Protein AF-A0A9D6T5A9-F1 (afdb_monomer)

Solvent-accessible surface area (backbone atoms only — not comparable to full-atom values): 37871 Å² total; per-residue (Å²): 132,73,58,36,27,45,35,70,83,73,58,74,76,58,52,64,61,40,44,74,54,45,84,75,58,83,79,81,69,68,71,61,42,55,51,48,40,51,44,29,52,49,29,63,77,39,44,68,60,39,50,52,41,21,53,54,28,31,51,78,70,74,43,49,73,45,83,18,68,37,41,57,53,41,35,51,50,51,49,65,73,38,68,85,46,44,33,37,31,50,100,28,73,68,44,60,66,28,43,64,39,31,49,76,69,69,53,60,74,40,70,59,70,50,82,82,59,70,49,52,61,59,52,51,23,63,76,70,72,48,80,85,82,80,86,84,79,68,74,93,72,78,58,72,54,72,87,72,42,85,81,59,73,51,68,30,29,25,39,39,42,48,50,15,24,9,13,62,66,36,29,37,36,34,78,50,61,94,57,38,56,49,54,41,59,56,34,24,33,34,40,38,38,39,38,41,61,60,25,49,18,72,30,62,70,47,18,49,49,47,41,52,49,26,50,52,46,15,66,88,32,77,66,69,87,74,94,70,88,77,92,79,58,46,53,51,72,79,56,35,60,90,92,59,74,65,80,44,58,36,36,36,40,33,45,59,58,50,72,57,28,62,78,42,95,50,32,66,64,47,50,51,65,77,26,42,30,28,35,74,69,35,75,50,33,79,76,42,51,49,92,76,62,44,26,70,64,52,48,54,49,33,33,75,74,70,77,40,90,70,71,80,67,63,65,62,51,37,48,39,25,69,50,30,80,66,59,43,58,56,44,62,54,51,28,52,49,39,23,53,50,37,74,75,68,27,91,46,74,72,32,52,35,47,51,57,60,20,40,52,58,62,51,45,51,55,36,10,76,41,14,78,55,55,62,47,39,75,79,35,75,68,46,30,49,48,38,35,72,64,63,40,27,31,65,92,50,85,73,79,56,43,32,72,76,17,28,68,59,53,51,52,53,50,52,57,52,58,76,70,49,84,88,75,86,70,85,75,78,81,78,72,94,82,67,71,96,79,76,95,58,99,69,59,59,48,33,35,54,54,52,55,58,52,27,25,28,51,40,26,61,54,44,52,23,46,51,53,41,44,41,77,72,50,35,40,77,44,75,74,79,78,60,46,64,26,57,56,18,30,70,59,16,39,46,73,65,17,46,58,30,45,53,52,34,36,59,52,47,34,58,40,46,75,72,71,32,39,34,34,22,66,34,38,66,47,39,39,28,47,51,49,43,33,43,71,76,64,61,41,79,53,30,44,52,42,17,76,40,46,36,45,54,45,51,50,39,51,80,69,71,51,53,65,90,48,42,40,76,40,83,53,31,31,37,32,52,79,48,54,39,31,46,51,68,75,44,70,55,36,56,61,55,55,51,59,46,31,44,70,34,48,75,43,70,67,87,53,74,55,59,30,30,62,68,61,54,29,44,22,48,92,32,31,68,59,16,50,61,46,11,43,68,37,19,50,55,58,55,73,42,91,45,78,41,35,32,30,58,29,66,58,50,34,56,38,43,30,69,65,34,72,44,77,55,44,48,58,52,45,54,54,38,63,29,31,62,86,55,74,87,69,70,76,76,77,77,75,64,83,76,126

Secondary structure (DSSP, 8-state):
---EEEE----HHHHHHHHHHHTT-----HHHHHHHHHHHHHHHHTHHHHHHHHHHHHHHTT-EEEEESSHHHHHHHHHHHHTT--EEE---HHHHHHHHHHHHTT--EEES--TTTTTHHHHHHHHHTPPPP------------TTT-TT-TT-EEEEEE-SEEETTT--EEEE-STTHHHHHHHHEEEEEEEEEGGGEESSHHHHHHHHHHHHHS-TTSPP----S-----EEGGGTSPTT---SEEEEEEE-TTHHHHHHSTTGGGTT-----GGGTT-TTTTTT-STT---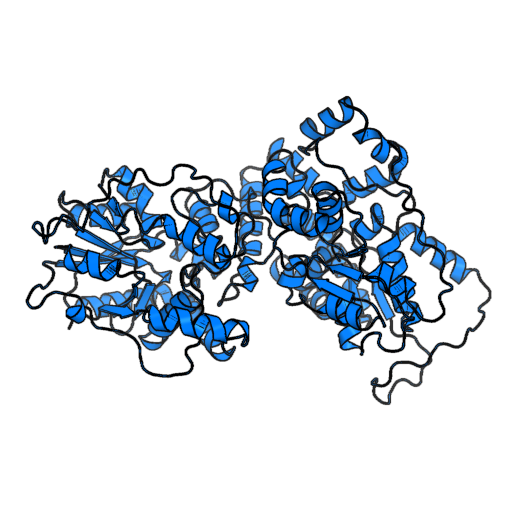HHHHHHHHHTTS---GGG----SHHHHT-TT---HHHHHHHHHHHHHHHH-SSHHHHHHHHHH-HHHHHHHHHHTHHHHHHGGGSHHHHHHIIIII-B-TTSPPPPP-SS-HHHHHHHHHHHHHHS----PPPPPPPTTS-S---S-PPPEEEEE-HHHHHHT-HHHHHHHHHHHHHTTPEEE-------SHHHHHTT-HHHHHHHHHHHHHHHHHHHHTTPEEEES-HHHHHIIIIIHHHHS--HHHHHHHHTEEEHHHHHHHTT-STTTB-----EEEE---HHHHTTT-TTHHHHHHHTSTT-EEEE------S-TTTGGGBTTTHHHHHHHHHHHHHHHHT---SEEE-S-HHHHHHHHHHH---EE-HHHHHHHTBTT--------------

Foldseek 3Di:
DAQEWEFEPDDDVQLVVQLVVCVPPDDDDPVLLVVLLVQLVVLLVCLPVLVVLLVVLCVVVVAAEAEDAALLRVLVVVCVVCVPFAAEEELDLVVVRNVVNVVVVVHHYAYLDAPVCVCPVVVVCVVVVNDDDDDPDQDPHPPPPLVVVPPQAARYEYEYEFLAAASNNSHTYDYDDPCSNLSSLRRHLEYEYEYESLRYGPGPVSNQSLNVVLLQLAPSHRHGDPPDDDRGIDDPCVSYDPPRDRPHYYYYYYHNCLVVCSVDPNSLLSSDSRRLSQLNFQLCQVVVPDSSSDRLSSQLVCVVSVNHDPLLSHLLLQSSLLSGSNSRSSSLSSLQVLLVVCVVPLPDLVVVLLQVLLPLQVVLVVCQCVQVCSQCLLVDPVSLVCCCPRNLFHSLADDFRWHVCFLVNVVVVVVVVVVVDDDDDDDADDADDPPPPDDPDLDFAEEEEDEARCCGTHNVLLVVLLCLVVVNNRHHYDYWDADHLSCSCSSNSNLVVNLVRLVVHLVGQLVCLVVVHAYEYLALVSLCSQQPVCCPPVNDPSSPSSNVRYDYSLQVQVVSVACAPQFAADLFEEEEEARSSCVSVVNRCRLVVNQVSHHNYHYDHLPAGDLQQSRSSCRRPVCVVVSLVSNQVVLCSRLPDPGPAYEYSHPSSQSSSCSNNVGHYDYSSSVRSCGGPPNDNDDPPPPPPPPD

Structure (mmCIF, N/CA/C/O backbone):
data_AF-A0A9D6T5A9-F1
#
_entry.id   AF-A0A9D6T5A9-F1
#
loop_
_atom_site.group_PDB
_atom_site.id
_atom_site.type_symbol
_atom_site.label_atom_id
_atom_site.label_alt_id
_atom_site.label_comp_id
_atom_site.label_asym_id
_atom_site.label_entity_id
_atom_site.label_seq_id
_atom_site.pdbx_PDB_ins_code
_atom_site.Cartn_x
_atom_site.Cartn_y
_atom_site.Cartn_z
_atom_site.occupancy
_atom_site.B_iso_or_equiv
_atom_site.auth_seq_id
_atom_site.auth_comp_id
_atom_site.auth_asym_id
_atom_site.auth_atom_id
_atom_site.pdbx_PDB_model_num
ATOM 1 N N . MET A 1 1 ? 32.196 -15.909 -28.867 1.00 45.31 1 MET A N 1
ATOM 2 C CA . MET A 1 1 ? 30.839 -16.295 -28.426 1.00 45.31 1 MET A CA 1
ATOM 3 C C . MET A 1 1 ? 30.080 -15.033 -28.093 1.00 45.31 1 MET A C 1
ATOM 5 O O . MET A 1 1 ? 30.677 -14.119 -27.531 1.00 45.31 1 MET A O 1
ATOM 9 N N . LEU A 1 2 ? 28.815 -14.962 -28.494 1.00 55.44 2 LEU A N 1
ATOM 10 C CA . LEU A 1 2 ? 27.955 -13.812 -28.219 1.00 55.44 2 LEU A CA 1
ATOM 11 C C . LEU A 1 2 ? 27.478 -13.902 -26.760 1.00 55.44 2 LEU A C 1
ATOM 13 O O . LEU A 1 2 ? 27.037 -14.974 -26.353 1.00 55.44 2 LEU A O 1
ATOM 17 N N . PRO A 1 3 ? 27.545 -12.837 -25.943 1.00 63.69 3 PRO A N 1
ATOM 18 C CA . PRO A 1 3 ? 27.289 -12.939 -24.506 1.00 63.69 3 PRO A CA 1
ATOM 19 C C . PRO A 1 3 ? 25.779 -12.901 -24.192 1.00 63.69 3 PRO A C 1
ATOM 21 O O . PRO A 1 3 ? 25.323 -12.131 -23.357 1.00 63.69 3 PRO A O 1
ATOM 24 N N . ILE A 1 4 ? 24.966 -13.687 -24.896 1.00 62.53 4 ILE A N 1
ATOM 25 C CA . ILE A 1 4 ? 23.510 -13.716 -24.719 1.00 62.53 4 ILE A CA 1
ATOM 26 C C . ILE A 1 4 ? 23.144 -15.011 -24.000 1.00 62.53 4 ILE A C 1
ATOM 28 O O . ILE A 1 4 ? 23.386 -16.100 -24.518 1.00 62.53 4 ILE A O 1
ATOM 32 N N . TYR A 1 5 ? 22.555 -14.880 -22.813 1.00 64.25 5 TYR A N 1
ATOM 33 C CA . TYR A 1 5 ? 22.203 -15.986 -21.933 1.00 64.25 5 TYR A CA 1
ATOM 34 C C . TYR A 1 5 ? 20.693 -16.062 -21.714 1.00 64.25 5 TYR A C 1
ATOM 36 O O . TYR A 1 5 ? 20.030 -15.077 -21.373 1.00 64.25 5 TYR A O 1
ATOM 44 N N . LEU A 1 6 ? 20.151 -17.268 -21.870 1.00 54.56 6 LEU A N 1
ATOM 45 C CA . LEU A 1 6 ? 18.752 -17.576 -21.593 1.00 54.56 6 LEU A CA 1
ATOM 46 C C . LEU A 1 6 ? 18.626 -18.319 -20.262 1.00 54.56 6 LEU A C 1
ATOM 48 O O . LEU A 1 6 ? 19.292 -19.336 -20.041 1.00 54.56 6 LEU A O 1
ATOM 52 N N . SER A 1 7 ? 17.760 -17.802 -19.387 1.00 56.94 7 SER A N 1
ATOM 53 C CA . SER A 1 7 ? 17.401 -18.414 -18.108 1.00 56.94 7 SER A CA 1
ATOM 54 C C . SER A 1 7 ? 16.001 -19.028 -18.190 1.00 56.94 7 SER A C 1
ATOM 56 O O . SER A 1 7 ? 15.029 -18.344 -18.522 1.00 56.94 7 SER A O 1
ATOM 58 N N . GLU A 1 8 ? 15.904 -20.327 -17.888 1.00 54.31 8 GLU A N 1
ATOM 59 C CA . GLU A 1 8 ? 14.644 -21.070 -17.802 1.00 54.31 8 GLU A CA 1
ATOM 60 C C . GLU A 1 8 ? 14.351 -21.457 -16.347 1.00 54.31 8 GLU A C 1
ATOM 62 O O . GLU A 1 8 ? 15.045 -22.309 -15.781 1.00 54.31 8 GLU A O 1
ATOM 67 N N . PRO A 1 9 ? 13.302 -20.897 -15.725 1.00 45.69 9 PRO A N 1
ATOM 68 C CA . PRO A 1 9 ? 12.867 -21.346 -14.414 1.00 45.69 9 PRO A CA 1
ATOM 69 C C . PRO A 1 9 ? 12.108 -22.684 -14.544 1.00 45.69 9 PRO A C 1
ATOM 71 O O . PRO A 1 9 ? 10.884 -22.721 -14.656 1.00 45.69 9 PRO A O 1
ATOM 74 N N . SER A 1 10 ? 12.851 -23.800 -14.495 1.00 46.69 10 SER A N 1
ATOM 75 C CA . SER A 1 10 ? 12.416 -25.211 -14.336 1.00 46.69 10 SER A CA 1
ATOM 76 C C . SER A 1 10 ? 11.606 -25.883 -15.469 1.00 46.69 10 SER A C 1
ATOM 78 O O . SER A 1 10 ? 10.764 -25.272 -16.129 1.00 46.69 10 SER A O 1
ATOM 80 N N . ASN A 1 11 ? 11.814 -27.197 -15.650 1.00 43.91 11 ASN A N 1
ATOM 81 C CA . ASN A 1 11 ? 11.025 -28.025 -16.568 1.00 43.91 11 ASN A CA 1
ATOM 82 C C . ASN A 1 11 ? 9.615 -28.324 -16.011 1.00 43.91 11 ASN A C 1
ATOM 84 O O . ASN A 1 11 ? 9.396 -28.402 -14.802 1.00 43.91 11 ASN A O 1
ATOM 88 N N . GLU A 1 12 ? 8.643 -28.495 -16.904 1.00 39.78 12 GLU A N 1
ATOM 89 C CA . GLU A 1 12 ? 7.213 -28.597 -16.581 1.00 39.78 12 GLU A CA 1
ATOM 90 C C . GLU A 1 12 ? 6.821 -29.694 -15.573 1.00 39.78 12 GLU A C 1
ATOM 92 O O . GLU A 1 12 ? 6.040 -29.404 -14.662 1.00 39.78 12 GLU A O 1
ATOM 97 N N . PRO A 1 13 ? 7.400 -30.909 -15.624 1.00 40.56 13 PRO A N 1
ATOM 98 C CA . PRO A 1 13 ? 7.122 -31.944 -14.624 1.00 40.56 13 PRO A CA 1
ATOM 99 C C . PRO A 1 13 ? 7.676 -31.633 -13.223 1.00 40.56 13 PRO A C 1
ATOM 101 O O . PRO A 1 13 ? 7.116 -32.082 -12.221 1.00 40.56 13 PRO A O 1
ATOM 104 N N . ALA A 1 14 ? 8.775 -30.878 -13.119 1.00 39.72 14 ALA A N 1
ATOM 105 C CA . ALA A 1 14 ? 9.326 -30.441 -11.834 1.00 39.72 14 ALA A CA 1
ATOM 106 C C . ALA A 1 14 ? 8.461 -29.344 -11.182 1.00 39.72 14 ALA A C 1
ATOM 108 O O . ALA A 1 14 ? 8.286 -29.359 -9.961 1.00 39.72 14 ALA A O 1
ATOM 109 N N . ARG A 1 15 ? 7.831 -28.478 -11.997 1.00 45.19 15 ARG A N 1
ATOM 110 C CA . ARG A 1 15 ? 6.868 -27.448 -11.553 1.00 45.19 15 ARG A CA 1
ATOM 111 C C . ARG A 1 15 ? 5.680 -28.031 -10.794 1.00 45.19 15 ARG A C 1
ATOM 113 O O . ARG A 1 15 ? 5.306 -27.515 -9.745 1.00 45.19 15 ARG A O 1
ATOM 120 N N . GLN A 1 16 ? 5.118 -29.134 -11.286 1.00 38.78 16 GLN A N 1
ATOM 121 C CA . GLN A 1 16 ? 3.927 -29.750 -10.690 1.00 38.78 16 GLN A CA 1
ATOM 122 C C . GLN A 1 16 ? 4.211 -30.441 -9.346 1.00 38.78 16 GLN A C 1
ATOM 124 O O . GLN A 1 16 ? 3.380 -30.393 -8.441 1.00 38.78 16 GLN A O 1
ATOM 129 N N . ARG A 1 17 ? 5.396 -31.045 -9.176 1.00 37.06 17 ARG A N 1
ATOM 130 C CA . ARG A 1 17 ? 5.765 -31.762 -7.940 1.00 37.06 17 ARG A CA 1
ATOM 131 C C . ARG A 1 17 ? 6.206 -30.833 -6.802 1.00 37.06 17 ARG A C 1
ATOM 133 O O . ARG A 1 17 ? 5.910 -31.118 -5.646 1.00 37.06 17 ARG A O 1
ATOM 140 N N . ALA A 1 18 ? 6.865 -29.716 -7.114 1.00 36.47 18 ALA A N 1
ATOM 141 C CA . ALA A 1 18 ? 7.323 -28.744 -6.115 1.00 36.47 18 ALA A CA 1
ATOM 142 C C . ALA A 1 18 ? 6.187 -27.850 -5.579 1.00 36.47 18 ALA A C 1
ATOM 144 O O . ALA A 1 18 ? 6.157 -27.549 -4.385 1.00 36.47 18 ALA A O 1
ATOM 145 N N . ALA A 1 19 ? 5.200 -27.504 -6.417 1.00 35.78 19 ALA A N 1
ATOM 146 C CA . ALA A 1 19 ? 4.021 -26.737 -6.001 1.00 35.78 19 ALA A CA 1
ATOM 147 C C . ALA A 1 19 ? 3.231 -27.425 -4.864 1.00 35.78 19 ALA A C 1
ATOM 149 O O . ALA A 1 19 ? 2.740 -26.756 -3.958 1.00 35.78 19 ALA A O 1
ATOM 150 N N . ALA A 1 20 ? 3.186 -28.764 -4.844 1.00 31.95 20 ALA A N 1
ATOM 151 C CA . ALA A 1 20 ? 2.548 -29.542 -3.774 1.00 31.95 20 ALA A CA 1
ATOM 152 C C . ALA A 1 20 ? 3.323 -29.524 -2.434 1.00 31.95 20 ALA A C 1
ATOM 154 O O . ALA A 1 20 ? 2.755 -29.803 -1.374 1.00 31.95 20 ALA A O 1
ATOM 155 N N . SER A 1 21 ? 4.618 -29.188 -2.467 1.00 30.06 21 SER A N 1
ATOM 156 C CA . SER A 1 21 ? 5.515 -29.135 -1.305 1.00 30.06 21 SER A CA 1
ATOM 157 C C . SER A 1 21 ? 5.675 -27.716 -0.740 1.00 30.06 21 SER A C 1
ATOM 159 O O . SER A 1 21 ? 5.860 -27.570 0.467 1.00 30.06 21 SER A O 1
ATOM 161 N N . LEU A 1 22 ? 5.580 -26.681 -1.577 1.00 33.22 22 LEU A N 1
ATOM 162 C CA . LEU A 1 22 ? 5.810 -25.276 -1.209 1.00 33.22 22 LEU A CA 1
ATOM 163 C C . LEU A 1 22 ? 4.652 -24.605 -0.471 1.00 33.22 22 LEU A C 1
ATOM 165 O O . LEU A 1 22 ? 4.881 -23.717 0.343 1.00 33.22 22 LEU A O 1
ATOM 169 N N . VAL A 1 23 ? 3.421 -25.090 -0.656 1.00 33.91 23 VAL A N 1
ATOM 170 C CA . VAL A 1 23 ? 2.261 -24.666 0.155 1.00 33.91 23 VAL A CA 1
ATOM 171 C C . VAL A 1 23 ? 2.484 -24.952 1.657 1.00 33.91 23 VAL A C 1
ATOM 173 O O . VAL A 1 23 ? 1.763 -24.431 2.501 1.00 33.91 23 VAL A O 1
ATOM 176 N N . ARG A 1 24 ? 3.528 -25.717 2.019 1.00 31.11 24 ARG A N 1
ATOM 177 C CA . ARG A 1 24 ? 3.936 -25.981 3.407 1.00 31.11 24 ARG A CA 1
ATOM 178 C C . ARG A 1 24 ? 5.180 -25.222 3.892 1.00 31.11 24 ARG A C 1
ATOM 180 O O . ARG A 1 24 ? 5.480 -25.328 5.077 1.00 31.11 24 ARG A O 1
ATOM 187 N N . ARG A 1 25 ? 5.927 -24.494 3.047 1.00 30.41 25 ARG A N 1
ATOM 188 C CA . ARG A 1 25 ? 7.197 -23.844 3.446 1.00 30.41 25 ARG A CA 1
ATOM 189 C C . ARG A 1 25 ? 7.337 -22.453 2.832 1.00 30.41 25 ARG A C 1
ATOM 191 O O . ARG A 1 25 ? 7.714 -22.294 1.678 1.00 30.41 25 ARG A O 1
ATOM 198 N N . ALA A 1 26 ? 6.992 -21.455 3.633 1.00 32.34 26 ALA A N 1
ATOM 199 C CA . ALA A 1 26 ? 7.090 -20.043 3.311 1.00 32.34 26 ALA A CA 1
ATOM 200 C C . ALA A 1 26 ? 8.548 -19.534 3.355 1.00 32.34 26 ALA A C 1
ATOM 202 O O . ALA A 1 26 ? 9.341 -20.010 4.162 1.00 32.34 26 ALA A O 1
ATOM 203 N N . LEU A 1 27 ? 8.812 -18.490 2.553 1.00 39.44 27 LEU A N 1
ATOM 204 C CA . LEU A 1 27 ? 9.933 -17.535 2.625 1.00 39.44 27 LEU A CA 1
ATOM 205 C C . LEU A 1 27 ? 11.293 -18.004 2.060 1.00 39.44 27 LEU A C 1
ATOM 207 O O . LEU A 1 27 ? 12.019 -18.788 2.663 1.00 39.44 27 LEU A O 1
ATOM 211 N N . ALA A 1 28 ? 11.701 -17.414 0.930 1.00 40.06 28 ALA A N 1
ATOM 212 C CA . ALA A 1 28 ? 13.120 -17.316 0.579 1.00 40.06 28 ALA A CA 1
ATOM 213 C C . ALA A 1 28 ? 13.848 -16.422 1.615 1.00 40.06 28 ALA A C 1
ATOM 215 O O . ALA A 1 28 ? 13.236 -15.486 2.136 1.00 40.06 28 ALA A O 1
ATOM 216 N N . PRO A 1 29 ? 15.135 -16.660 1.936 1.00 50.97 29 PRO A N 1
ATOM 217 C CA . PRO A 1 29 ? 15.798 -15.970 3.041 1.00 50.97 29 PRO A CA 1
ATOM 218 C C . PRO A 1 29 ? 16.132 -14.498 2.711 1.00 50.97 29 PRO A C 1
ATOM 220 O O . PRO A 1 29 ? 16.700 -14.186 1.661 1.00 50.97 29 PRO A O 1
ATOM 223 N N . ALA A 1 30 ? 15.841 -13.597 3.660 1.00 53.81 30 ALA A N 1
ATOM 224 C CA . ALA A 1 30 ? 16.035 -12.137 3.607 1.00 53.81 30 ALA A CA 1
ATOM 225 C C . ALA A 1 30 ? 17.396 -11.605 3.068 1.00 53.81 30 ALA A C 1
ATOM 227 O O . ALA A 1 30 ? 17.398 -10.554 2.417 1.00 53.81 30 ALA A O 1
ATOM 228 N N . PRO A 1 31 ? 18.556 -12.280 3.249 1.00 52.31 31 PRO A N 1
ATOM 229 C CA . PRO A 1 31 ? 19.843 -11.781 2.752 1.00 52.31 31 PRO A CA 1
ATOM 230 C C . PRO A 1 31 ? 19.904 -11.588 1.229 1.00 52.31 31 PRO A C 1
ATOM 232 O O . PRO A 1 31 ? 20.533 -10.634 0.765 1.00 52.31 31 PRO A O 1
ATOM 235 N N . ALA A 1 32 ? 19.222 -12.435 0.448 1.00 63.25 32 ALA A N 1
ATOM 236 C CA . ALA A 1 32 ? 19.248 -12.371 -1.016 1.00 63.25 32 ALA A CA 1
ATOM 237 C C . ALA A 1 32 ? 18.495 -11.149 -1.577 1.00 63.25 32 ALA A C 1
ATOM 239 O O . ALA A 1 32 ? 18.950 -10.539 -2.545 1.00 63.25 32 ALA A O 1
ATOM 240 N N . LEU A 1 33 ? 17.389 -10.749 -0.939 1.00 75.56 33 LEU A N 1
ATOM 241 C CA . LEU A 1 33 ? 16.616 -9.563 -1.325 1.00 75.56 33 LEU A CA 1
ATOM 242 C C . LEU A 1 33 ? 17.359 -8.267 -0.999 1.00 75.56 33 LEU A C 1
ATOM 244 O O . LEU A 1 33 ? 17.396 -7.355 -1.822 1.00 75.56 33 LEU A O 1
ATOM 248 N N . SER A 1 34 ? 18.043 -8.219 0.149 1.00 80.56 34 SER A N 1
ATOM 249 C CA . SER A 1 34 ? 18.873 -7.064 0.508 1.00 80.56 34 SER A CA 1
ATOM 250 C C . SER A 1 34 ? 20.007 -6.831 -0.500 1.00 80.56 34 SER A C 1
ATOM 252 O O . SER A 1 34 ? 20.304 -5.691 -0.850 1.00 80.56 34 SER A O 1
ATOM 254 N N . ALA A 1 35 ? 20.628 -7.908 -0.998 1.00 84.50 35 ALA A N 1
ATOM 255 C CA . ALA A 1 35 ? 21.671 -7.827 -2.015 1.00 84.50 35 ALA A CA 1
ATOM 256 C C . ALA A 1 35 ? 21.110 -7.332 -3.350 1.00 84.50 35 ALA A C 1
ATOM 258 O O . ALA A 1 35 ? 21.680 -6.420 -3.941 1.00 84.50 35 ALA A O 1
ATOM 259 N N . LEU A 1 36 ? 19.962 -7.871 -3.774 1.00 87.50 36 LEU A N 1
ATOM 260 C CA . LEU A 1 36 ? 19.280 -7.416 -4.981 1.00 87.50 36 LEU A CA 1
ATOM 261 C C . LEU A 1 36 ? 18.951 -5.920 -4.909 1.00 87.50 36 LEU A C 1
ATOM 263 O O . LEU A 1 36 ? 19.223 -5.195 -5.861 1.00 87.50 36 LEU A O 1
ATOM 267 N N . ARG A 1 37 ? 18.394 -5.443 -3.791 1.00 91.69 37 ARG A N 1
ATOM 268 C CA . ARG A 1 37 ? 18.084 -4.020 -3.619 1.00 91.69 37 ARG A CA 1
ATOM 269 C C . ARG A 1 37 ? 19.335 -3.150 -3.742 1.00 91.69 37 ARG A C 1
ATOM 271 O O . ARG A 1 37 ? 19.324 -2.222 -4.545 1.00 91.69 37 ARG A O 1
ATOM 278 N N . ARG A 1 38 ? 20.430 -3.511 -3.059 1.00 93.94 38 ARG A N 1
ATOM 279 C CA . ARG A 1 38 ? 21.717 -2.800 -3.176 1.00 93.94 38 ARG A CA 1
ATOM 280 C C . ARG A 1 38 ? 22.243 -2.768 -4.610 1.00 93.94 38 ARG A C 1
ATOM 282 O O . ARG A 1 38 ? 22.708 -1.724 -5.052 1.00 93.94 38 ARG A O 1
ATOM 289 N N . ASP A 1 39 ? 22.143 -3.872 -5.353 1.00 94.75 39 ASP A N 1
ATOM 290 C CA . ASP A 1 39 ? 22.558 -3.907 -6.763 1.00 94.75 39 ASP A CA 1
ATOM 291 C C . ASP A 1 39 ? 21.751 -2.918 -7.612 1.00 94.75 39 ASP A C 1
ATOM 293 O O . ASP A 1 39 ? 22.297 -2.220 -8.469 1.00 94.75 39 ASP A O 1
ATOM 297 N N . ARG A 1 40 ? 20.434 -2.860 -7.382 1.00 95.12 40 ARG A N 1
ATOM 298 C CA . ARG A 1 40 ? 19.530 -1.975 -8.119 1.00 95.12 40 ARG A CA 1
ATOM 299 C C . ARG A 1 40 ? 19.731 -0.506 -7.744 1.00 95.12 40 ARG A C 1
ATOM 301 O O . ARG A 1 40 ? 19.732 0.336 -8.638 1.00 95.12 40 ARG A O 1
ATOM 308 N N . GLU A 1 41 ? 19.941 -0.199 -6.467 1.00 95.25 41 GLU A N 1
ATOM 309 C CA . GLU A 1 41 ? 20.277 1.147 -5.982 1.00 95.25 41 GLU A CA 1
ATOM 310 C C . GLU A 1 41 ? 21.635 1.612 -6.516 1.00 95.25 41 GLU A C 1
ATOM 312 O O . GLU A 1 41 ? 21.759 2.735 -7.002 1.00 95.25 41 GLU A O 1
ATOM 317 N N . HIS A 1 42 ? 22.637 0.728 -6.528 1.00 96.00 42 HIS A N 1
ATOM 318 C CA . HIS A 1 42 ? 23.921 1.006 -7.163 1.00 96.00 42 HIS A CA 1
ATOM 319 C C . HIS A 1 42 ? 23.741 1.316 -8.654 1.00 96.00 42 HIS A C 1
ATOM 321 O O . HIS A 1 42 ? 24.308 2.293 -9.146 1.00 96.00 42 HIS A O 1
ATOM 327 N N . ALA A 1 43 ? 22.915 0.537 -9.362 1.00 95.88 43 ALA A N 1
ATOM 328 C CA . ALA A 1 43 ? 22.614 0.789 -10.767 1.00 95.88 43 ALA A CA 1
ATOM 329 C C . ALA A 1 43 ? 21.881 2.118 -11.001 1.00 95.88 43 ALA A C 1
ATOM 331 O O . ALA A 1 43 ? 22.147 2.788 -11.997 1.00 95.88 43 ALA A O 1
ATOM 332 N N . ALA A 1 44 ? 20.997 2.520 -10.087 1.00 94.31 44 ALA A N 1
ATOM 333 C CA . ALA A 1 44 ? 20.340 3.822 -10.125 1.00 94.31 44 ALA A CA 1
ATOM 334 C C . ALA A 1 44 ? 21.349 4.970 -9.941 1.00 94.31 44 ALA A C 1
ATOM 336 O O . ALA A 1 44 ? 21.349 5.917 -10.726 1.00 94.31 44 ALA A O 1
ATOM 337 N N . ALA A 1 45 ? 22.250 4.855 -8.960 1.00 95.31 45 ALA A N 1
ATOM 338 C CA . ALA A 1 45 ? 23.258 5.872 -8.660 1.00 95.31 45 ALA A CA 1
ATOM 339 C C . ALA A 1 45 ? 24.340 6.010 -9.751 1.00 95.31 45 ALA A C 1
ATOM 341 O O . ALA A 1 45 ? 24.842 7.108 -9.977 1.00 95.31 45 ALA A O 1
ATOM 342 N N . HIS A 1 46 ? 24.669 4.922 -10.458 1.00 96.38 46 HIS A N 1
ATOM 343 C CA . HIS A 1 46 ? 25.757 4.874 -11.449 1.00 96.38 46 HIS A CA 1
ATOM 344 C C . HIS A 1 46 ? 25.256 4.620 -12.880 1.00 96.38 46 HIS A C 1
ATOM 346 O O . HIS A 1 46 ? 26.011 4.150 -13.731 1.00 96.38 46 HIS A O 1
ATOM 352 N N . SER A 1 47 ? 23.987 4.925 -13.178 1.00 94.75 47 SER A N 1
ATOM 353 C CA . SER A 1 47 ? 23.340 4.586 -14.461 1.00 94.75 47 SER A CA 1
ATOM 354 C C . SER A 1 47 ? 24.144 5.039 -15.692 1.00 94.75 47 SER A C 1
ATOM 356 O O . SER A 1 47 ? 24.205 4.327 -16.696 1.00 94.75 47 SER A O 1
ATOM 358 N N . ASP A 1 48 ? 24.778 6.211 -15.627 1.00 94.81 48 ASP A N 1
ATOM 359 C CA . ASP A 1 48 ? 25.546 6.786 -16.737 1.00 94.81 48 ASP A CA 1
ATOM 360 C C . ASP A 1 48 ? 26.855 6.044 -16.986 1.00 94.81 48 ASP A C 1
ATOM 362 O O . ASP A 1 48 ? 27.166 5.691 -18.127 1.00 94.81 48 ASP A O 1
ATOM 366 N N . GLU A 1 49 ? 27.592 5.769 -15.912 1.00 96.94 49 GLU A N 1
ATOM 367 C CA . GLU A 1 49 ? 28.824 4.986 -15.949 1.00 96.94 49 GLU A CA 1
ATOM 368 C C . GLU A 1 49 ? 28.537 3.570 -16.460 1.00 96.94 49 GLU A C 1
ATOM 370 O O . GLU A 1 49 ? 29.211 3.077 -17.369 1.00 96.94 49 GLU A O 1
ATOM 375 N N . LEU A 1 50 ? 27.484 2.933 -15.940 1.00 97.38 50 LEU A N 1
ATOM 376 C CA . LEU A 1 50 ? 27.077 1.594 -16.355 1.00 97.38 50 LEU A CA 1
ATOM 377 C C . LEU A 1 50 ? 26.681 1.554 -17.832 1.00 97.38 50 LEU A C 1
ATOM 379 O O . LEU A 1 50 ? 27.075 0.624 -18.535 1.00 97.38 50 LEU A O 1
ATOM 383 N N . GLN A 1 51 ? 25.969 2.565 -18.342 1.00 96.38 51 GLN A N 1
ATOM 384 C CA . GLN A 1 51 ? 25.663 2.656 -19.771 1.00 96.38 51 GLN A CA 1
ATOM 385 C C . GLN A 1 51 ? 26.939 2.759 -20.616 1.00 96.38 51 GLN A C 1
ATOM 387 O O . GLN A 1 51 ? 27.049 2.090 -21.645 1.00 96.38 51 GLN A O 1
ATOM 392 N N . GLN A 1 52 ? 27.901 3.591 -20.210 1.00 96.38 52 GLN A N 1
ATOM 393 C CA . GLN A 1 52 ? 29.163 3.751 -20.938 1.00 96.38 52 GLN A CA 1
ATOM 394 C C . GLN A 1 52 ? 29.963 2.445 -20.961 1.00 96.38 52 GLN A C 1
ATOM 396 O O . GLN A 1 52 ? 30.384 2.007 -22.035 1.00 96.38 52 GLN A O 1
ATOM 401 N N . ARG A 1 53 ? 30.105 1.790 -19.803 1.00 96.12 53 ARG A N 1
ATOM 402 C CA . ARG A 1 53 ? 30.780 0.492 -19.662 1.00 96.12 53 ARG A CA 1
ATOM 403 C C . ARG A 1 53 ? 30.108 -0.592 -20.499 1.00 96.12 53 ARG A C 1
ATOM 405 O O . ARG A 1 53 ? 30.792 -1.293 -21.243 1.00 96.12 53 ARG A O 1
ATOM 412 N N . PHE A 1 54 ? 28.778 -0.658 -20.459 1.00 95.31 54 PHE A N 1
ATOM 413 C CA . PHE A 1 54 ? 27.987 -1.606 -21.238 1.00 95.31 54 PHE A CA 1
ATOM 414 C C . PHE A 1 54 ? 28.181 -1.425 -22.749 1.00 95.31 54 PHE A C 1
ATOM 416 O O . PHE A 1 54 ? 28.479 -2.385 -23.458 1.00 95.31 54 PHE A O 1
ATOM 423 N N . VAL A 1 55 ? 28.077 -0.188 -23.246 1.00 94.12 55 VAL A N 1
ATOM 424 C CA . VAL A 1 55 ? 28.283 0.123 -24.670 1.00 94.12 55 VAL A CA 1
ATOM 425 C C . VAL A 1 55 ? 29.710 -0.223 -25.102 1.00 94.12 55 VAL A C 1
ATOM 427 O O . VAL A 1 55 ? 29.895 -0.810 -26.165 1.00 94.12 55 VAL A O 1
ATOM 430 N N . ALA A 1 56 ? 30.715 0.076 -24.272 1.00 92.00 56 ALA A N 1
ATOM 431 C CA . ALA A 1 56 ? 32.102 -0.290 -24.551 1.00 92.00 56 ALA A CA 1
ATOM 432 C C . ALA A 1 56 ? 32.309 -1.816 -24.590 1.00 92.00 56 ALA A C 1
ATOM 434 O O . ALA A 1 56 ? 33.042 -2.318 -25.442 1.00 92.00 56 ALA A O 1
ATOM 435 N N . ALA A 1 57 ? 31.652 -2.568 -23.702 1.00 89.81 57 ALA A N 1
ATOM 436 C CA . ALA A 1 57 ? 31.717 -4.027 -23.686 1.00 89.81 57 ALA A CA 1
ATOM 437 C C . ALA A 1 57 ? 31.074 -4.663 -24.931 1.00 89.81 57 ALA A C 1
ATOM 439 O O . ALA A 1 57 ? 31.659 -5.563 -25.539 1.00 89.81 57 ALA A O 1
ATOM 440 N N . LEU A 1 58 ? 29.919 -4.151 -25.364 1.00 87.56 58 LEU A N 1
ATOM 441 C CA . LEU A 1 58 ? 29.265 -4.591 -26.598 1.00 87.56 58 LEU A CA 1
ATOM 442 C C . LEU A 1 58 ? 30.080 -4.245 -27.852 1.00 87.56 58 LEU A C 1
ATOM 444 O O . LEU A 1 58 ? 30.196 -5.084 -28.745 1.00 87.56 58 LEU A O 1
ATOM 448 N N . ALA A 1 59 ? 30.699 -3.060 -27.901 1.00 84.69 59 ALA A N 1
ATOM 449 C CA . ALA A 1 59 ? 31.552 -2.652 -29.018 1.00 84.69 59 ALA A CA 1
ATOM 450 C C . ALA A 1 59 ? 32.752 -3.599 -29.204 1.00 84.69 59 ALA A C 1
ATOM 452 O O . ALA A 1 59 ? 33.055 -3.994 -30.328 1.00 84.69 59 ALA A O 1
ATOM 453 N N . ARG A 1 60 ? 33.380 -4.055 -28.106 1.00 82.81 60 ARG A N 1
ATOM 454 C CA . ARG A 1 60 ? 34.440 -5.087 -28.148 1.00 82.81 60 ARG A CA 1
ATOM 455 C C . ARG A 1 60 ? 33.962 -6.429 -28.710 1.00 82.81 60 ARG A C 1
ATOM 457 O O . ARG A 1 60 ? 34.778 -7.206 -29.192 1.00 82.81 60 ARG A O 1
ATOM 464 N N . SER A 1 61 ? 32.660 -6.697 -28.650 1.00 76.69 61 SER A N 1
ATOM 465 C CA . SER A 1 61 ? 32.048 -7.936 -29.141 1.00 76.69 61 SER A CA 1
ATOM 466 C C . SER A 1 61 ? 31.614 -7.856 -30.611 1.00 76.69 61 SER A C 1
ATOM 468 O O . SER A 1 61 ? 31.043 -8.814 -31.124 1.00 76.69 61 SER A O 1
ATOM 470 N N . GLY A 1 62 ? 31.853 -6.723 -31.286 1.00 76.44 62 GLY A N 1
ATOM 471 C CA . GLY A 1 62 ? 31.470 -6.509 -32.686 1.00 76.44 62 GLY A CA 1
ATOM 472 C C . GLY A 1 62 ? 29.966 -6.304 -32.907 1.00 76.44 62 GLY A C 1
ATOM 473 O O . GLY A 1 62 ? 29.500 -6.380 -34.041 1.00 76.44 62 GLY A O 1
ATOM 474 N N . LEU A 1 63 ? 29.196 -6.061 -31.840 1.00 83.19 63 LEU A N 1
ATOM 475 C CA . LEU A 1 63 ? 27.754 -5.833 -31.918 1.00 83.19 63 LEU A CA 1
ATOM 476 C C . LEU A 1 63 ? 27.439 -4.380 -32.278 1.00 83.19 63 LEU A C 1
ATOM 478 O O . LEU A 1 63 ? 28.084 -3.451 -31.791 1.00 83.19 63 LEU A O 1
ATOM 482 N N . THR A 1 64 ? 26.399 -4.178 -33.092 1.00 87.06 64 THR A N 1
ATOM 483 C CA . THR A 1 64 ? 25.894 -2.831 -33.386 1.00 87.06 64 THR A CA 1
ATOM 484 C C . THR A 1 64 ? 25.073 -2.339 -32.201 1.00 87.06 64 THR A C 1
ATOM 486 O O . THR A 1 64 ? 24.150 -3.027 -31.760 1.00 87.06 64 THR A O 1
ATOM 489 N N . VAL A 1 65 ? 25.397 -1.150 -31.687 1.00 91.38 65 VAL A N 1
ATOM 490 C CA . VAL A 1 65 ? 24.711 -0.563 -30.530 1.00 91.38 65 VAL A CA 1
ATOM 491 C C . VAL A 1 65 ? 24.172 0.815 -30.876 1.00 91.38 65 VAL A C 1
ATOM 493 O O . VAL A 1 65 ? 24.935 1.709 -31.236 1.00 91.38 65 VAL A O 1
ATOM 496 N N . THR A 1 66 ? 22.869 1.008 -30.688 1.00 94.31 66 THR A N 1
ATOM 497 C CA . THR A 1 66 ? 22.203 2.301 -30.868 1.00 94.31 66 THR A CA 1
ATOM 498 C C . THR A 1 66 ? 21.724 2.822 -29.517 1.00 94.31 66 THR A C 1
ATOM 500 O O . THR A 1 66 ? 21.090 2.101 -28.750 1.00 94.31 66 THR A O 1
ATOM 503 N N . ARG A 1 67 ? 21.996 4.093 -29.208 1.00 95.56 67 ARG A N 1
ATOM 504 C CA . ARG A 1 67 ? 21.409 4.776 -28.043 1.00 95.56 67 ARG A CA 1
ATOM 505 C C . ARG A 1 67 ? 20.136 5.494 -28.479 1.00 95.56 67 ARG A C 1
ATOM 507 O O . ARG A 1 67 ? 20.178 6.292 -29.408 1.00 95.56 67 ARG A O 1
ATOM 514 N N . ALA A 1 68 ? 19.027 5.236 -27.796 1.00 95.50 68 ALA A N 1
ATOM 515 C CA . ALA A 1 68 ? 17.744 5.875 -28.055 1.00 95.50 68 ALA A CA 1
ATOM 516 C C . ALA A 1 68 ? 17.268 6.644 -26.816 1.00 95.50 68 ALA A C 1
ATOM 518 O O . ALA A 1 68 ? 17.032 6.064 -25.755 1.00 95.50 68 ALA A O 1
ATOM 519 N N . ALA A 1 69 ? 17.105 7.961 -26.960 1.00 91.06 69 ALA A N 1
ATOM 520 C CA . ALA A 1 69 ? 16.601 8.814 -25.884 1.00 91.06 69 ALA A CA 1
ATOM 521 C C . ALA A 1 69 ? 15.094 8.613 -25.636 1.00 91.06 69 ALA A C 1
ATOM 523 O O . ALA A 1 69 ? 14.637 8.708 -24.500 1.00 91.06 69 ALA A O 1
ATOM 524 N N . THR A 1 70 ? 14.324 8.299 -26.683 1.00 89.00 70 THR A N 1
ATOM 525 C CA . THR A 1 70 ? 12.857 8.187 -26.640 1.00 89.00 70 THR A CA 1
ATOM 526 C C . THR A 1 70 ? 12.365 6.923 -27.340 1.00 89.00 70 THR A C 1
ATOM 528 O O . THR A 1 70 ? 13.055 6.363 -28.200 1.00 89.00 70 THR A O 1
ATOM 531 N N . ALA A 1 71 ? 11.134 6.503 -27.030 1.00 87.44 71 ALA A N 1
ATOM 532 C CA . ALA A 1 71 ? 10.458 5.424 -27.750 1.00 87.44 71 ALA A CA 1
ATOM 533 C C . ALA A 1 71 ? 10.354 5.691 -29.267 1.00 87.44 71 ALA A C 1
ATOM 535 O O . ALA A 1 71 ? 10.516 4.771 -30.066 1.00 87.44 71 ALA A O 1
ATOM 536 N N . ALA A 1 72 ? 10.156 6.950 -29.676 1.00 88.88 72 ALA A N 1
ATOM 537 C CA . ALA A 1 72 ? 10.097 7.341 -31.086 1.00 88.88 72 ALA A CA 1
ATOM 538 C C . ALA A 1 72 ? 11.433 7.130 -31.820 1.00 88.88 72 ALA A C 1
ATOM 540 O O . ALA A 1 72 ? 11.434 6.617 -32.940 1.00 88.88 72 ALA A O 1
ATOM 541 N N . ALA A 1 73 ? 12.559 7.469 -31.178 1.00 93.25 73 ALA A N 1
ATOM 542 C CA . ALA A 1 73 ? 13.897 7.245 -31.727 1.00 93.25 73 ALA A CA 1
ATOM 543 C C . ALA A 1 73 ? 14.236 5.746 -31.812 1.00 93.25 73 ALA A C 1
ATOM 545 O O . ALA A 1 73 ? 14.799 5.284 -32.803 1.00 93.25 73 ALA A O 1
ATOM 546 N N . ALA A 1 74 ? 13.842 4.959 -30.805 1.00 93.56 74 ALA A N 1
ATOM 547 C CA . ALA A 1 74 ? 13.989 3.506 -30.856 1.00 93.56 74 ALA A CA 1
ATOM 548 C C . ALA A 1 74 ? 13.144 2.885 -31.980 1.00 93.56 74 ALA A C 1
ATOM 550 O O . ALA A 1 74 ? 13.649 2.056 -32.732 1.00 93.56 74 ALA A O 1
ATOM 551 N N . ALA A 1 75 ? 11.888 3.316 -32.143 1.00 90.81 75 ALA A N 1
ATOM 552 C CA . ALA A 1 75 ? 11.011 2.853 -33.218 1.00 90.81 75 ALA A CA 1
ATOM 553 C C . ALA A 1 75 ? 11.554 3.202 -34.614 1.00 90.81 75 ALA A C 1
ATOM 555 O O . ALA A 1 75 ? 11.415 2.405 -35.539 1.00 90.81 75 ALA A O 1
ATOM 556 N N . GLU A 1 76 ? 12.201 4.360 -34.769 1.00 92.75 76 GLU A N 1
ATOM 557 C CA . GLU A 1 76 ? 12.892 4.734 -36.007 1.00 92.75 76 GLU A CA 1
ATOM 558 C C . GLU A 1 76 ? 14.015 3.765 -36.347 1.00 92.75 76 GLU A C 1
ATOM 560 O O . GLU A 1 76 ? 14.091 3.260 -37.468 1.00 92.75 76 GLU A O 1
ATOM 565 N N . ARG A 1 77 ? 14.853 3.453 -35.355 1.00 93.75 77 ARG A N 1
ATOM 566 C CA . ARG A 1 77 ? 15.947 2.513 -35.553 1.00 93.75 77 ARG A CA 1
ATOM 567 C C . ARG A 1 77 ? 15.434 1.112 -35.868 1.00 93.75 77 ARG A C 1
ATOM 569 O O . ARG A 1 77 ? 15.934 0.482 -36.792 1.00 93.75 77 ARG A O 1
ATOM 576 N N . ILE A 1 78 ? 14.405 0.654 -35.156 1.00 92.12 78 ILE A N 1
ATOM 577 C CA . ILE A 1 78 ? 13.753 -0.636 -35.415 1.00 92.12 78 ILE A CA 1
ATOM 578 C C . ILE A 1 78 ? 13.218 -0.694 -36.851 1.00 92.12 78 ILE A C 1
ATOM 580 O O . ILE A 1 78 ? 13.437 -1.692 -37.533 1.00 92.12 78 ILE A O 1
ATOM 584 N N . ALA A 1 79 ? 12.569 0.370 -37.334 1.00 89.19 79 ALA A N 1
ATOM 585 C CA . ALA A 1 79 ? 12.081 0.444 -38.712 1.00 89.19 79 ALA A CA 1
ATOM 586 C C . ALA A 1 79 ? 13.225 0.356 -39.736 1.00 89.19 79 ALA A C 1
ATOM 588 O O . ALA A 1 79 ? 13.106 -0.364 -40.728 1.00 89.19 79 ALA A O 1
ATOM 589 N N . ALA A 1 80 ? 14.334 1.058 -39.479 1.00 90.19 80 ALA A N 1
ATOM 590 C CA . ALA A 1 80 ? 15.508 1.053 -40.347 1.00 90.19 80 ALA A CA 1
ATOM 591 C C . ALA A 1 80 ? 16.156 -0.337 -40.438 1.00 90.19 80 ALA A C 1
ATOM 593 O O . ALA A 1 80 ? 16.497 -0.779 -41.532 1.00 90.19 80 ALA A O 1
ATOM 594 N N . VAL A 1 81 ? 16.277 -1.044 -39.308 1.00 87.69 81 VAL A N 1
ATOM 595 C CA . VAL A 1 81 ? 16.787 -2.424 -39.277 1.00 87.69 81 VAL A CA 1
ATOM 596 C C . VAL A 1 81 ? 15.827 -3.365 -39.994 1.00 87.69 81 VAL A C 1
ATOM 598 O O . VAL A 1 81 ? 16.260 -4.169 -40.814 1.00 87.69 81 VAL A O 1
ATOM 601 N N . ALA A 1 82 ? 14.524 -3.233 -39.727 1.00 84.44 82 ALA A N 1
ATOM 602 C CA . ALA A 1 82 ? 13.530 -4.130 -40.290 1.00 84.44 82 ALA A CA 1
ATOM 603 C C . ALA A 1 82 ? 13.387 -4.006 -41.809 1.00 84.44 82 ALA A C 1
ATOM 605 O O . ALA A 1 82 ? 13.044 -4.993 -42.462 1.00 84.44 82 ALA A O 1
ATOM 606 N N . ALA A 1 83 ? 13.653 -2.822 -42.375 1.00 84.88 83 ALA A N 1
ATOM 607 C CA . ALA A 1 83 ? 13.658 -2.571 -43.817 1.00 84.88 83 ALA A CA 1
ATOM 608 C C . ALA A 1 83 ? 12.392 -3.101 -44.533 1.00 84.88 83 ALA A C 1
ATOM 610 O O . ALA A 1 83 ? 12.465 -3.684 -45.612 1.00 84.88 83 ALA A O 1
ATOM 611 N N . GLY A 1 84 ? 11.223 -2.937 -43.900 1.00 76.00 84 GLY A N 1
ATOM 612 C CA . GLY A 1 84 ? 9.927 -3.408 -44.413 1.00 76.00 84 GLY A CA 1
ATOM 613 C C . GLY A 1 84 ? 9.567 -4.861 -44.071 1.00 76.00 84 GLY A C 1
ATOM 614 O O . GLY A 1 84 ? 8.452 -5.290 -44.364 1.00 76.00 84 GLY A O 1
ATOM 615 N N . SER A 1 85 ? 10.460 -5.608 -43.418 1.00 81.00 85 SER A N 1
ATOM 616 C CA . SER A 1 85 ? 10.181 -6.965 -42.933 1.00 81.00 85 SER A CA 1
ATOM 617 C C . SER A 1 85 ? 9.199 -6.945 -41.750 1.00 81.00 85 SER A C 1
ATOM 619 O O . SER A 1 85 ? 9.266 -6.036 -40.915 1.00 81.00 85 SER A O 1
ATOM 621 N N . PRO A 1 86 ? 8.317 -7.954 -41.612 1.00 79.62 86 PRO A N 1
ATOM 622 C CA . PRO A 1 86 ? 7.457 -8.087 -40.440 1.00 79.62 86 PRO A CA 1
ATOM 623 C C . PRO A 1 86 ? 8.271 -8.243 -39.149 1.00 79.62 86 PRO A C 1
ATOM 625 O O . PRO A 1 86 ? 9.314 -8.904 -39.134 1.00 79.62 86 PRO A O 1
ATOM 628 N N . ILE A 1 87 ? 7.771 -7.673 -38.052 1.00 83.12 87 ILE A N 1
ATOM 629 C CA . ILE A 1 87 ? 8.416 -7.738 -36.738 1.00 83.12 87 ILE A CA 1
ATOM 630 C C . ILE A 1 87 ? 7.630 -8.708 -35.864 1.00 83.12 87 ILE A C 1
ATOM 632 O O . ILE A 1 87 ? 6.424 -8.555 -35.680 1.00 83.12 87 ILE A O 1
ATOM 636 N N . ALA A 1 88 ? 8.316 -9.686 -35.288 1.00 82.56 88 ALA A N 1
ATOM 637 C CA . ALA A 1 88 ? 7.760 -10.544 -34.254 1.00 82.56 88 ALA A CA 1
ATOM 638 C C . ALA A 1 88 ? 8.437 -10.211 -32.922 1.00 82.56 88 ALA A C 1
ATOM 640 O O . ALA A 1 88 ? 9.662 -10.102 -32.858 1.00 82.56 88 ALA A O 1
ATOM 641 N N . ALA A 1 89 ? 7.650 -9.988 -31.870 1.00 82.06 89 ALA A N 1
ATOM 642 C CA . ALA A 1 89 ? 8.159 -9.428 -30.622 1.00 82.06 89 ALA A CA 1
ATOM 643 C C . ALA A 1 89 ? 7.807 -10.262 -29.389 1.00 82.06 89 ALA A C 1
ATOM 645 O O . ALA A 1 89 ? 6.706 -10.808 -29.272 1.00 82.06 89 ALA A O 1
ATOM 646 N N . THR A 1 90 ? 8.739 -10.311 -28.434 1.00 77.25 90 THR A N 1
ATOM 647 C CA . THR A 1 90 ? 8.491 -10.923 -27.127 1.00 77.25 90 THR A CA 1
ATOM 648 C C . THR A 1 90 ? 7.593 -10.039 -26.264 1.00 77.25 90 THR A C 1
ATOM 650 O O . THR A 1 90 ? 7.577 -8.810 -26.371 1.00 77.25 90 THR A O 1
ATOM 653 N N . ARG A 1 91 ? 6.847 -10.665 -25.350 1.00 72.75 91 ARG A N 1
ATOM 654 C CA . ARG A 1 91 ? 5.999 -9.955 -24.384 1.00 72.75 91 ARG A CA 1
ATOM 655 C C . ARG A 1 91 ? 6.837 -9.453 -23.206 1.00 72.75 91 ARG A C 1
ATOM 657 O O . ARG A 1 91 ? 6.824 -10.047 -22.133 1.00 72.75 91 ARG A O 1
ATOM 664 N N . ALA A 1 92 ? 7.577 -8.369 -23.419 1.00 75.12 92 ALA A N 1
ATOM 665 C CA . ALA A 1 92 ? 8.363 -7.692 -22.388 1.00 75.12 92 ALA A CA 1
ATOM 666 C C . ALA A 1 92 ? 7.854 -6.261 -22.148 1.00 75.12 92 ALA A C 1
ATOM 668 O O . ALA A 1 92 ? 7.383 -5.600 -23.072 1.00 75.12 92 ALA A O 1
ATOM 669 N N . ALA A 1 93 ? 7.984 -5.758 -20.913 1.00 74.44 93 ALA A N 1
ATOM 670 C CA . ALA A 1 93 ? 7.489 -4.429 -20.531 1.00 74.44 93 ALA A CA 1
ATOM 671 C C . ALA A 1 93 ? 8.060 -3.309 -21.422 1.00 74.44 93 ALA A C 1
ATOM 673 O O . ALA A 1 93 ? 7.304 -2.484 -21.927 1.00 74.44 93 ALA A O 1
ATOM 674 N N . VAL A 1 94 ? 9.368 -3.357 -21.707 1.00 80.62 94 VAL A N 1
ATOM 675 C CA . VAL A 1 94 ? 10.049 -2.377 -22.569 1.00 80.62 94 VAL A CA 1
ATOM 676 C C . VAL A 1 94 ? 9.546 -2.403 -24.017 1.00 80.62 94 VAL A C 1
ATOM 678 O O . VAL A 1 94 ? 9.509 -1.371 -24.673 1.00 80.62 94 VAL A O 1
ATOM 681 N N . ILE A 1 95 ? 9.092 -3.555 -24.519 1.00 83.19 95 ILE A N 1
ATOM 682 C CA . ILE A 1 95 ? 8.465 -3.642 -25.847 1.00 83.19 95 ILE A CA 1
ATOM 683 C C . ILE A 1 95 ? 7.077 -2.994 -25.820 1.00 83.19 95 ILE A C 1
ATOM 685 O O . ILE A 1 95 ? 6.701 -2.300 -26.763 1.00 83.19 95 ILE A O 1
ATOM 689 N N . GLY A 1 96 ? 6.349 -3.144 -24.711 1.00 74.88 96 GLY A N 1
ATOM 690 C CA . GLY A 1 96 ? 5.098 -2.426 -24.468 1.00 74.88 96 GLY A CA 1
ATOM 691 C C . GLY A 1 96 ? 5.262 -0.900 -24.479 1.00 74.88 96 GLY A C 1
ATOM 692 O O . GLY A 1 96 ? 4.391 -0.213 -25.007 1.00 74.88 96 GLY A O 1
ATOM 693 N N . GLU A 1 97 ? 6.384 -0.370 -23.974 1.00 77.81 97 GLU A N 1
ATOM 694 C CA . GLU A 1 97 ? 6.713 1.069 -24.042 1.00 77.81 97 GLU A CA 1
ATOM 695 C C . GLU A 1 97 ? 6.882 1.567 -25.488 1.00 77.81 97 GLU A C 1
ATOM 697 O O . GLU A 1 97 ? 6.580 2.717 -25.792 1.00 77.81 97 GLU A O 1
ATOM 702 N N . LEU A 1 98 ? 7.345 0.706 -26.399 1.00 81.62 98 LEU A N 1
ATOM 703 C CA . LEU A 1 98 ? 7.566 1.064 -27.801 1.00 81.62 98 LEU A CA 1
ATOM 704 C C . LEU A 1 98 ? 6.296 0.963 -28.654 1.00 81.62 98 LEU A C 1
ATOM 706 O O . LEU A 1 98 ? 6.252 1.527 -29.744 1.00 81.62 98 LEU A O 1
ATOM 710 N N . GLN A 1 99 ? 5.258 0.266 -28.184 1.00 75.38 99 GLN A N 1
ATOM 711 C CA . GLN A 1 99 ? 4.099 -0.108 -28.998 1.00 75.38 99 GLN A CA 1
ATOM 712 C C . GLN A 1 99 ? 3.400 1.090 -29.653 1.00 75.38 99 GLN A C 1
ATOM 714 O O . GLN A 1 99 ? 3.076 1.024 -30.840 1.00 75.38 99 GLN A O 1
ATOM 719 N N . ALA A 1 100 ? 3.186 2.182 -28.912 1.00 75.25 100 ALA A N 1
ATOM 720 C CA . ALA A 1 100 ? 2.553 3.386 -29.452 1.00 75.25 100 ALA A CA 1
ATOM 721 C C . ALA A 1 100 ? 3.376 3.972 -30.613 1.00 75.25 100 ALA A C 1
ATOM 723 O O . ALA A 1 100 ? 2.839 4.208 -31.695 1.00 75.25 100 ALA A O 1
ATOM 724 N N . ALA A 1 101 ? 4.693 4.102 -30.427 1.00 81.19 101 ALA A N 1
ATOM 725 C CA . ALA A 1 101 ? 5.610 4.607 -31.446 1.00 81.19 101 ALA A CA 1
ATOM 726 C C . ALA A 1 101 ? 5.732 3.663 -32.660 1.00 81.19 101 ALA A C 1
ATOM 728 O O . ALA A 1 101 ? 5.740 4.120 -33.803 1.00 81.19 101 ALA A O 1
ATOM 729 N N . LEU A 1 102 ? 5.775 2.343 -32.437 1.00 83.12 102 LEU A N 1
ATOM 730 C CA . LEU A 1 102 ? 5.798 1.338 -33.509 1.00 83.12 102 LEU A CA 1
ATOM 731 C C . LEU A 1 102 ? 4.497 1.375 -34.334 1.00 83.12 102 LEU A C 1
ATOM 733 O O . LEU A 1 102 ? 4.540 1.336 -35.564 1.00 83.12 102 LEU A O 1
ATOM 737 N N . THR A 1 103 ? 3.348 1.528 -33.665 1.00 78.38 103 THR A N 1
ATOM 738 C CA . THR A 1 103 ? 2.022 1.622 -34.303 1.00 78.38 103 THR A CA 1
ATOM 739 C C . THR A 1 103 ? 1.880 2.907 -35.116 1.00 78.38 103 THR A C 1
ATOM 741 O O . THR A 1 103 ? 1.420 2.865 -36.255 1.00 78.38 103 THR A O 1
ATOM 744 N N . GLN A 1 104 ? 2.325 4.049 -34.578 1.00 76.56 104 GLN A N 1
ATOM 745 C CA . GLN A 1 104 ? 2.343 5.327 -35.302 1.00 76.56 104 GLN A CA 1
ATOM 746 C C . GLN A 1 104 ? 3.166 5.245 -36.595 1.00 76.56 104 GLN A C 1
ATOM 748 O O . GLN A 1 104 ? 2.792 5.841 -37.603 1.00 76.56 104 GLN A O 1
ATOM 753 N N . ARG A 1 105 ? 4.243 4.448 -36.600 1.00 80.44 105 ARG A N 1
ATOM 754 C CA . ARG A 1 105 ? 5.058 4.172 -37.795 1.00 80.44 105 ARG A CA 1
ATOM 755 C C . ARG A 1 105 ? 4.504 3.067 -38.700 1.00 80.44 105 ARG A C 1
ATOM 757 O O . ARG A 1 105 ? 5.168 2.694 -39.661 1.00 80.44 105 ARG A O 1
ATOM 764 N N . ARG A 1 106 ? 3.294 2.562 -38.429 1.00 77.25 106 ARG A N 1
ATOM 765 C CA . ARG A 1 106 ? 2.620 1.500 -39.199 1.00 77.25 106 ARG A CA 1
ATOM 766 C C . ARG A 1 106 ? 3.440 0.207 -39.300 1.00 77.25 106 ARG A C 1
ATOM 768 O O . ARG A 1 106 ? 3.320 -0.528 -40.278 1.00 77.25 106 ARG A O 1
ATOM 775 N N . LEU A 1 107 ? 4.273 -0.080 -38.298 1.00 74.31 107 LEU A N 1
ATOM 776 C CA . LEU A 1 107 ? 5.017 -1.334 -38.239 1.00 74.31 107 LEU A CA 1
ATOM 777 C C . LEU A 1 107 ? 4.084 -2.468 -37.802 1.00 74.31 107 LEU A C 1
ATOM 779 O O . LEU A 1 107 ? 3.401 -2.366 -36.783 1.00 74.31 107 LEU A O 1
ATOM 783 N N . SER A 1 108 ? 4.078 -3.566 -38.559 1.00 67.19 108 SER A N 1
ATOM 784 C CA . SER A 1 108 ? 3.335 -4.775 -38.199 1.00 67.19 108 SER A CA 1
ATOM 785 C C . SER A 1 108 ? 4.117 -5.562 -37.150 1.00 67.19 108 SER A C 1
ATOM 787 O O . SER A 1 108 ? 5.081 -6.251 -37.489 1.00 67.19 108 SER A O 1
ATOM 789 N N . VAL A 1 109 ? 3.701 -5.451 -35.886 1.00 67.56 109 VAL A N 1
ATOM 790 C CA . VAL A 1 109 ? 4.274 -6.197 -34.758 1.00 67.56 109 VAL A CA 1
ATOM 791 C C . VAL A 1 109 ? 3.343 -7.343 -34.381 1.00 67.56 109 VAL A C 1
ATOM 793 O O . VAL A 1 109 ? 2.201 -7.114 -33.988 1.00 67.56 109 VAL A O 1
ATOM 796 N N . VAL A 1 110 ? 3.837 -8.574 -34.483 1.00 67.50 110 VAL A N 1
ATOM 797 C CA . VAL A 1 110 ? 3.090 -9.791 -34.145 1.00 67.50 110 VAL A CA 1
ATOM 798 C C . VAL A 1 110 ? 3.624 -10.361 -32.824 1.00 67.50 110 VAL A C 1
ATOM 800 O O . VAL A 1 110 ? 4.842 -10.499 -32.671 1.00 67.50 110 VAL A O 1
ATOM 803 N N . PRO A 1 111 ? 2.764 -10.680 -31.841 1.00 62.81 111 PRO A N 1
ATOM 804 C CA . PRO A 1 111 ? 3.203 -11.335 -30.613 1.00 62.81 111 PRO A CA 1
ATOM 805 C C . PRO A 1 111 ? 3.640 -12.780 -30.890 1.00 62.81 111 PRO A C 1
ATOM 807 O O . PRO A 1 111 ? 3.076 -13.458 -31.744 1.00 62.81 111 PRO A O 1
ATOM 810 N N . THR A 1 112 ? 4.617 -13.276 -30.131 1.00 58.50 112 THR A N 1
ATOM 811 C CA . THR A 1 112 ? 5.134 -14.650 -30.278 1.00 58.50 112 THR A CA 1
ATOM 812 C C . THR A 1 112 ? 4.307 -15.734 -29.581 1.00 58.50 112 THR A C 1
ATOM 814 O O . THR A 1 112 ? 4.655 -16.905 -29.661 1.00 58.50 112 THR A O 1
ATOM 817 N N . TYR A 1 113 ? 3.214 -15.388 -28.898 1.00 54.66 113 TYR A N 1
ATOM 818 C CA . TYR A 1 113 ? 2.342 -16.375 -28.256 1.00 54.66 113 TYR A CA 1
ATOM 819 C C . TYR A 1 113 ? 1.260 -16.855 -29.231 1.00 54.66 113 TYR A C 1
ATOM 821 O O . TYR A 1 113 ? 0.565 -16.046 -29.841 1.00 54.66 113 TYR A O 1
ATOM 829 N N . GLY A 1 114 ? 1.113 -18.175 -29.375 1.00 43.59 114 GLY A N 1
ATOM 830 C CA . GLY A 1 114 ? 0.028 -18.773 -30.153 1.00 43.59 114 GLY A CA 1
ATOM 831 C C . GLY A 1 114 ? -1.341 -18.666 -29.455 1.00 43.59 114 GLY A C 1
ATOM 832 O O . GLY A 1 114 ? -1.394 -18.551 -28.228 1.00 43.59 114 GLY A O 1
ATOM 833 N N . PRO A 1 115 ? -2.454 -18.806 -30.201 1.00 38.22 115 PRO A N 1
ATOM 834 C CA . PRO A 1 115 ? -3.822 -18.612 -29.699 1.00 38.22 115 PRO A CA 1
ATOM 835 C C . PRO A 1 115 ? -4.233 -19.585 -28.571 1.00 38.22 115 PRO A C 1
ATOM 837 O O . PRO A 1 115 ? -5.176 -19.318 -27.838 1.00 38.22 115 PRO A O 1
ATOM 840 N N . GLY A 1 116 ? -3.505 -20.693 -28.367 1.00 37.12 116 GLY A N 1
ATOM 841 C CA . GLY A 1 116 ? -3.709 -21.627 -27.243 1.00 37.12 116 GLY A CA 1
ATOM 842 C C . GLY A 1 116 ? -2.984 -21.266 -25.932 1.00 37.12 116 GLY A C 1
ATOM 843 O O . GLY A 1 116 ? -3.241 -21.883 -24.894 1.00 37.12 116 GLY A O 1
ATOM 844 N N . ASN A 1 117 ? -2.074 -20.283 -25.949 1.00 38.31 117 ASN A N 1
ATOM 845 C CA . ASN A 1 117 ? -1.398 -19.763 -24.750 1.00 38.31 117 ASN A CA 1
ATOM 846 C C . ASN A 1 117 ? -2.045 -18.480 -24.199 1.00 38.31 117 ASN A C 1
ATOM 848 O O . ASN A 1 117 ? -1.712 -18.076 -23.085 1.00 38.31 117 ASN A O 1
ATOM 852 N N . ASP A 1 118 ? -3.014 -17.898 -24.911 1.00 39.34 118 ASP A N 1
ATOM 853 C CA . ASP A 1 118 ? -3.849 -16.806 -24.394 1.00 39.34 118 ASP A CA 1
ATOM 854 C C . ASP A 1 118 ? -4.779 -17.271 -23.251 1.00 39.34 118 ASP A C 1
ATOM 856 O O . ASP A 1 118 ? -5.168 -16.472 -22.396 1.00 39.34 118 ASP A O 1
ATOM 860 N N . ASP A 1 119 ? -5.010 -18.587 -23.114 1.00 40.44 119 ASP A N 1
ATOM 861 C CA . ASP A 1 119 ? -5.696 -19.200 -21.964 1.00 40.44 119 ASP A CA 1
ATOM 862 C C . ASP A 1 119 ? -4.798 -19.358 -20.713 1.00 40.44 119 ASP A C 1
ATOM 864 O O . ASP A 1 119 ? -5.033 -20.193 -19.838 1.00 40.44 119 ASP A O 1
ATOM 868 N N . PHE A 1 120 ? -3.735 -18.561 -20.570 1.00 41.78 120 PHE A N 1
ATOM 869 C CA . PHE A 1 120 ? -3.001 -18.508 -19.300 1.00 41.78 120 PHE A CA 1
ATOM 870 C C . PHE A 1 120 ? -3.922 -18.067 -18.152 1.00 41.78 120 PHE A C 1
ATOM 872 O O . PHE A 1 120 ? -3.853 -18.603 -17.046 1.00 41.78 120 PHE A O 1
ATOM 879 N N . THR A 1 121 ? -4.857 -17.154 -18.443 1.00 37.62 121 THR A N 1
ATOM 880 C CA . THR A 1 121 ? -5.868 -16.703 -17.480 1.00 37.62 121 THR A CA 1
ATOM 881 C C . THR A 1 121 ? -6.786 -17.853 -17.060 1.00 37.62 121 THR A C 1
ATOM 883 O O . THR A 1 121 ? -6.995 -18.014 -15.862 1.00 37.62 121 THR A O 1
ATOM 886 N N . GLY A 1 122 ? -7.257 -18.712 -17.971 1.00 36.09 122 GLY A N 1
ATOM 887 C CA . GLY A 1 122 ? -8.069 -19.871 -17.592 1.00 36.09 122 GLY A CA 1
ATOM 888 C C . GLY A 1 122 ? -7.270 -20.991 -16.924 1.00 36.09 122 GLY A C 1
ATOM 889 O O . GLY A 1 122 ? -7.815 -21.706 -16.083 1.00 36.09 122 GLY A O 1
ATOM 890 N N . ARG A 1 123 ? -5.966 -21.143 -17.198 1.00 37.66 123 ARG A N 1
ATOM 891 C CA . ARG A 1 123 ? -5.088 -22.050 -16.423 1.00 37.66 123 ARG A CA 1
ATOM 892 C C . ARG A 1 123 ? -4.864 -21.542 -14.995 1.00 37.66 123 ARG A C 1
ATOM 894 O O . ARG A 1 123 ? -4.982 -22.319 -14.052 1.00 37.66 123 ARG A O 1
ATOM 901 N N . TYR A 1 124 ? -4.619 -20.243 -14.827 1.00 36.81 124 TYR A N 1
ATOM 902 C CA . TYR A 1 124 ? -4.508 -19.577 -13.526 1.00 36.81 124 TYR A CA 1
ATOM 903 C C . TYR A 1 124 ? -5.828 -19.638 -12.740 1.00 36.81 124 TYR A C 1
ATOM 905 O O . TYR A 1 124 ? -5.833 -19.968 -11.556 1.00 36.81 124 TYR A O 1
ATOM 913 N N . GLN A 1 125 ? -6.962 -19.397 -13.406 1.00 39.56 125 GLN A N 1
ATOM 914 C CA . GLN A 1 125 ? -8.295 -19.508 -12.811 1.00 39.56 125 GLN A CA 1
ATOM 915 C C . GLN A 1 125 ? -8.610 -20.936 -12.371 1.00 39.56 125 GLN A C 1
ATOM 917 O O . GLN A 1 125 ? -9.122 -21.124 -11.273 1.00 39.56 125 GLN A O 1
ATOM 922 N N . ARG A 1 126 ? -8.246 -21.947 -13.170 1.00 41.06 126 ARG A N 1
ATOM 923 C CA . ARG A 1 126 ? -8.387 -23.361 -12.792 1.00 41.06 126 ARG A CA 1
ATOM 924 C C . ARG A 1 126 ? -7.485 -23.746 -11.621 1.00 41.06 126 ARG A C 1
ATOM 926 O O . ARG A 1 126 ? -7.933 -24.462 -10.734 1.00 41.06 126 ARG A O 1
ATOM 933 N N . PHE A 1 127 ? -6.250 -23.244 -11.589 1.00 36.53 127 PHE A N 1
ATOM 934 C CA . PHE A 1 127 ? -5.308 -23.515 -10.502 1.00 36.53 127 PHE A CA 1
ATOM 935 C C . PHE A 1 127 ? -5.774 -22.920 -9.161 1.00 36.53 127 PHE A C 1
ATOM 937 O O . PHE A 1 127 ? -5.648 -23.569 -8.127 1.00 36.53 127 PHE A O 1
ATOM 944 N N . TRP A 1 128 ? -6.360 -21.717 -9.176 1.00 33.00 128 TRP A N 1
ATOM 945 C CA . TRP A 1 128 ? -6.814 -21.001 -7.973 1.00 33.00 128 TRP A CA 1
ATOM 946 C C . TRP A 1 128 ? -8.330 -21.068 -7.708 1.00 33.00 128 TRP A C 1
ATOM 948 O O . TRP A 1 128 ? -8.805 -20.442 -6.761 1.00 33.00 128 TRP A O 1
ATOM 958 N N . GLN A 1 129 ? -9.090 -21.809 -8.521 1.00 31.81 129 GLN A N 1
ATOM 959 C CA . GLN A 1 129 ? -10.562 -21.884 -8.483 1.00 31.81 129 GLN A CA 1
ATOM 960 C C . GLN A 1 129 ? -11.253 -20.507 -8.552 1.00 31.81 129 GLN A C 1
ATOM 962 O O . GLN A 1 129 ? -12.212 -20.226 -7.832 1.00 31.81 129 GLN A O 1
ATOM 967 N N . LEU A 1 130 ? -10.744 -19.619 -9.404 1.00 33.56 130 LEU A N 1
ATOM 968 C CA . LEU A 1 130 ? -11.333 -18.300 -9.630 1.00 33.56 130 LEU A CA 1
ATOM 969 C C . LEU A 1 130 ? -12.491 -18.392 -10.647 1.00 33.56 130 LEU A C 1
ATOM 971 O O . LEU A 1 130 ? -12.459 -19.265 -11.518 1.00 33.56 130 LEU A O 1
ATOM 975 N N . PRO A 1 131 ? -13.495 -17.493 -10.585 1.00 27.05 131 PRO A N 1
ATOM 976 C CA . PRO A 1 131 ? -14.611 -17.479 -11.535 1.00 27.05 131 PRO A CA 1
ATOM 977 C C . PRO A 1 131 ? -14.143 -17.348 -12.999 1.00 27.05 131 PRO A C 1
ATOM 979 O O . PRO A 1 131 ? -13.122 -16.696 -13.245 1.00 27.05 131 PRO A O 1
ATOM 982 N N . PRO A 1 132 ? -14.881 -17.917 -13.976 1.00 32.16 132 PRO A N 1
ATOM 983 C CA . PRO A 1 132 ? -14.515 -17.870 -15.391 1.00 32.16 132 PRO A CA 1
ATOM 984 C C . PRO A 1 132 ? -14.481 -16.433 -15.932 1.00 32.16 132 PRO A C 1
ATOM 986 O O . PRO A 1 132 ? -15.354 -15.613 -15.645 1.00 32.16 132 PRO A O 1
ATOM 989 N N . HIS A 1 133 ? -13.446 -16.130 -16.719 1.00 35.12 133 HIS A N 1
ATOM 990 C CA . HIS A 1 133 ? -13.235 -14.820 -17.339 1.00 35.12 133 HIS A CA 1
ATOM 991 C C . HIS A 1 133 ? -14.325 -14.508 -18.383 1.00 35.12 133 HIS A C 1
ATOM 993 O O . HIS A 1 133 ? -14.626 -15.351 -19.225 1.00 35.12 133 HIS A O 1
ATOM 999 N N . ARG A 1 134 ? -14.868 -13.280 -18.393 1.00 29.56 134 ARG A N 1
ATOM 1000 C CA . ARG A 1 134 ? -15.570 -12.734 -19.569 1.00 29.56 134 ARG A CA 1
ATOM 1001 C C . ARG A 1 134 ? -14.536 -12.060 -20.458 1.00 29.56 134 ARG A C 1
ATOM 1003 O O . ARG A 1 134 ? -13.934 -11.072 -20.057 1.00 29.56 134 ARG A O 1
ATOM 1010 N N . ASP A 1 135 ? -14.283 -12.643 -21.621 1.00 34.19 135 ASP A N 1
ATOM 1011 C CA . ASP A 1 135 ? -13.369 -12.102 -22.622 1.00 34.19 135 ASP A CA 1
ATOM 1012 C C . ASP A 1 135 ? -13.859 -10.726 -23.111 1.00 34.19 135 ASP A C 1
ATOM 1014 O O . ASP A 1 135 ? -14.950 -10.607 -23.667 1.00 34.19 135 ASP A O 1
ATOM 1018 N N . THR A 1 136 ? -13.089 -9.669 -22.841 1.00 29.30 136 THR A N 1
ATOM 1019 C CA . THR A 1 136 ? -13.409 -8.283 -23.224 1.00 29.30 136 THR A CA 1
ATOM 1020 C C . THR A 1 136 ? -12.630 -7.817 -24.459 1.00 29.30 136 THR A C 1
ATOM 1022 O O . THR A 1 136 ? -12.441 -6.618 -24.647 1.00 29.30 136 THR A O 1
ATOM 1025 N N . GLY A 1 137 ? -12.193 -8.736 -25.328 1.00 32.03 137 GLY A N 1
ATOM 1026 C CA . GLY A 1 137 ? -11.710 -8.380 -26.669 1.00 32.03 137 GLY A CA 1
ATOM 1027 C C . GLY A 1 137 ? -10.286 -7.820 -26.708 1.00 32.03 137 GLY A C 1
ATOM 1028 O O . GLY A 1 137 ? -10.004 -6.853 -27.415 1.00 32.03 137 GLY A O 1
ATOM 1029 N N . GLY A 1 138 ? -9.366 -8.423 -25.956 1.00 34.78 138 GLY A N 1
ATOM 1030 C CA . GLY A 1 138 ? -7.938 -8.162 -26.113 1.00 34.78 138 GLY A CA 1
ATOM 1031 C C . GLY A 1 138 ? -7.358 -9.035 -27.223 1.00 34.78 138 GLY A C 1
ATOM 1032 O O . GLY A 1 138 ? -7.423 -10.249 -27.112 1.00 34.78 138 GLY A O 1
ATOM 1033 N N . TRP A 1 139 ? -6.715 -8.409 -28.214 1.00 34.31 139 TRP A N 1
ATOM 1034 C CA . TRP A 1 139 ? -6.026 -9.037 -29.354 1.00 34.31 139 TRP A CA 1
ATOM 1035 C C . TRP A 1 139 ? -6.970 -9.616 -30.419 1.00 34.31 139 TRP A C 1
ATOM 1037 O O . TRP A 1 139 ? -7.417 -10.752 -30.338 1.00 34.31 139 TRP A O 1
ATOM 1047 N N . ALA A 1 140 ? -7.175 -8.880 -31.516 1.00 28.66 140 ALA A N 1
ATOM 1048 C CA . ALA A 1 140 ? -7.458 -9.531 -32.794 1.00 28.66 140 ALA A CA 1
ATOM 1049 C C . ALA A 1 140 ? -6.161 -10.223 -33.248 1.00 28.66 140 ALA A C 1
ATOM 1051 O O . ALA A 1 140 ? -5.349 -9.663 -33.986 1.00 28.66 140 ALA A O 1
ATOM 1052 N N . SER A 1 141 ? -5.907 -11.410 -32.704 1.00 35.78 141 SER A N 1
ATOM 1053 C CA . SER A 1 141 ? -4.743 -12.228 -33.004 1.00 35.78 141 SER A CA 1
ATOM 1054 C C . SER A 1 141 ? -4.922 -12.865 -34.381 1.00 35.78 141 SER A C 1
ATOM 1056 O O . SER A 1 141 ? -5.537 -13.915 -34.545 1.00 35.78 141 SER A O 1
ATOM 1058 N N . ARG A 1 142 ? -4.318 -12.270 -35.414 1.00 28.78 142 ARG A N 1
ATOM 1059 C CA . ARG A 1 142 ? -3.833 -13.100 -36.521 1.00 28.78 142 ARG A CA 1
ATOM 1060 C C . ARG A 1 142 ? -2.605 -13.824 -35.996 1.00 28.78 142 ARG A C 1
ATOM 1062 O O . ARG A 1 142 ? -1.492 -13.310 -36.062 1.00 28.78 142 ARG A O 1
ATOM 1069 N N . ALA A 1 143 ? -2.837 -14.994 -35.411 1.00 34.06 143 ALA A N 1
ATOM 1070 C CA . ALA A 1 143 ? -1.782 -15.955 -35.184 1.00 34.06 143 ALA A CA 1
ATOM 1071 C C . ALA A 1 143 ? -1.083 -16.177 -36.527 1.00 34.06 143 ALA A C 1
ATOM 1073 O O . ALA A 1 143 ? -1.685 -16.696 -37.466 1.00 34.06 143 ALA A O 1
ATOM 1074 N N . VAL A 1 144 ? 0.185 -15.789 -36.637 1.00 34.06 144 VAL A N 1
ATOM 1075 C CA . VAL A 1 144 ? 1.039 -16.540 -37.546 1.00 34.06 144 VAL A CA 1
ATOM 1076 C C . VAL A 1 144 ? 1.136 -17.894 -36.870 1.00 34.06 144 VAL A C 1
ATOM 1078 O O . VAL A 1 144 ? 1.709 -18.003 -35.787 1.00 34.06 144 VAL A O 1
ATOM 1081 N N . ALA A 1 145 ? 0.475 -18.899 -37.437 1.00 37.50 145 ALA A N 1
ATOM 1082 C CA . ALA A 1 145 ? 0.688 -20.272 -37.037 1.00 37.50 145 ALA A CA 1
ATOM 1083 C C . ALA A 1 145 ? 2.173 -20.569 -37.271 1.00 37.50 145 ALA A C 1
ATOM 1085 O O . ALA A 1 145 ? 2.580 -20.973 -38.357 1.00 37.50 145 ALA A O 1
ATOM 1086 N N . VAL A 1 146 ? 3.006 -20.361 -36.249 1.00 40.62 146 VAL A N 1
ATOM 1087 C CA . VAL A 1 146 ? 4.398 -20.826 -36.264 1.00 40.62 146 VAL A CA 1
ATOM 1088 C C . VAL A 1 146 ? 4.407 -22.354 -36.469 1.00 40.62 146 VAL A C 1
ATOM 1090 O O . VAL A 1 146 ? 5.349 -22.895 -37.037 1.00 40.62 146 VAL A O 1
ATOM 1093 N N . GLY A 1 147 ? 3.291 -23.028 -36.142 1.00 35.19 147 GLY A N 1
ATOM 1094 C CA . GLY A 1 147 ? 3.006 -24.431 -36.454 1.00 35.19 147 GLY A CA 1
ATOM 1095 C C . GLY A 1 147 ? 2.761 -24.780 -37.932 1.00 35.19 147 GLY A C 1
ATOM 1096 O O . GLY A 1 147 ? 2.910 -25.944 -38.282 1.00 35.19 147 GLY A O 1
ATOM 1097 N N . GLU A 1 148 ? 2.458 -23.827 -38.821 1.00 35.41 148 GLU A N 1
ATOM 1098 C CA . GLU A 1 148 ? 2.387 -24.074 -40.279 1.00 35.41 148 GLU A CA 1
ATOM 1099 C C . GLU A 1 148 ? 3.580 -23.468 -41.040 1.00 35.41 148 GLU A C 1
ATOM 1101 O O . GLU A 1 148 ? 3.843 -23.811 -42.193 1.00 35.41 148 GLU A O 1
ATOM 1106 N N . ALA A 1 149 ? 4.398 -22.650 -40.370 1.00 37.56 149 ALA A N 1
ATOM 1107 C CA . ALA A 1 149 ? 5.617 -22.049 -40.911 1.00 37.56 149 ALA A CA 1
ATOM 1108 C C . ALA A 1 149 ? 6.816 -23.020 -40.983 1.00 37.56 149 ALA A C 1
ATOM 1110 O O . ALA A 1 149 ? 7.969 -22.591 -41.052 1.00 37.56 149 ALA A O 1
ATOM 1111 N N . GLY A 1 150 ? 6.570 -24.332 -41.063 1.00 35.91 150 GLY A N 1
ATOM 1112 C CA . GLY A 1 150 ? 7.600 -25.353 -41.287 1.00 35.91 150 GLY A CA 1
ATOM 1113 C C . GLY A 1 150 ? 8.379 -25.194 -42.605 1.00 35.91 150 GLY A C 1
ATOM 1114 O O . GLY A 1 150 ? 9.334 -25.932 -42.835 1.00 35.91 150 GLY A O 1
ATOM 1115 N N . ARG A 1 151 ? 8.010 -24.233 -43.469 1.00 40.12 151 ARG A N 1
ATOM 1116 C CA . ARG A 1 151 ? 8.691 -23.944 -44.746 1.00 40.12 151 ARG A CA 1
ATOM 1117 C C . ARG A 1 151 ? 9.154 -22.492 -44.951 1.00 40.12 151 ARG A C 1
ATOM 1119 O O . ARG A 1 151 ? 9.840 -22.245 -45.934 1.00 40.12 151 ARG A O 1
ATOM 1126 N N . GLN A 1 152 ? 8.867 -21.549 -44.045 1.00 44.09 152 GLN A N 1
ATOM 1127 C CA . GLN A 1 152 ? 9.369 -20.162 -44.135 1.00 44.09 152 GLN A CA 1
ATOM 1128 C C . GLN A 1 152 ? 10.232 -19.796 -42.920 1.00 44.09 152 GLN A C 1
ATOM 1130 O O . GLN A 1 152 ? 9.894 -18.933 -42.114 1.00 44.09 152 GLN A O 1
ATOM 1135 N N . ARG A 1 153 ? 11.389 -20.451 -42.784 1.00 52.47 153 ARG A N 1
ATOM 1136 C CA . ARG A 1 153 ? 12.450 -19.975 -41.882 1.00 52.47 153 ARG A CA 1
ATOM 1137 C C . ARG A 1 153 ? 12.978 -18.628 -42.413 1.00 52.47 153 ARG A C 1
ATOM 1139 O O . ARG A 1 153 ? 13.230 -18.527 -43.611 1.00 52.47 153 ARG A O 1
ATOM 1146 N N . ARG A 1 154 ? 13.215 -17.636 -41.535 1.00 60.81 154 ARG A N 1
ATOM 1147 C CA . ARG A 1 154 ? 13.916 -16.353 -41.816 1.00 60.81 154 ARG A CA 1
ATOM 1148 C C . ARG A 1 154 ? 13.116 -15.217 -42.494 1.00 60.81 154 ARG A C 1
ATOM 1150 O O . ARG A 1 154 ? 13.721 -14.391 -43.178 1.00 60.81 154 ARG A O 1
ATOM 1157 N N . ALA A 1 155 ? 11.799 -15.126 -42.291 1.00 65.00 155 ALA A N 1
ATOM 1158 C CA . ALA A 1 155 ? 10.960 -14.065 -42.885 1.00 65.00 155 ALA A CA 1
ATOM 1159 C C . ALA A 1 155 ? 10.698 -12.842 -41.976 1.00 65.00 155 ALA A C 1
ATOM 1161 O O . ALA A 1 155 ? 10.091 -11.875 -42.430 1.00 65.00 155 ALA A O 1
ATOM 1162 N N . VAL A 1 156 ? 11.125 -12.870 -40.706 1.00 78.81 156 VAL A N 1
ATOM 1163 C CA . VAL A 1 156 ? 10.791 -11.831 -39.711 1.00 78.81 156 VAL A CA 1
ATOM 1164 C C . VAL A 1 156 ? 12.014 -11.291 -38.972 1.00 78.81 156 VAL A C 1
ATOM 1166 O O . VAL A 1 156 ? 13.071 -11.930 -38.912 1.00 78.81 156 VAL A O 1
ATOM 1169 N N . VAL A 1 157 ? 11.842 -10.116 -38.372 1.00 85.88 157 VAL A N 1
ATOM 1170 C CA . VAL A 1 157 ? 12.782 -9.496 -37.431 1.00 85.88 157 VAL A CA 1
ATOM 1171 C C . VAL A 1 157 ? 12.323 -9.812 -36.017 1.00 85.88 157 VAL A C 1
ATOM 1173 O O . VAL A 1 157 ? 11.176 -9.540 -35.661 1.00 85.88 157 VAL A O 1
ATOM 1176 N N . GLY A 1 158 ? 13.210 -10.388 -35.212 1.00 87.75 158 GLY A N 1
ATOM 1177 C CA . GLY A 1 158 ? 12.936 -10.701 -33.817 1.00 87.75 158 GLY A CA 1
ATOM 1178 C C . GLY A 1 158 ? 13.237 -9.508 -32.923 1.00 87.75 158 GLY A C 1
ATOM 1179 O O . GLY A 1 158 ? 14.379 -9.057 -32.867 1.00 87.75 158 GLY A O 1
ATOM 1180 N N . LEU A 1 159 ? 12.230 -9.011 -32.211 1.00 89.56 159 LEU A N 1
ATOM 1181 C CA . LEU A 1 159 ? 12.354 -7.905 -31.267 1.00 89.56 159 LEU A CA 1
ATOM 1182 C C . LEU A 1 159 ? 12.221 -8.415 -29.823 1.00 89.56 159 LEU A C 1
ATOM 1184 O O . LEU A 1 159 ? 11.172 -8.919 -29.418 1.00 89.56 159 LEU A O 1
ATOM 1188 N N . PHE A 1 160 ? 13.279 -8.260 -29.029 1.00 88.56 160 PHE A N 1
ATOM 1189 C CA . PHE A 1 160 ? 13.393 -8.827 -27.685 1.00 88.56 160 PHE A CA 1
ATOM 1190 C C . PHE A 1 160 ? 13.578 -7.728 -26.639 1.00 88.56 160 PHE A C 1
ATOM 1192 O O . PHE A 1 160 ? 14.480 -6.903 -26.755 1.00 88.56 160 PHE A O 1
ATOM 1199 N N . GLY A 1 161 ? 12.774 -7.739 -25.576 1.00 89.19 161 GLY A N 1
ATOM 1200 C CA . GLY A 1 161 ? 13.065 -6.952 -24.374 1.00 89.19 161 GLY A CA 1
ATOM 1201 C C . GLY A 1 161 ? 13.972 -7.716 -23.410 1.00 89.19 161 GLY A C 1
ATOM 1202 O O . GLY A 1 161 ? 13.665 -8.854 -23.060 1.00 89.19 161 GLY A O 1
ATOM 1203 N N . VAL A 1 162 ? 15.070 -7.097 -22.973 1.00 89.75 162 VAL A N 1
ATOM 1204 C CA . VAL A 1 162 ? 16.061 -7.723 -22.078 1.00 89.75 162 VAL A CA 1
ATOM 1205 C C . VAL A 1 162 ? 15.660 -7.566 -20.605 1.00 89.75 162 VAL A C 1
ATOM 1207 O O . VAL A 1 162 ? 15.225 -6.493 -20.184 1.00 89.75 162 VAL A O 1
ATOM 1210 N N . ASN A 1 163 ? 15.814 -8.629 -19.802 1.00 87.56 163 ASN A N 1
ATOM 1211 C CA . ASN A 1 163 ? 15.444 -8.629 -18.380 1.00 87.56 163 ASN A CA 1
ATOM 1212 C C . ASN A 1 163 ? 16.555 -8.085 -17.472 1.00 87.56 163 ASN A C 1
ATOM 1214 O O . ASN A 1 163 ? 16.247 -7.425 -16.479 1.00 87.56 163 ASN A O 1
ATOM 1218 N N . ALA A 1 164 ? 17.823 -8.349 -17.794 1.00 90.75 164 ALA A N 1
ATOM 1219 C CA . ALA A 1 164 ? 18.984 -7.713 -17.172 1.00 90.75 164 ALA A CA 1
ATOM 1220 C C . ALA A 1 164 ? 20.182 -7.721 -18.130 1.00 90.75 164 ALA A C 1
ATOM 1222 O O . ALA A 1 164 ? 20.282 -8.597 -18.989 1.00 90.75 164 ALA A O 1
ATOM 1223 N N . ALA A 1 165 ? 21.104 -6.777 -17.970 1.00 92.56 165 ALA A N 1
ATOM 1224 C CA . ALA A 1 165 ? 22.328 -6.720 -18.757 1.00 92.56 165 ALA A CA 1
ATOM 1225 C C . ALA A 1 165 ? 23.542 -6.341 -17.896 1.00 92.56 165 ALA A C 1
ATOM 1227 O O . ALA A 1 165 ? 23.473 -5.404 -17.102 1.00 92.56 165 ALA A O 1
ATOM 1228 N N . SER A 1 166 ? 24.651 -7.063 -18.060 1.00 92.19 166 SER A N 1
ATOM 1229 C CA . SER A 1 166 ? 25.908 -6.821 -17.343 1.00 92.19 166 SER A CA 1
ATOM 1230 C C . SER A 1 166 ? 26.699 -5.704 -18.014 1.00 92.19 166 SER A C 1
ATOM 1232 O O . SER A 1 166 ? 27.150 -5.847 -19.152 1.00 92.19 166 SER A O 1
ATOM 1234 N N . ALA A 1 167 ? 26.920 -4.599 -17.305 1.00 95.38 167 ALA A N 1
ATOM 1235 C CA . ALA A 1 167 ? 27.749 -3.501 -17.789 1.00 95.38 167 ALA A CA 1
ATOM 1236 C C . ALA A 1 167 ? 29.237 -3.873 -17.881 1.00 95.38 167 ALA A C 1
ATOM 1238 O O . ALA A 1 167 ? 29.963 -3.291 -18.686 1.00 95.38 167 ALA A O 1
ATOM 1239 N N . ALA A 1 168 ? 29.702 -4.835 -17.076 1.00 91.19 168 ALA A N 1
ATOM 1240 C CA . ALA A 1 168 ? 31.087 -5.299 -17.097 1.00 91.19 168 ALA A CA 1
ATOM 1241 C C . ALA A 1 168 ? 31.423 -6.082 -18.376 1.00 91.19 168 ALA A C 1
ATOM 1243 O O . ALA A 1 168 ? 32.462 -5.844 -18.996 1.00 91.19 168 ALA A O 1
ATOM 1244 N N . THR A 1 169 ? 30.542 -7.000 -18.778 1.00 88.06 169 THR A N 1
ATOM 1245 C CA . THR A 1 169 ? 30.818 -7.970 -19.852 1.00 88.06 169 THR A CA 1
ATOM 1246 C C . THR A 1 169 ? 29.999 -7.741 -21.116 1.00 88.06 169 THR A C 1
ATOM 1248 O O . THR A 1 169 ? 30.325 -8.303 -22.157 1.00 88.06 169 THR A O 1
ATOM 1251 N N . GLY A 1 170 ? 28.963 -6.901 -21.062 1.00 87.56 170 GLY A N 1
ATOM 1252 C CA . GLY A 1 170 ? 28.006 -6.736 -22.156 1.00 87.56 170 GLY A CA 1
ATOM 1253 C C . GLY A 1 170 ? 26.978 -7.867 -22.225 1.00 87.56 170 GLY A C 1
ATOM 1254 O O . GLY A 1 170 ? 26.208 -7.922 -23.182 1.00 87.56 170 GLY A O 1
ATOM 1255 N N . ALA A 1 171 ? 26.960 -8.775 -21.242 1.00 87.44 171 ALA A N 1
ATOM 1256 C CA . ALA A 1 171 ? 26.090 -9.936 -21.283 1.00 87.44 171 ALA A CA 1
ATOM 1257 C C . ALA A 1 171 ? 24.610 -9.570 -21.153 1.00 87.44 171 ALA A C 1
ATOM 1259 O O . ALA A 1 171 ? 24.242 -8.751 -20.311 1.00 87.44 171 ALA A O 1
ATOM 1260 N N . LEU A 1 172 ? 23.764 -10.191 -21.975 1.00 89.00 172 LEU A N 1
ATOM 1261 C CA . LEU A 1 172 ? 22.314 -10.011 -21.972 1.00 89.00 172 LEU A CA 1
ATOM 1262 C C . LEU A 1 172 ? 21.658 -11.234 -21.344 1.00 89.00 172 LEU A C 1
ATOM 1264 O O . LEU A 1 172 ? 21.883 -12.353 -21.798 1.00 89.00 172 LEU A O 1
ATOM 1268 N N . TYR A 1 173 ? 20.808 -11.017 -20.348 1.00 85.06 173 TYR A N 1
ATOM 1269 C CA . TYR A 1 173 ? 20.069 -12.071 -19.670 1.00 85.06 173 TYR A CA 1
ATOM 1270 C C . TYR A 1 173 ? 18.582 -11.923 -19.972 1.00 85.06 173 TYR A C 1
ATOM 1272 O O . TYR A 1 173 ? 17.969 -10.893 -19.664 1.00 85.06 173 TYR A O 1
ATOM 1280 N N . LEU A 1 174 ? 17.997 -12.961 -20.571 1.00 80.69 174 LEU A N 1
ATOM 1281 C CA . LEU A 1 174 ? 16.564 -13.019 -20.841 1.00 80.69 174 LEU A CA 1
ATOM 1282 C C . LEU A 1 174 ? 15.909 -14.166 -20.076 1.00 80.69 174 LEU A C 1
ATOM 1284 O O . LEU A 1 174 ? 16.470 -15.255 -19.939 1.00 80.69 174 LEU A O 1
ATOM 1288 N N . LEU A 1 175 ? 14.699 -13.903 -19.594 1.00 74.88 175 LEU A N 1
ATOM 1289 C CA . LEU A 1 175 ? 13.856 -14.868 -18.908 1.00 74.88 175 LEU A CA 1
ATOM 1290 C C . LEU A 1 175 ? 12.869 -15.472 -19.911 1.00 74.88 175 LEU A C 1
ATOM 1292 O O . LEU A 1 175 ? 12.021 -14.764 -20.453 1.00 74.88 175 LEU A O 1
ATOM 1296 N N . GLN A 1 176 ? 12.978 -16.776 -20.156 1.00 70.25 176 GLN A N 1
ATOM 1297 C CA . GLN A 1 176 ? 12.112 -17.481 -21.101 1.00 70.25 176 GLN A CA 1
ATOM 1298 C C . GLN A 1 176 ? 10.882 -18.081 -20.409 1.00 70.25 176 GLN A C 1
ATOM 1300 O O . GLN A 1 176 ? 10.985 -18.700 -19.345 1.00 70.25 176 GLN A O 1
ATOM 1305 N N . HIS A 1 177 ? 9.718 -17.955 -21.055 1.00 64.25 177 HIS A N 1
ATOM 1306 C CA . HIS A 1 177 ? 8.463 -18.590 -20.644 1.00 64.25 177 HIS A CA 1
ATOM 1307 C C . HIS A 1 177 ? 7.845 -19.340 -21.829 1.00 64.25 177 HIS A C 1
ATOM 1309 O O . HIS A 1 177 ? 7.677 -18.778 -22.907 1.00 64.25 177 HIS A O 1
ATOM 1315 N N . SER A 1 178 ? 7.512 -20.620 -21.637 1.00 57.16 178 SER A N 1
ATOM 1316 C CA . SER A 1 178 ? 6.834 -21.452 -22.649 1.00 57.16 178 SER A CA 1
ATOM 1317 C C . SER A 1 178 ? 7.498 -21.429 -24.039 1.00 57.16 178 SER A C 1
ATOM 1319 O O . SER A 1 178 ? 6.801 -21.342 -25.042 1.00 57.16 178 SER A O 1
ATOM 1321 N N . ALA A 1 179 ? 8.836 -21.461 -24.089 1.00 60.91 179 ALA A N 1
ATOM 1322 C CA . ALA A 1 179 ? 9.660 -21.451 -25.310 1.00 60.91 179 ALA A CA 1
ATOM 1323 C C . ALA A 1 179 ? 9.531 -20.218 -26.239 1.00 60.91 179 ALA A C 1
ATOM 1325 O O . ALA A 1 179 ? 10.149 -20.192 -27.301 1.00 60.91 179 ALA A O 1
ATOM 1326 N N . ASN A 1 180 ? 8.822 -19.159 -25.833 1.00 64.25 180 ASN A N 1
ATOM 1327 C CA . ASN A 1 180 ? 8.511 -18.001 -26.684 1.00 64.25 180 ASN A CA 1
ATOM 1328 C C . ASN A 1 180 ? 9.736 -17.258 -27.264 1.00 64.25 180 ASN A C 1
ATOM 1330 O O . ASN A 1 180 ? 9.665 -16.704 -28.361 1.00 64.25 180 ASN A O 1
ATOM 1334 N N . ILE A 1 181 ? 10.844 -17.194 -26.518 1.00 71.69 181 ILE A N 1
ATOM 1335 C CA . ILE A 1 181 ? 12.090 -16.553 -26.951 1.00 71.69 181 ILE A CA 1
ATOM 1336 C C . ILE A 1 181 ? 12.824 -17.476 -27.927 1.00 71.69 181 ILE A C 1
ATOM 1338 O O . ILE A 1 181 ? 13.210 -17.025 -29.000 1.00 71.69 181 ILE A O 1
ATOM 1342 N N . GLY A 1 182 ? 12.963 -18.760 -27.595 1.00 70.38 182 GLY A N 1
ATOM 1343 C CA . GLY A 1 182 ? 13.593 -19.776 -28.437 1.00 70.38 182 GLY A CA 1
ATOM 1344 C C . GLY A 1 182 ? 12.912 -19.929 -29.798 1.00 70.38 182 GLY A C 1
ATOM 1345 O O . GLY A 1 182 ? 13.596 -19.955 -30.817 1.00 70.38 182 GLY A O 1
ATOM 1346 N N . GLU A 1 183 ? 11.577 -19.941 -29.838 1.00 71.62 183 GLU A N 1
ATOM 1347 C CA . GLU A 1 183 ? 10.817 -19.981 -31.096 1.00 71.62 183 GLU A CA 1
ATOM 1348 C C . GLU A 1 183 ? 11.098 -18.757 -31.976 1.00 71.62 183 GLU A C 1
ATOM 1350 O O . GLU A 1 183 ? 11.365 -18.894 -33.172 1.00 71.62 183 GLU A O 1
ATOM 1355 N N . LEU A 1 184 ? 11.108 -17.556 -31.386 1.00 76.44 184 LEU A N 1
ATOM 1356 C CA . LEU A 1 184 ? 11.418 -16.332 -32.122 1.00 76.44 184 LEU A CA 1
ATOM 1357 C C . LEU A 1 184 ? 12.864 -16.312 -32.621 1.00 76.44 184 LEU A C 1
ATOM 1359 O O . LEU A 1 184 ? 13.108 -15.900 -33.753 1.00 76.44 184 LEU A O 1
ATOM 1363 N N . LEU A 1 185 ? 13.814 -16.771 -31.804 1.00 76.81 185 LEU A N 1
ATOM 1364 C CA . LEU A 1 185 ? 15.220 -16.885 -32.193 1.00 76.81 185 LEU A CA 1
ATOM 1365 C C . LEU A 1 185 ? 15.400 -17.823 -33.394 1.00 76.81 185 LEU A C 1
ATOM 1367 O O . LEU A 1 185 ? 16.163 -17.497 -34.296 1.00 76.81 185 LEU A O 1
ATOM 1371 N N . GLY A 1 186 ? 14.671 -18.943 -33.440 1.00 70.94 186 GLY A N 1
ATOM 1372 C CA . GLY A 1 186 ? 14.705 -19.875 -34.572 1.00 70.94 186 GLY A CA 1
ATOM 1373 C C . GLY A 1 186 ? 14.014 -19.356 -35.842 1.00 70.94 186 GLY A C 1
ATOM 1374 O O . GLY A 1 186 ? 14.361 -19.774 -36.949 1.00 70.94 186 GLY A O 1
ATOM 1375 N N . ALA A 1 187 ? 13.042 -18.449 -35.708 1.00 72.38 187 ALA A N 1
ATOM 1376 C CA . ALA A 1 187 ? 12.282 -17.895 -36.831 1.00 72.38 187 ALA A CA 1
ATOM 1377 C C . ALA A 1 187 ? 12.894 -16.610 -37.423 1.00 72.38 187 ALA A C 1
ATOM 1379 O O . ALA A 1 187 ? 12.706 -16.326 -38.614 1.00 72.38 187 ALA A O 1
ATOM 1380 N N . ALA A 1 188 ? 13.606 -15.826 -36.609 1.00 78.88 188 ALA A N 1
ATOM 1381 C CA . ALA A 1 188 ? 14.080 -14.495 -36.963 1.00 78.88 188 ALA A CA 1
ATOM 1382 C C . ALA A 1 188 ? 15.386 -14.508 -37.772 1.00 78.88 188 ALA A C 1
ATOM 1384 O O . ALA A 1 188 ? 16.346 -15.203 -37.452 1.00 78.88 188 ALA A O 1
ATOM 1385 N N . ARG A 1 189 ? 15.448 -13.673 -38.817 1.00 77.31 189 ARG A N 1
ATOM 1386 C CA . ARG A 1 189 ? 16.670 -13.465 -39.620 1.00 77.31 189 ARG A CA 1
ATOM 1387 C C . ARG A 1 189 ? 17.611 -12.433 -38.991 1.00 77.31 189 ARG A C 1
ATOM 1389 O O . ARG A 1 189 ? 18.828 -12.529 -39.143 1.00 77.31 189 ARG A O 1
ATOM 1396 N N . GLN A 1 190 ? 17.031 -11.439 -38.326 1.00 85.75 190 GLN A N 1
ATOM 1397 C CA . GLN A 1 190 ? 17.713 -10.346 -37.637 1.00 85.75 190 GLN A CA 1
ATOM 1398 C C . GLN A 1 190 ? 17.176 -10.246 -36.214 1.00 85.75 190 GLN A C 1
ATOM 1400 O O . GLN A 1 190 ? 15.972 -10.417 -36.002 1.00 85.75 190 GLN A O 1
ATOM 1405 N N . LEU A 1 191 ? 18.059 -9.958 -35.261 1.00 88.50 191 LEU A N 1
ATOM 1406 C CA . LEU A 1 191 ? 17.716 -9.871 -33.844 1.00 88.50 191 LEU A CA 1
ATOM 1407 C C . LEU A 1 191 ? 17.940 -8.445 -33.343 1.00 88.50 191 LEU A C 1
ATOM 1409 O O . LEU A 1 191 ? 19.033 -7.901 -33.491 1.00 88.50 191 LEU A O 1
ATOM 1413 N N . ILE A 1 192 ? 16.920 -7.862 -32.721 1.00 92.31 192 ILE A N 1
ATOM 1414 C CA . ILE A 1 192 ? 16.990 -6.564 -32.052 1.00 92.31 192 ILE A CA 1
ATOM 1415 C C . ILE A 1 192 ? 16.726 -6.777 -30.563 1.00 92.31 192 ILE A C 1
ATOM 1417 O O . ILE A 1 192 ? 15.631 -7.181 -30.172 1.00 92.31 192 ILE A O 1
ATOM 1421 N N . PHE A 1 193 ? 17.711 -6.464 -29.727 1.00 93.44 193 PHE A N 1
ATOM 1422 C CA . PHE A 1 193 ? 17.597 -6.496 -28.272 1.00 93.44 193 PHE A CA 1
ATOM 1423 C C . PHE A 1 193 ? 17.426 -5.082 -27.728 1.00 93.44 193 PHE A C 1
ATOM 1425 O O . PHE A 1 193 ? 18.303 -4.238 -27.880 1.00 93.44 193 PHE A O 1
ATOM 1432 N N . VAL A 1 194 ? 16.309 -4.820 -27.058 1.00 95.00 194 VAL A N 1
ATOM 1433 C CA . VAL A 1 194 ? 16.047 -3.544 -26.392 1.00 95.00 194 VAL A CA 1
ATOM 1434 C C . VAL A 1 194 ? 16.425 -3.670 -24.919 1.00 95.00 194 VAL A C 1
ATOM 1436 O O . VAL A 1 194 ? 15.799 -4.415 -24.159 1.00 95.00 194 VAL A O 1
ATOM 1439 N N . VAL A 1 195 ? 17.454 -2.926 -24.519 1.00 94.88 195 VA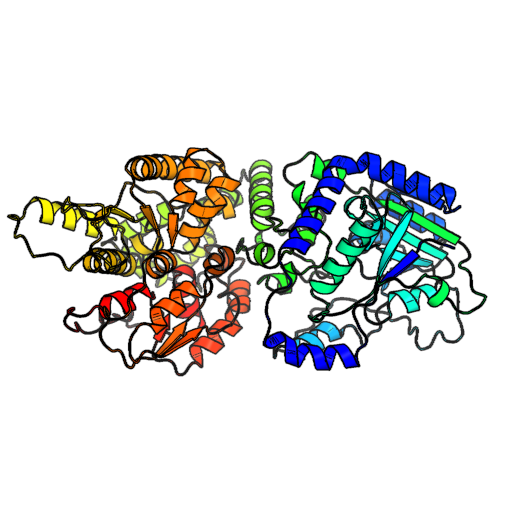L A N 1
ATOM 1440 C CA . VAL A 1 195 ? 17.961 -2.838 -23.147 1.00 94.88 195 VAL A CA 1
ATOM 1441 C C . VAL A 1 195 ? 17.586 -1.475 -22.591 1.00 94.88 195 VAL A C 1
ATOM 1443 O O . VAL A 1 195 ? 18.180 -0.455 -22.932 1.00 94.88 195 VAL A O 1
ATOM 1446 N N . ALA A 1 196 ? 16.583 -1.442 -21.727 1.00 93.00 196 ALA A N 1
ATOM 1447 C CA . ALA A 1 196 ? 16.256 -0.229 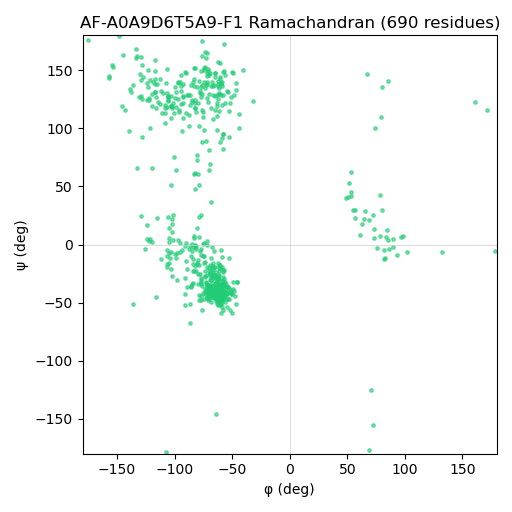-20.997 1.00 93.00 196 ALA A CA 1
ATOM 1448 C C . ALA A 1 196 ? 17.321 0.093 -19.929 1.00 93.00 196 ALA A C 1
ATOM 1450 O O . ALA A 1 196 ? 17.911 -0.826 -19.359 1.00 93.00 196 ALA A O 1
ATOM 1451 N N . LEU A 1 197 ? 17.555 1.379 -19.622 1.00 93.19 197 LEU A N 1
ATOM 1452 C CA . LEU A 1 197 ? 18.572 1.785 -18.630 1.00 93.19 197 LEU A CA 1
ATOM 1453 C C . LEU A 1 197 ? 18.354 1.143 -17.253 1.00 93.19 197 LEU A C 1
ATOM 1455 O O . LEU A 1 197 ? 19.311 0.731 -16.603 1.00 93.19 197 LEU A O 1
ATOM 1459 N N . ASP A 1 198 ? 17.097 0.953 -16.849 1.00 91.75 198 ASP A N 1
ATOM 1460 C CA . ASP A 1 198 ? 16.732 0.287 -15.595 1.00 91.75 198 ASP A CA 1
ATOM 1461 C C . ASP A 1 198 ? 16.990 -1.233 -15.614 1.00 91.75 198 ASP A C 1
ATOM 1463 O O . ASP A 1 198 ? 16.673 -1.926 -14.653 1.00 91.75 198 ASP A O 1
ATOM 1467 N N . LYS A 1 199 ? 17.558 -1.786 -16.690 1.00 94.19 199 LYS A N 1
ATOM 1468 C CA . LYS A 1 199 ? 17.949 -3.201 -16.793 1.00 94.19 199 LYS A CA 1
ATOM 1469 C C . LYS A 1 199 ? 19.457 -3.415 -16.718 1.00 94.19 199 LYS A C 1
ATOM 1471 O O . LYS A 1 199 ? 19.883 -4.564 -16.657 1.00 94.19 199 LYS A O 1
ATOM 1476 N N . LEU A 1 200 ? 20.251 -2.346 -16.671 1.00 96.12 200 LEU A N 1
ATOM 1477 C CA . LEU A 1 200 ? 21.693 -2.442 -16.473 1.00 96.12 200 LEU A CA 1
ATOM 1478 C C . LEU A 1 200 ? 22.020 -2.842 -15.028 1.00 96.12 200 LEU A C 1
ATOM 1480 O O . LEU A 1 200 ? 21.393 -2.368 -14.077 1.00 96.12 200 LEU A O 1
ATOM 1484 N N . ALA A 1 201 ? 23.012 -3.714 -14.892 1.00 95.06 201 ALA A N 1
ATOM 1485 C CA . ALA A 1 201 ? 23.601 -4.176 -13.645 1.00 95.06 201 ALA A CA 1
ATOM 1486 C C . ALA A 1 201 ? 25.127 -4.017 -13.712 1.00 95.06 201 ALA A C 1
ATOM 1488 O O . ALA A 1 201 ? 25.707 -4.013 -14.800 1.00 95.06 201 ALA A O 1
ATOM 1489 N N . ALA A 1 202 ? 25.784 -3.885 -12.558 1.00 96.81 202 ALA A N 1
ATOM 1490 C CA . ALA A 1 202 ? 27.227 -3.643 -12.496 1.00 96.81 202 ALA A CA 1
ATOM 1491 C C . ALA A 1 202 ? 28.057 -4.774 -13.125 1.00 96.81 202 ALA A C 1
ATOM 1493 O O . ALA A 1 202 ? 29.025 -4.511 -13.843 1.00 96.81 202 ALA A O 1
ATOM 1494 N N . ASP A 1 203 ? 27.649 -6.018 -12.876 1.00 92.75 203 ASP A N 1
ATOM 1495 C CA . ASP A 1 203 ? 28.321 -7.238 -13.305 1.00 92.75 203 ASP A CA 1
ATOM 1496 C C . ASP A 1 203 ? 27.319 -8.380 -13.567 1.00 92.75 203 ASP A C 1
ATOM 1498 O O . ASP A 1 203 ? 26.100 -8.233 -13.419 1.00 92.75 203 ASP A O 1
ATOM 1502 N N . ASP A 1 204 ? 27.846 -9.535 -13.971 1.00 84.62 204 ASP A N 1
ATOM 1503 C CA . ASP A 1 204 ? 27.066 -10.738 -14.261 1.00 84.62 204 ASP A CA 1
ATOM 1504 C C . ASP A 1 204 ? 26.360 -11.310 -13.032 1.00 84.62 204 ASP A C 1
ATOM 1506 O O . ASP A 1 204 ? 25.249 -11.826 -13.144 1.00 84.62 204 ASP A O 1
ATOM 1510 N N . ALA A 1 205 ? 26.963 -11.200 -11.847 1.00 84.19 205 ALA A N 1
ATOM 1511 C CA . ALA A 1 205 ? 26.371 -11.722 -10.623 1.00 84.19 205 ALA A CA 1
ATOM 1512 C C . ALA A 1 205 ? 25.122 -10.917 -10.232 1.00 84.19 205 ALA A C 1
ATOM 1514 O O . ALA A 1 205 ? 24.096 -11.504 -9.879 1.00 84.19 205 ALA A O 1
ATOM 1515 N N . ALA A 1 206 ? 25.183 -9.589 -10.341 1.00 88.56 206 ALA A N 1
ATOM 1516 C CA . ALA A 1 206 ? 24.050 -8.692 -10.145 1.00 88.56 206 ALA A CA 1
ATOM 1517 C C . ALA A 1 206 ? 22.965 -8.905 -11.215 1.00 88.56 206 ALA A C 1
ATOM 1519 O O . ALA A 1 206 ? 21.781 -9.011 -10.884 1.00 88.56 206 ALA A O 1
ATOM 1520 N N . ALA A 1 207 ? 23.353 -9.050 -12.489 1.00 87.00 207 ALA A N 1
ATOM 1521 C CA . ALA A 1 207 ? 22.410 -9.332 -13.574 1.00 87.00 207 ALA A CA 1
ATOM 1522 C C . ALA A 1 207 ? 21.671 -10.670 -13.366 1.00 87.00 207 ALA A C 1
ATOM 1524 O O . ALA A 1 207 ? 20.445 -10.734 -13.488 1.00 87.00 207 ALA A O 1
ATOM 1525 N N . LEU A 1 208 ? 22.393 -11.725 -12.975 1.00 80.75 208 LEU A N 1
ATOM 1526 C CA . LEU A 1 208 ? 21.818 -13.033 -12.654 1.00 80.75 208 LEU A CA 1
ATOM 1527 C C . LEU A 1 208 ? 20.888 -12.975 -11.441 1.00 80.75 208 LEU A C 1
ATOM 1529 O O . LEU A 1 208 ? 19.796 -13.541 -11.494 1.00 80.75 208 LEU A O 1
ATOM 1533 N N . ARG A 1 209 ? 21.269 -12.272 -10.363 1.00 82.12 209 ARG A N 1
ATOM 1534 C CA . ARG A 1 209 ? 20.382 -12.061 -9.203 1.00 82.12 209 ARG A CA 1
ATOM 1535 C C . ARG A 1 209 ? 19.076 -11.389 -9.622 1.00 82.12 209 ARG A C 1
ATOM 1537 O O . ARG A 1 209 ? 18.009 -11.852 -9.223 1.00 82.12 209 ARG A O 1
ATOM 1544 N N . GLN A 1 210 ? 19.150 -10.363 -10.469 1.00 85.25 210 GLN A N 1
ATOM 1545 C CA . GLN A 1 210 ? 17.978 -9.670 -10.998 1.00 85.25 210 GLN A CA 1
ATOM 1546 C C . GLN A 1 210 ? 17.057 -10.595 -11.804 1.00 85.25 210 GLN A C 1
ATOM 1548 O O . GLN A 1 210 ? 15.852 -10.617 -11.547 1.00 85.25 210 GLN A O 1
ATOM 1553 N N . VAL A 1 211 ? 17.589 -11.375 -12.750 1.00 79.75 211 VAL A N 1
ATOM 1554 C CA . VAL A 1 211 ? 16.765 -12.288 -13.565 1.00 79.75 211 VAL A CA 1
ATOM 1555 C C . VAL A 1 211 ? 16.194 -13.435 -12.737 1.00 79.75 211 VAL A C 1
ATOM 1557 O O . VAL A 1 211 ? 15.019 -13.763 -12.891 1.00 79.75 211 VAL A O 1
ATOM 1560 N N . ASN A 1 212 ? 16.974 -14.003 -11.816 1.00 74.56 212 ASN A N 1
ATOM 1561 C CA . ASN A 1 212 ? 16.497 -15.062 -10.928 1.00 74.56 212 ASN A CA 1
ATOM 1562 C C . ASN A 1 212 ? 15.371 -14.563 -10.019 1.00 74.56 212 ASN A C 1
ATOM 1564 O O . ASN A 1 212 ? 14.353 -15.239 -9.880 1.00 74.56 212 ASN A O 1
ATOM 1568 N N . ALA A 1 213 ? 15.503 -13.360 -9.454 1.00 75.31 213 ALA A N 1
ATOM 1569 C CA . ALA A 1 213 ? 14.427 -12.741 -8.690 1.00 75.31 213 ALA A CA 1
ATOM 1570 C C . ALA A 1 213 ? 13.199 -12.476 -9.575 1.00 75.31 213 ALA A C 1
ATOM 1572 O O . ALA A 1 213 ? 12.080 -12.805 -9.186 1.00 75.31 213 ALA A O 1
ATOM 1573 N N . ALA A 1 214 ? 13.385 -11.961 -10.794 1.00 77.75 214 ALA A N 1
ATOM 1574 C CA . ALA A 1 214 ? 12.277 -11.724 -11.716 1.00 77.75 214 ALA A CA 1
ATOM 1575 C C . ALA A 1 214 ? 11.513 -13.012 -12.064 1.00 77.75 214 ALA A C 1
ATOM 1577 O O . ALA A 1 214 ? 10.286 -12.990 -12.109 1.00 77.75 214 ALA A O 1
ATOM 1578 N N . GLY A 1 215 ? 12.227 -14.127 -12.245 1.00 70.62 215 GLY A N 1
ATOM 1579 C CA . GLY A 1 215 ? 11.643 -15.447 -12.487 1.00 70.62 215 GLY A CA 1
ATOM 1580 C C . GLY A 1 215 ? 11.129 -16.179 -11.247 1.00 70.62 215 GLY A C 1
ATOM 1581 O O . GLY A 1 215 ? 10.426 -17.164 -11.406 1.00 70.62 215 GLY A O 1
ATOM 1582 N N . THR A 1 216 ? 11.465 -15.728 -10.036 1.00 69.38 216 THR A N 1
ATOM 1583 C CA . THR A 1 216 ? 10.956 -16.304 -8.774 1.00 69.38 216 THR A CA 1
ATOM 1584 C C . THR A 1 216 ? 9.675 -15.600 -8.323 1.00 69.38 216 THR A C 1
ATOM 1586 O O . THR A 1 216 ? 8.726 -16.245 -7.888 1.00 69.38 216 THR A O 1
ATOM 1589 N N . TYR A 1 217 ? 9.646 -14.269 -8.434 1.00 68.50 217 TYR A N 1
ATOM 1590 C CA . TYR A 1 217 ? 8.529 -13.412 -8.014 1.00 68.50 217 TYR A CA 1
ATOM 1591 C C . TYR A 1 217 ? 7.566 -13.065 -9.162 1.00 68.50 217 TYR A C 1
ATOM 1593 O O . TYR A 1 217 ? 6.625 -12.295 -8.977 1.00 68.50 217 TYR A O 1
ATOM 1601 N N . GLY A 1 218 ? 7.820 -13.577 -10.364 1.00 66.44 218 GLY A N 1
ATOM 1602 C CA . GLY A 1 218 ? 7.021 -13.344 -11.560 1.00 66.44 218 GLY A CA 1
ATOM 1603 C C . GLY A 1 218 ? 5.541 -13.690 -11.368 1.00 66.44 218 GLY A C 1
ATOM 1604 O O . GLY A 1 218 ? 5.223 -14.792 -10.933 1.00 66.44 218 GLY A O 1
ATOM 1605 N N . ALA A 1 219 ? 4.610 -12.812 -11.759 1.00 55.81 219 ALA A N 1
ATOM 1606 C CA . ALA A 1 219 ? 3.173 -13.156 -11.769 1.00 55.81 219 ALA A CA 1
ATOM 1607 C C . ALA A 1 219 ? 2.840 -14.342 -12.706 1.00 55.81 219 ALA A C 1
ATOM 1609 O O . ALA A 1 219 ? 1.824 -15.010 -12.517 1.00 55.81 219 ALA A O 1
ATOM 1610 N N . ASP A 1 220 ? 3.730 -14.617 -13.666 1.00 48.66 220 ASP A N 1
ATOM 1611 C CA . ASP A 1 220 ? 3.656 -15.731 -14.615 1.00 48.66 220 ASP A CA 1
ATOM 1612 C C . ASP A 1 220 ? 4.642 -16.873 -14.273 1.00 48.66 220 ASP A C 1
ATOM 1614 O O . ASP A 1 220 ? 4.715 -17.875 -14.987 1.00 48.66 220 ASP A O 1
ATOM 1618 N N . SER A 1 221 ? 5.390 -16.755 -13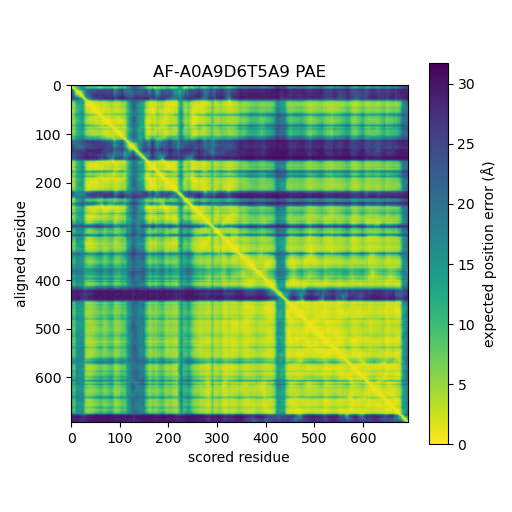.167 1.00 39.38 221 SER A N 1
ATOM 1619 C CA . SER A 1 221 ? 6.245 -17.824 -12.650 1.00 39.38 221 SER A CA 1
ATOM 1620 C C . SER A 1 221 ? 5.539 -18.565 -11.523 1.00 39.38 221 SER A C 1
ATOM 1622 O O . SER A 1 221 ? 5.209 -17.995 -10.484 1.00 39.38 221 SER A O 1
ATOM 1624 N N . VAL A 1 222 ? 5.309 -19.860 -11.719 1.00 34.28 222 VAL A N 1
ATOM 1625 C CA . VAL A 1 222 ? 4.854 -20.743 -10.642 1.00 34.28 222 VAL A CA 1
ATOM 1626 C C . VAL A 1 222 ? 5.964 -20.815 -9.589 1.00 34.28 222 VAL A C 1
ATOM 1628 O O . VAL A 1 222 ? 7.111 -21.097 -9.930 1.00 34.28 222 VAL A O 1
ATOM 1631 N N . LEU A 1 223 ? 5.613 -20.547 -8.327 1.00 31.55 223 LEU A N 1
ATOM 1632 C CA . LEU A 1 223 ? 6.505 -20.609 -7.165 1.00 31.55 223 LEU A CA 1
ATOM 1633 C C . LEU A 1 223 ? 7.234 -21.962 -7.119 1.00 31.55 223 LEU A C 1
ATOM 1635 O O . LEU A 1 223 ? 6.601 -23.019 -7.076 1.00 31.55 223 LEU A O 1
ATOM 1639 N N . LEU A 1 224 ? 8.565 -21.914 -7.128 1.00 37.03 224 LEU A N 1
ATOM 1640 C CA . LEU A 1 224 ? 9.458 -23.069 -7.108 1.00 37.03 224 LEU A CA 1
ATOM 1641 C C . LEU A 1 224 ? 10.523 -22.864 -6.037 1.00 37.03 224 LEU A C 1
ATOM 1643 O O . LEU A 1 224 ? 11.209 -21.845 -6.018 1.00 37.03 224 LEU A O 1
ATOM 1647 N N . ASP A 1 225 ? 10.659 -23.850 -5.157 1.00 32.59 225 ASP A N 1
ATOM 1648 C CA . ASP A 1 225 ? 11.703 -23.909 -4.147 1.00 32.59 225 ASP A CA 1
ATOM 1649 C C . ASP A 1 225 ? 12.949 -24.448 -4.839 1.00 32.59 225 ASP A C 1
ATOM 1651 O O . ASP A 1 225 ? 12.966 -25.581 -5.326 1.00 32.59 225 ASP A O 1
ATOM 1655 N N . LEU A 1 226 ? 13.973 -23.606 -4.930 1.00 40.91 226 LEU A N 1
ATOM 1656 C CA . LEU A 1 226 ? 15.261 -23.949 -5.513 1.00 40.91 226 LEU A CA 1
ATOM 1657 C C . LEU A 1 226 ? 16.293 -24.195 -4.411 1.00 40.91 226 LEU A C 1
ATOM 1659 O O . LEU A 1 226 ? 17.411 -23.682 -4.463 1.00 40.91 226 LEU A O 1
ATOM 1663 N N . ALA A 1 227 ? 15.974 -25.044 -3.436 1.00 34.19 227 ALA A N 1
ATOM 1664 C CA . ALA A 1 227 ? 16.997 -25.731 -2.658 1.00 34.19 227 ALA A CA 1
ATOM 1665 C C . ALA A 1 227 ? 17.741 -26.764 -3.534 1.00 34.19 227 ALA A C 1
ATOM 1667 O O . ALA A 1 227 ? 17.574 -27.969 -3.354 1.00 34.19 227 ALA A O 1
ATOM 1668 N N . ARG A 1 228 ? 18.547 -26.273 -4.498 1.00 32.31 228 ARG A N 1
ATOM 1669 C CA . ARG A 1 228 ? 19.870 -26.776 -4.944 1.00 32.31 228 ARG A CA 1
ATOM 1670 C C . ARG A 1 228 ? 20.273 -26.257 -6.343 1.00 32.31 228 ARG A C 1
ATOM 1672 O O . ARG A 1 228 ? 19.696 -26.638 -7.353 1.00 32.31 228 ARG A O 1
ATOM 1679 N N . THR A 1 229 ? 21.436 -25.596 -6.368 1.00 42.03 229 THR A N 1
ATOM 1680 C CA . THR A 1 229 ? 22.568 -25.759 -7.318 1.00 42.03 229 THR A CA 1
ATOM 1681 C C . THR A 1 229 ? 22.571 -25.128 -8.730 1.00 42.03 229 THR A C 1
ATOM 1683 O O . THR A 1 229 ? 21.675 -25.335 -9.537 1.00 42.03 229 THR A O 1
ATOM 1686 N N . ARG A 1 230 ? 23.757 -24.550 -9.024 1.00 37.06 230 ARG A N 1
ATOM 1687 C CA . ARG A 1 230 ? 24.425 -24.165 -10.296 1.00 37.06 230 ARG A CA 1
ATOM 1688 C C . ARG A 1 230 ? 24.098 -22.793 -10.923 1.00 37.06 230 ARG A C 1
ATOM 1690 O O . ARG A 1 230 ? 22.944 -22.378 -10.916 1.00 37.06 230 ARG A O 1
ATOM 1697 N N . PRO A 1 231 ? 25.112 -22.089 -11.484 1.00 40.84 231 PRO A N 1
ATOM 1698 C CA . PRO A 1 231 ? 24.884 -20.864 -12.243 1.00 40.84 231 PRO A CA 1
ATOM 1699 C C . PRO A 1 231 ? 24.051 -21.194 -13.486 1.00 40.84 231 PRO A C 1
ATOM 1701 O O . PRO A 1 231 ? 24.435 -22.029 -14.305 1.00 40.84 231 PRO A O 1
ATOM 1704 N N . LEU A 1 232 ? 22.870 -20.581 -13.565 1.00 52.97 232 LEU A N 1
ATOM 1705 C CA . LEU A 1 232 ? 21.874 -20.781 -14.613 1.00 52.97 232 LEU A CA 1
ATOM 1706 C C . LEU A 1 232 ? 22.088 -19.756 -15.727 1.00 52.97 232 LEU A C 1
ATOM 1708 O O . LEU A 1 232 ? 22.029 -18.553 -15.495 1.00 52.97 232 LEU A O 1
ATOM 1712 N N . GLY A 1 233 ? 22.304 -20.253 -16.938 1.00 52.94 233 GLY A N 1
ATOM 1713 C CA . GLY A 1 233 ? 22.382 -19.463 -18.159 1.00 52.94 233 GLY A CA 1
ATOM 1714 C C . GLY A 1 233 ? 22.856 -20.358 -19.291 1.00 52.94 233 GLY A C 1
ATOM 1715 O O . GLY A 1 233 ? 23.960 -20.891 -19.239 1.00 52.94 233 GLY A O 1
ATOM 1716 N N . ASN A 1 234 ? 22.012 -20.568 -20.296 1.00 63.31 234 ASN A N 1
ATOM 1717 C CA . ASN A 1 234 ? 22.419 -21.265 -21.509 1.00 63.31 234 ASN A CA 1
ATOM 1718 C C . ASN A 1 234 ? 22.837 -20.231 -22.557 1.00 63.31 234 ASN A C 1
ATOM 1720 O O . ASN A 1 234 ? 22.085 -19.273 -22.759 1.00 63.31 234 ASN A O 1
ATOM 1724 N N . PRO A 1 235 ? 23.990 -20.408 -23.221 1.00 66.94 235 PRO A N 1
ATOM 1725 C CA . PRO A 1 235 ? 24.406 -19.506 -24.284 1.00 66.94 235 PRO A CA 1
ATOM 1726 C C . PRO A 1 235 ? 23.421 -19.592 -25.462 1.00 66.94 235 PRO A C 1
ATOM 1728 O O . PRO A 1 235 ? 22.832 -20.651 -25.711 1.00 66.94 235 PRO A O 1
ATOM 1731 N N . LEU A 1 236 ? 23.229 -18.477 -26.172 1.00 70.31 236 LEU A N 1
ATOM 1732 C CA . LEU A 1 236 ? 22.312 -18.344 -27.311 1.00 70.31 236 LEU A CA 1
ATOM 1733 C C . LEU A 1 236 ? 22.484 -19.461 -28.348 1.00 70.31 236 LEU A C 1
ATOM 1735 O O . LEU A 1 236 ? 21.498 -19.971 -28.876 1.00 70.31 236 LEU A O 1
ATOM 1739 N N . GLU A 1 237 ? 23.725 -19.876 -28.600 1.00 68.56 237 GLU A N 1
ATOM 1740 C CA . GLU A 1 237 ? 24.096 -20.903 -29.573 1.00 68.56 237 GLU A CA 1
ATOM 1741 C C . GLU A 1 237 ? 23.405 -22.253 -29.307 1.00 68.56 237 GLU A C 1
ATOM 1743 O O . GLU A 1 237 ? 23.206 -23.028 -30.236 1.00 68.56 237 GLU A O 1
ATOM 1748 N N . ARG A 1 238 ? 22.974 -22.526 -28.066 1.00 68.38 238 ARG A N 1
ATOM 1749 C CA . ARG A 1 238 ? 22.221 -23.743 -27.716 1.00 68.38 238 ARG A CA 1
ATOM 1750 C C . ARG A 1 238 ? 20.796 -23.763 -28.287 1.00 68.38 238 ARG A C 1
ATOM 1752 O O . ARG A 1 238 ? 20.210 -24.836 -28.403 1.00 68.38 238 ARG A O 1
ATOM 1759 N N . PHE A 1 239 ? 20.228 -22.599 -28.596 1.00 65.88 239 PHE A N 1
ATOM 1760 C CA . PHE A 1 239 ? 18.847 -22.453 -29.072 1.00 65.88 239 PHE A CA 1
ATOM 1761 C C . PHE A 1 239 ? 18.761 -22.190 -30.574 1.00 65.88 239 PHE A C 1
ATOM 1763 O O . PHE A 1 239 ? 17.676 -22.260 -31.148 1.00 65.88 239 PHE A O 1
ATOM 1770 N N . LEU A 1 240 ? 19.895 -21.898 -31.210 1.00 63.22 240 LEU A N 1
ATOM 1771 C CA . LEU A 1 240 ? 19.986 -21.773 -32.654 1.00 63.22 240 LEU A CA 1
ATOM 1772 C C . LEU A 1 240 ? 20.184 -23.165 -33.277 1.00 63.22 240 LEU A C 1
ATOM 1774 O O . LEU A 1 240 ? 20.947 -23.974 -32.743 1.00 63.22 240 LEU A O 1
ATOM 1778 N N . PRO A 1 241 ? 19.531 -23.473 -34.409 1.00 57.91 241 PRO A N 1
ATOM 1779 C CA . PRO A 1 241 ? 19.864 -24.661 -35.184 1.00 57.91 241 PRO A CA 1
ATOM 1780 C C . PRO A 1 241 ? 21.350 -24.657 -35.581 1.00 57.91 241 PRO A C 1
ATOM 1782 O O . PRO A 1 241 ? 21.938 -23.605 -35.839 1.00 57.91 241 PRO A O 1
ATOM 1785 N N . ALA A 1 242 ? 21.972 -25.837 -35.649 1.00 57.12 242 ALA A N 1
ATOM 1786 C CA . ALA A 1 242 ? 23.382 -25.957 -36.017 1.00 57.12 242 ALA A CA 1
ATOM 1787 C C . ALA A 1 242 ? 23.658 -25.312 -37.393 1.00 57.12 242 ALA A C 1
ATOM 1789 O O . ALA A 1 242 ? 23.058 -25.702 -38.391 1.00 57.12 242 ALA A O 1
ATOM 1790 N N . GLY A 1 243 ? 24.571 -24.332 -37.438 1.00 58.31 243 GLY A N 1
ATOM 1791 C CA . GLY A 1 243 ? 24.950 -23.604 -38.660 1.00 58.31 243 GLY A CA 1
ATOM 1792 C C . GLY A 1 243 ? 24.127 -22.343 -38.974 1.00 58.31 243 GLY A C 1
ATOM 1793 O O . GLY A 1 243 ? 24.457 -21.639 -39.927 1.00 58.31 243 GLY A O 1
ATOM 1794 N N . ASP A 1 244 ? 23.110 -22.012 -38.172 1.00 61.09 244 ASP A N 1
ATOM 1795 C CA . ASP A 1 244 ? 22.227 -20.857 -38.384 1.00 61.09 244 ASP A CA 1
ATOM 1796 C C . ASP A 1 244 ? 22.605 -19.666 -37.480 1.00 61.09 244 ASP A C 1
ATOM 1798 O O . ASP A 1 244 ? 21.929 -19.362 -36.498 1.00 61.09 244 ASP A O 1
ATOM 1802 N N . ALA A 1 245 ? 23.689 -18.956 -37.814 1.00 63.06 245 ALA A N 1
ATOM 1803 C CA . ALA A 1 245 ? 23.987 -17.673 -37.173 1.00 63.06 245 ALA A CA 1
ATOM 1804 C C . ALA A 1 245 ? 23.019 -16.576 -37.676 1.00 63.06 245 ALA A C 1
ATOM 1806 O O . ALA A 1 245 ? 22.762 -16.499 -38.884 1.00 63.06 245 ALA A O 1
ATOM 1807 N N . PRO A 1 246 ? 22.484 -15.707 -36.794 1.00 65.56 246 PRO A N 1
ATOM 1808 C CA . PRO A 1 246 ? 21.650 -14.585 -37.218 1.00 65.56 246 PRO A CA 1
ATOM 1809 C C . PRO A 1 246 ? 22.438 -13.646 -38.139 1.00 65.56 246 PRO A C 1
ATOM 1811 O O . PRO A 1 246 ? 23.622 -13.396 -37.921 1.00 65.56 246 PRO A O 1
ATOM 1814 N N . ALA A 1 247 ? 21.773 -13.097 -39.159 1.00 66.12 247 ALA A N 1
ATOM 1815 C CA . ALA A 1 247 ? 22.429 -12.262 -40.169 1.00 66.12 247 ALA A CA 1
ATOM 1816 C C . ALA A 1 247 ? 22.910 -10.914 -39.606 1.00 66.12 247 ALA A C 1
ATOM 1818 O O . ALA A 1 247 ? 23.851 -10.326 -40.131 1.00 66.12 247 ALA A O 1
ATOM 1819 N N . ALA A 1 248 ? 22.249 -10.420 -38.558 1.00 77.25 248 ALA A N 1
ATOM 1820 C CA . ALA A 1 248 ? 22.648 -9.235 -37.811 1.00 77.25 248 ALA A CA 1
ATOM 1821 C C . ALA A 1 248 ? 22.052 -9.275 -36.399 1.00 77.25 248 ALA A C 1
ATOM 1823 O O . ALA A 1 248 ? 20.917 -9.727 -36.207 1.00 77.25 248 ALA A O 1
ATOM 1824 N N . ILE A 1 249 ? 22.814 -8.767 -35.430 1.00 85.62 249 ILE A N 1
ATOM 1825 C CA . ILE A 1 249 ? 22.363 -8.537 -34.058 1.00 85.62 249 ILE A CA 1
ATOM 1826 C C . ILE A 1 249 ? 22.556 -7.058 -33.745 1.00 85.62 249 ILE A C 1
ATOM 1828 O O . ILE A 1 249 ? 23.666 -6.532 -33.847 1.00 85.62 249 ILE A O 1
ATOM 1832 N N . GLU A 1 250 ? 21.475 -6.407 -33.334 1.00 90.69 250 GLU A N 1
ATOM 1833 C CA . GLU A 1 250 ? 21.488 -5.028 -32.877 1.00 90.69 250 GLU A CA 1
ATOM 1834 C C . GLU A 1 250 ? 21.019 -4.921 -31.426 1.00 90.69 250 GLU A C 1
ATOM 1836 O O . GLU A 1 250 ? 20.061 -5.575 -31.013 1.00 90.69 250 GLU A O 1
ATOM 1841 N N . VAL A 1 251 ? 21.683 -4.060 -30.656 1.00 93.75 251 VAL A N 1
ATOM 1842 C CA . VAL A 1 251 ? 21.285 -3.709 -29.296 1.00 93.75 251 VAL A CA 1
ATOM 1843 C C . VAL A 1 251 ? 20.874 -2.241 -29.245 1.00 93.75 251 VAL A C 1
ATOM 1845 O O . VAL A 1 251 ? 21.664 -1.350 -29.549 1.00 93.75 251 VAL A O 1
ATOM 1848 N N . ILE A 1 252 ? 19.645 -1.972 -28.818 1.00 96.06 252 ILE A N 1
ATOM 1849 C CA . ILE A 1 252 ? 19.132 -0.621 -28.587 1.00 96.06 252 ILE A CA 1
ATOM 1850 C C . ILE A 1 252 ? 19.136 -0.354 -27.085 1.00 96.06 252 ILE A C 1
ATOM 1852 O O . ILE A 1 252 ? 18.416 -1.010 -26.335 1.00 96.06 252 ILE A O 1
ATOM 1856 N N . VAL A 1 253 ? 19.915 0.633 -26.643 1.00 96.19 253 VAL A N 1
ATOM 1857 C CA . VAL A 1 253 ? 19.898 1.110 -25.256 1.00 96.19 253 VAL A CA 1
ATOM 1858 C C . VAL A 1 253 ? 18.881 2.239 -25.123 1.00 96.19 253 VAL A C 1
ATOM 1860 O O . VAL A 1 253 ? 19.085 3.313 -25.691 1.00 96.19 253 VAL A O 1
ATOM 1863 N N . LEU A 1 254 ? 17.800 1.998 -24.381 1.00 94.44 254 LEU A N 1
ATOM 1864 C CA . LEU A 1 254 ? 16.646 2.893 -24.270 1.00 94.44 254 LEU A CA 1
ATOM 1865 C C . LEU A 1 254 ? 16.609 3.631 -22.923 1.00 94.44 254 LEU A C 1
ATOM 1867 O O . LEU A 1 254 ? 16.564 3.002 -21.865 1.00 94.44 254 LEU A O 1
ATOM 1871 N N . ASP A 1 255 ? 16.554 4.963 -22.968 1.00 89.69 255 ASP A N 1
ATOM 1872 C CA . ASP A 1 255 ? 16.293 5.807 -21.793 1.00 89.69 255 ASP A CA 1
ATOM 1873 C C . ASP A 1 255 ? 14.784 5.984 -21.561 1.00 89.69 255 ASP A C 1
ATOM 1875 O O . ASP A 1 255 ? 14.230 5.428 -20.615 1.00 89.69 255 ASP A O 1
ATOM 1879 N N . ASN A 1 256 ? 14.090 6.680 -22.467 1.00 86.75 256 ASN A N 1
ATOM 1880 C CA . ASN A 1 256 ? 12.642 6.908 -22.408 1.00 86.75 256 ASN A CA 1
ATOM 1881 C C . ASN A 1 256 ? 12.168 7.502 -21.062 1.00 86.75 256 ASN A C 1
ATOM 1883 O O . ASN A 1 256 ? 11.204 7.022 -20.475 1.00 86.75 256 ASN A O 1
ATOM 1887 N N . GLY A 1 257 ? 12.873 8.520 -20.552 1.00 83.62 257 GLY A N 1
ATOM 1888 C CA . GLY A 1 257 ? 12.502 9.253 -19.330 1.00 83.62 257 GLY A CA 1
ATOM 1889 C C . GLY A 1 257 ? 13.064 8.681 -18.021 1.00 83.62 257 GLY A C 1
ATOM 1890 O O . GLY A 1 257 ? 12.771 9.191 -16.941 1.00 83.62 257 GLY A O 1
ATOM 1891 N N . ARG A 1 258 ? 13.909 7.646 -18.067 1.00 87.62 258 ARG A N 1
ATOM 1892 C CA . ARG A 1 258 ? 14.504 7.038 -16.863 1.00 87.62 258 ARG A CA 1
ATOM 1893 C C . ARG A 1 258 ? 15.516 7.955 -16.186 1.00 87.62 258 ARG A C 1
ATOM 1895 O O . ARG A 1 258 ? 15.553 8.010 -14.960 1.00 87.62 258 ARG A O 1
ATOM 1902 N N . ARG A 1 259 ? 16.298 8.718 -16.953 1.00 87.94 259 ARG A N 1
ATOM 1903 C CA . ARG A 1 259 ? 17.187 9.750 -16.386 1.00 87.94 259 ARG A CA 1
ATOM 1904 C C . ARG A 1 259 ? 16.416 10.859 -15.674 1.00 87.94 259 ARG A C 1
ATOM 1906 O O . ARG A 1 259 ? 16.907 11.413 -14.696 1.00 87.94 259 ARG A O 1
ATOM 1913 N N . GLU A 1 260 ? 15.222 11.188 -16.156 1.00 84.31 260 GLU A N 1
ATOM 1914 C CA . GLU A 1 260 ? 14.344 12.159 -15.503 1.00 84.31 260 GLU A CA 1
ATOM 1915 C C . GLU A 1 260 ? 13.770 11.595 -14.198 1.00 84.31 260 GLU A C 1
ATOM 1917 O O . GLU A 1 260 ? 13.823 12.280 -13.178 1.00 84.31 260 GLU A O 1
ATOM 1922 N N . LEU A 1 261 ? 13.340 10.322 -14.185 1.00 84.69 261 LEU A N 1
ATOM 1923 C CA . LEU A 1 261 ? 12.920 9.651 -12.947 1.00 84.69 261 LEU A CA 1
ATOM 1924 C C . LEU A 1 261 ? 13.975 9.732 -11.848 1.00 84.69 261 LEU A C 1
ATOM 1926 O O . LEU A 1 261 ? 13.625 10.020 -10.707 1.00 84.69 261 LEU A O 1
ATOM 1930 N N . LEU A 1 262 ? 15.238 9.447 -12.186 1.00 86.38 262 LEU A N 1
ATOM 1931 C CA . LEU A 1 262 ? 16.345 9.417 -11.227 1.00 86.38 262 LEU A CA 1
ATOM 1932 C C . LEU A 1 262 ? 16.574 10.773 -10.551 1.00 86.38 262 LEU A C 1
ATOM 1934 O O . LEU A 1 262 ? 17.000 10.814 -9.403 1.00 86.38 262 LEU A O 1
ATOM 1938 N N . ARG A 1 263 ? 16.272 11.879 -11.242 1.00 84.19 263 ARG A N 1
ATOM 1939 C CA . ARG A 1 263 ? 16.374 13.239 -10.685 1.00 84.19 263 ARG A CA 1
ATOM 1940 C C . ARG A 1 263 ? 15.141 13.652 -9.884 1.00 84.19 263 ARG A C 1
ATOM 1942 O O . ARG A 1 263 ? 15.167 14.683 -9.220 1.00 84.19 263 ARG A O 1
ATOM 1949 N N . GLY A 1 264 ? 14.054 12.893 -9.986 1.00 83.06 264 GLY A N 1
ATOM 1950 C CA . GLY A 1 264 ? 12.770 13.223 -9.393 1.00 83.06 264 GLY A CA 1
ATOM 1951 C C . GLY A 1 264 ? 12.400 12.362 -8.187 1.00 83.06 264 GLY A C 1
ATOM 1952 O O . GLY A 1 264 ? 13.072 11.416 -7.779 1.00 83.06 264 GLY A O 1
ATOM 1953 N N . GLN A 1 265 ? 11.216 12.650 -7.661 1.00 82.69 265 GLN A N 1
ATOM 1954 C CA . GLN A 1 265 ? 10.564 11.898 -6.583 1.00 82.69 265 GLN A CA 1
ATOM 1955 C C . GLN A 1 265 ? 10.167 10.454 -6.955 1.00 82.69 265 GLN A C 1
ATOM 1957 O O . GLN A 1 265 ? 9.703 9.705 -6.103 1.00 82.69 265 GLN A O 1
ATOM 1962 N N . TYR A 1 266 ? 10.338 10.054 -8.219 1.00 88.19 266 TYR A N 1
ATOM 1963 C CA . TYR A 1 266 ? 9.968 8.733 -8.735 1.00 88.19 266 TYR A CA 1
ATOM 1964 C C . TYR A 1 266 ? 11.177 7.808 -8.966 1.00 88.19 266 TYR A C 1
ATOM 1966 O O . TYR A 1 266 ? 11.034 6.782 -9.633 1.00 88.19 266 TYR A O 1
ATOM 1974 N N . HIS A 1 267 ? 12.357 8.144 -8.432 1.00 87.12 267 HIS A N 1
ATOM 1975 C CA . HIS A 1 267 ? 13.593 7.371 -8.614 1.00 87.12 267 HIS A CA 1
ATOM 1976 C C . HIS A 1 267 ? 13.463 5.901 -8.169 1.00 87.12 267 HIS A C 1
ATOM 1978 O O . HIS A 1 267 ? 14.012 5.018 -8.821 1.00 87.12 267 HIS A O 1
ATOM 1984 N N . GLU A 1 268 ? 12.648 5.611 -7.149 1.00 88.25 268 GLU A N 1
ATOM 1985 C CA . GLU A 1 268 ? 12.296 4.250 -6.700 1.00 88.25 268 GLU A CA 1
ATOM 1986 C C . GLU A 1 268 ? 11.672 3.376 -7.814 1.00 88.25 268 GLU A C 1
ATOM 1988 O O . GLU A 1 268 ? 11.743 2.148 -7.791 1.00 88.25 268 GLU A O 1
ATOM 1993 N N . LEU A 1 269 ? 11.096 3.965 -8.870 1.00 87.94 269 LEU A N 1
ATOM 1994 C CA . LEU A 1 269 ? 10.637 3.181 -10.022 1.00 87.94 269 LEU A CA 1
ATOM 1995 C C . LEU A 1 269 ? 11.791 2.582 -10.830 1.00 87.94 269 LEU A C 1
ATOM 1997 O O . LEU A 1 269 ? 11.573 1.572 -11.510 1.00 87.94 269 LEU A O 1
ATOM 2001 N N . PHE A 1 270 ? 12.986 3.175 -10.776 1.00 90.38 270 PHE A N 1
ATOM 2002 C CA . PHE A 1 270 ? 14.165 2.720 -11.514 1.00 90.38 270 PHE A CA 1
ATOM 2003 C C . PHE A 1 270 ? 14.700 1.388 -10.977 1.00 90.38 270 PHE A C 1
ATOM 2005 O O . PHE A 1 270 ? 15.220 0.566 -11.733 1.00 90.38 270 PHE A O 1
ATOM 2012 N N . ILE A 1 271 ? 14.543 1.117 -9.680 1.00 92.19 271 ILE A N 1
ATOM 2013 C CA . ILE A 1 271 ? 15.059 -0.128 -9.106 1.00 92.19 271 ILE A CA 1
ATOM 2014 C C . ILE A 1 271 ? 14.220 -1.351 -9.502 1.00 92.19 271 ILE A C 1
ATOM 2016 O O . ILE A 1 271 ? 14.707 -2.475 -9.424 1.00 92.19 271 ILE A O 1
ATOM 2020 N N . CYS A 1 272 ? 13.003 -1.158 -10.020 1.00 90.44 272 CYS A N 1
ATOM 2021 C CA . CYS A 1 272 ? 12.097 -2.248 -10.368 1.00 90.44 272 CYS A CA 1
ATOM 2022 C C . CYS A 1 272 ? 12.648 -3.233 -11.415 1.00 90.44 272 CYS A C 1
ATOM 2024 O O . CYS A 1 272 ? 12.965 -2.880 -12.551 1.00 90.44 272 CYS A O 1
ATOM 2026 N N . ILE A 1 273 ? 12.589 -4.523 -11.084 1.00 87.12 273 ILE A N 1
ATOM 2027 C CA . ILE A 1 273 ? 13.007 -5.620 -11.969 1.00 87.12 273 ILE A CA 1
ATOM 2028 C C . ILE A 1 273 ? 11.927 -6.086 -12.960 1.00 87.12 273 ILE A C 1
ATOM 2030 O O . ILE A 1 273 ? 12.205 -6.911 -13.821 1.00 87.12 273 ILE A O 1
ATOM 2034 N N . GLY A 1 274 ? 10.698 -5.567 -12.876 1.00 81.88 274 GLY A N 1
ATOM 2035 C CA . GLY A 1 274 ? 9.613 -5.924 -13.801 1.00 81.88 274 GLY A CA 1
ATOM 2036 C C . GLY A 1 274 ? 9.026 -7.330 -13.606 1.00 81.88 274 GLY A C 1
ATOM 2037 O O . GLY A 1 274 ? 8.475 -7.881 -14.552 1.00 81.88 274 GLY A O 1
ATOM 2038 N N . CYS A 1 275 ? 9.108 -7.905 -12.398 1.00 79.06 275 CYS A N 1
ATOM 2039 C CA . CYS A 1 275 ? 8.534 -9.224 -12.077 1.00 79.06 275 CYS A CA 1
ATOM 2040 C C . CYS A 1 275 ? 6.996 -9.236 -12.030 1.00 79.06 275 CYS A C 1
ATOM 2042 O O . CYS A 1 275 ? 6.368 -10.281 -12.144 1.00 79.06 275 CYS A O 1
ATOM 2044 N N . ARG A 1 276 ? 6.355 -8.073 -11.864 1.00 78.75 276 ARG A N 1
ATOM 2045 C CA . ARG A 1 276 ? 4.889 -7.940 -11.788 1.00 78.75 276 ARG A CA 1
ATOM 2046 C C . ARG A 1 276 ? 4.248 -8.673 -10.600 1.00 78.75 276 ARG A C 1
ATOM 2048 O O . ARG A 1 276 ? 3.030 -8.818 -10.595 1.00 78.75 276 ARG A O 1
ATOM 2055 N N . ALA A 1 277 ? 5.010 -9.043 -9.567 1.00 77.25 277 ALA A N 1
ATOM 2056 C CA . ALA A 1 277 ? 4.476 -9.590 -8.312 1.00 77.25 277 ALA A CA 1
ATOM 2057 C C . ALA A 1 277 ? 3.315 -8.740 -7.763 1.00 77.25 277 ALA A C 1
ATOM 2059 O O . ALA A 1 277 ? 2.267 -9.252 -7.374 1.00 77.25 277 ALA A O 1
ATOM 2060 N N . CYS A 1 278 ? 3.454 -7.417 -7.877 1.00 78.25 278 CYS A N 1
ATOM 2061 C CA . CYS A 1 278 ? 2.462 -6.421 -7.490 1.00 78.25 278 CYS A CA 1
ATOM 2062 C C . CYS A 1 278 ? 1.106 -6.511 -8.218 1.00 78.25 278 CYS A C 1
ATOM 2064 O O . CYS A 1 278 ? 0.133 -5.932 -7.739 1.00 78.25 278 CYS A O 1
ATOM 2066 N N . ALA A 1 279 ? 1.011 -7.204 -9.358 1.00 77.00 279 ALA A N 1
ATOM 2067 C CA . ALA A 1 279 ? -0.252 -7.423 -10.063 1.00 77.00 279 ALA A CA 1
ATOM 2068 C C . ALA A 1 279 ? -1.092 -8.547 -9.432 1.00 77.00 279 ALA A C 1
ATOM 2070 O O . ALA A 1 279 ? -2.314 -8.524 -9.543 1.00 77.00 279 ALA A O 1
ATOM 2071 N N . THR A 1 280 ? -0.458 -9.501 -8.740 1.00 72.81 280 THR A N 1
ATOM 2072 C CA . THR A 1 280 ? -1.116 -10.731 -8.259 1.00 72.81 280 THR A CA 1
ATOM 2073 C C . THR A 1 280 ? -2.213 -10.471 -7.225 1.00 72.81 280 THR A C 1
ATOM 2075 O O . THR A 1 280 ? -3.216 -11.180 -7.199 1.00 72.81 280 THR A O 1
ATOM 2078 N N . ARG A 1 281 ? -2.055 -9.434 -6.393 1.00 73.06 281 ARG A N 1
ATOM 2079 C CA . ARG A 1 281 ? -3.012 -9.064 -5.334 1.00 73.06 281 ARG A CA 1
ATOM 2080 C C . ARG A 1 281 ? -3.508 -7.626 -5.438 1.00 73.06 281 ARG A C 1
ATOM 2082 O O . ARG A 1 281 ? -4.048 -7.075 -4.475 1.00 73.06 281 ARG A O 1
ATOM 2089 N N . CYS A 1 282 ? -3.325 -7.002 -6.600 1.00 79.75 282 CYS A N 1
ATOM 2090 C CA . CYS A 1 282 ? -3.904 -5.698 -6.880 1.00 79.75 282 CYS A CA 1
ATOM 2091 C C . CYS A 1 282 ? -5.406 -5.880 -7.173 1.00 79.75 282 CYS A C 1
ATOM 2093 O O . CYS A 1 282 ? -5.757 -6.511 -8.170 1.00 79.75 282 CYS A O 1
ATOM 2095 N N . PRO A 1 283 ? -6.310 -5.335 -6.335 1.00 78.50 283 PRO A N 1
ATOM 2096 C CA . PRO A 1 283 ? -7.747 -5.569 -6.488 1.00 78.50 283 PRO A CA 1
ATOM 2097 C C . PRO A 1 283 ? -8.310 -4.968 -7.776 1.00 78.50 283 PRO A C 1
ATOM 2099 O O . PRO A 1 283 ? -9.295 -5.461 -8.307 1.00 78.50 283 PRO A O 1
ATOM 2102 N N . THR A 1 284 ? -7.672 -3.923 -8.295 1.00 76.69 284 THR A N 1
ATOM 2103 C CA . THR A 1 284 ? -8.085 -3.235 -9.517 1.00 76.69 284 THR A CA 1
ATOM 2104 C C . THR A 1 284 ? -7.318 -3.707 -10.752 1.00 76.69 284 THR A C 1
ATOM 2106 O O . THR A 1 284 ? -7.562 -3.205 -11.844 1.00 76.69 284 THR A O 1
ATOM 2109 N N . TYR A 1 285 ? -6.441 -4.715 -10.626 1.00 73.62 285 TYR A N 1
ATOM 2110 C CA . TYR A 1 285 ? -5.712 -5.292 -11.760 1.00 73.62 285 TYR A CA 1
ATOM 2111 C C . TYR A 1 285 ? -6.609 -5.799 -12.901 1.00 73.62 285 TYR A C 1
ATOM 2113 O O . TYR A 1 285 ? -6.256 -5.533 -14.050 1.00 73.62 285 TYR A O 1
ATOM 2121 N N . PRO A 1 286 ? -7.753 -6.477 -12.652 1.00 65.44 286 PRO A N 1
ATOM 2122 C CA . PRO A 1 286 ? -8.660 -6.887 -13.726 1.00 65.44 286 PRO A CA 1
ATOM 2123 C C . PRO A 1 286 ? -9.119 -5.714 -14.603 1.00 65.44 286 PRO A C 1
ATOM 2125 O O . PRO A 1 286 ? -9.126 -5.841 -15.819 1.00 65.44 286 PRO A O 1
ATOM 2128 N N . GLU A 1 287 ? -9.377 -4.553 -14.001 1.00 58.59 287 GLU A N 1
ATOM 2129 C CA . GLU A 1 287 ? -9.767 -3.322 -14.706 1.00 58.59 287 GLU A CA 1
ATOM 2130 C C . GLU A 1 287 ? -8.571 -2.628 -15.372 1.00 58.59 287 GLU A C 1
ATOM 2132 O O . GLU A 1 287 ? -8.693 -1.999 -16.421 1.00 58.59 287 GLU A O 1
ATOM 2137 N N . PHE A 1 288 ? -7.371 -2.789 -14.805 1.00 54.66 288 PHE A N 1
ATOM 2138 C CA . PHE A 1 288 ? -6.118 -2.377 -15.441 1.00 54.66 288 PHE A CA 1
ATOM 2139 C C . PHE A 1 288 ? -5.677 -3.303 -16.583 1.00 54.66 288 PHE A C 1
ATOM 2141 O O . PHE A 1 288 ? -4.639 -3.035 -17.207 1.00 54.66 288 PHE A O 1
ATOM 2148 N N . ARG A 1 289 ? -6.444 -4.354 -16.919 1.00 51.41 289 ARG A N 1
ATOM 2149 C CA . ARG A 1 289 ? -6.274 -5.100 -18.173 1.00 51.41 289 ARG A CA 1
ATOM 2150 C C . ARG A 1 289 ? -6.726 -4.241 -19.357 1.00 51.41 289 ARG A C 1
ATOM 2152 O O . ARG A 1 289 ? -7.605 -4.601 -20.127 1.00 51.41 289 ARG A O 1
ATOM 2159 N N . GLY A 1 290 ? -6.027 -3.131 -19.581 1.00 44.88 290 GLY A N 1
ATOM 2160 C CA . GLY A 1 290 ? -5.834 -2.656 -20.940 1.00 44.88 290 GLY A CA 1
ATOM 2161 C C . GLY A 1 290 ? -5.164 -3.761 -21.776 1.00 44.88 290 GLY A C 1
ATOM 2162 O O . GLY A 1 290 ? -4.663 -4.745 -21.216 1.00 44.88 290 GLY A O 1
ATOM 2163 N N . PRO A 1 291 ? -5.038 -3.585 -23.101 1.00 37.94 291 PRO A N 1
ATOM 2164 C CA . PRO A 1 291 ? -4.437 -4.576 -24.013 1.00 37.94 291 PRO A CA 1
ATOM 2165 C C . PRO A 1 291 ? -3.024 -5.065 -23.606 1.00 37.94 291 PRO A C 1
ATOM 2167 O O . PRO A 1 291 ? -2.516 -6.054 -24.126 1.00 37.94 291 PRO A O 1
ATOM 2170 N N . ARG A 1 292 ? -2.397 -4.383 -22.640 1.00 47.28 292 ARG A N 1
ATOM 2171 C CA . ARG A 1 292 ? -1.015 -4.497 -22.168 1.00 47.28 292 ARG A CA 1
ATOM 2172 C C . ARG A 1 292 ? -0.844 -5.343 -20.895 1.00 47.28 292 ARG A C 1
ATOM 2174 O O . ARG A 1 292 ? 0.285 -5.671 -20.543 1.00 47.28 292 ARG A O 1
ATOM 2181 N N . GLY A 1 293 ? -1.933 -5.697 -20.200 1.00 54.91 293 GLY A N 1
ATOM 2182 C CA . GLY A 1 293 ? -1.885 -6.390 -18.907 1.00 54.91 293 GLY A CA 1
ATOM 2183 C C . GLY A 1 293 ? -0.997 -5.658 -17.898 1.00 54.91 293 GLY A C 1
ATOM 2184 O O . GLY A 1 293 ? 0.020 -6.195 -17.498 1.00 54.91 293 GLY A O 1
ATOM 2185 N N . TRP A 1 294 ? -1.305 -4.429 -17.510 1.00 62.84 294 TRP A N 1
ATOM 2186 C CA . TRP A 1 294 ? -0.382 -3.587 -16.745 1.00 62.84 294 TRP A CA 1
ATOM 2187 C C . TRP A 1 294 ? -0.261 -3.929 -15.261 1.00 62.84 294 TRP A C 1
ATOM 2189 O O . TRP A 1 294 ? -1.259 -4.114 -14.577 1.00 62.84 294 TRP A O 1
ATOM 2199 N N . SER A 1 295 ? 0.966 -3.955 -14.741 1.00 71.12 295 SER A N 1
ATOM 2200 C CA . SER A 1 295 ? 1.218 -3.933 -13.298 1.00 71.12 295 SER A CA 1
ATOM 2201 C C . SER A 1 295 ? 1.027 -2.519 -12.722 1.00 71.12 295 SER A C 1
ATOM 2203 O O . SER A 1 295 ? 1.085 -1.541 -13.472 1.00 71.12 295 SER A O 1
ATOM 2205 N N . PRO A 1 296 ? 0.866 -2.361 -11.394 1.00 74.75 296 PRO A N 1
ATOM 2206 C CA . PRO A 1 296 ? 0.835 -1.045 -10.750 1.00 74.75 296 PRO A CA 1
ATOM 2207 C C . PRO A 1 296 ? 1.992 -0.102 -11.139 1.00 74.75 296 PRO A C 1
ATOM 2209 O O . PRO A 1 296 ? 1.781 1.106 -11.240 1.00 74.75 296 PRO A O 1
ATOM 2212 N N . LYS A 1 297 ? 3.194 -0.635 -11.422 1.00 77.94 297 LYS A N 1
ATOM 2213 C CA . LYS A 1 297 ? 4.303 0.163 -11.974 1.00 77.94 297 LYS A CA 1
ATOM 2214 C C . LYS A 1 297 ? 4.014 0.615 -13.400 1.00 77.94 297 LYS A C 1
ATOM 2216 O O . LYS A 1 297 ? 4.210 1.787 -13.691 1.00 77.94 297 LYS A O 1
ATOM 2221 N N . ASP A 1 298 ? 3.593 -0.293 -14.279 1.00 72.88 298 ASP A N 1
ATOM 2222 C CA . ASP A 1 298 ? 3.355 0.023 -15.696 1.00 72.88 298 ASP A CA 1
ATOM 2223 C C . ASP A 1 298 ? 2.264 1.084 -15.840 1.00 72.88 298 ASP A C 1
ATOM 2225 O O . ASP A 1 298 ? 2.356 1.971 -16.681 1.00 72.88 298 ASP A O 1
ATOM 2229 N N . TYR A 1 299 ? 1.263 1.016 -14.965 1.00 72.19 299 TYR A N 1
ATOM 2230 C CA . TYR A 1 299 ? 0.215 2.011 -14.837 1.00 72.19 299 TYR A CA 1
ATOM 2231 C C . TYR A 1 299 ? 0.788 3.409 -14.510 1.00 72.19 299 TYR A C 1
ATOM 2233 O O . TYR A 1 299 ? 0.531 4.371 -15.237 1.00 72.19 299 TYR A O 1
ATOM 2241 N N . LEU A 1 300 ? 1.604 3.521 -13.453 1.00 78.12 300 LEU A N 1
ATOM 2242 C CA . LEU A 1 300 ? 2.221 4.791 -13.056 1.00 78.12 300 LEU A CA 1
ATOM 2243 C C . LEU A 1 300 ? 3.205 5.298 -14.120 1.00 78.12 300 LEU A C 1
ATOM 2245 O O . LEU A 1 300 ? 3.179 6.474 -14.462 1.00 78.12 300 LEU A O 1
ATOM 2249 N N . TRP A 1 301 ? 4.027 4.409 -14.676 1.00 75.56 301 TRP A N 1
ATOM 2250 C CA . TRP A 1 301 ? 4.970 4.716 -15.749 1.00 75.56 301 TRP A CA 1
ATOM 2251 C C . TRP A 1 301 ? 4.256 5.252 -16.987 1.00 75.56 301 TRP A C 1
ATOM 2253 O O . TRP A 1 301 ? 4.563 6.339 -17.459 1.00 75.56 301 TRP A O 1
ATOM 2263 N N . SER A 1 302 ? 3.230 4.543 -17.454 1.00 68.81 302 SER A N 1
ATOM 2264 C CA . SER A 1 302 ? 2.432 4.963 -18.602 1.00 68.81 302 SER A CA 1
ATOM 2265 C C . SER A 1 302 ? 1.739 6.301 -18.357 1.00 68.81 302 SER A C 1
ATOM 2267 O O . SER A 1 302 ? 1.667 7.117 -19.270 1.00 68.81 302 SER A O 1
ATOM 2269 N N . HIS A 1 303 ? 1.276 6.566 -17.133 1.00 74.12 303 HIS A N 1
ATOM 2270 C CA . HIS A 1 303 ? 0.727 7.871 -16.785 1.00 74.12 303 HIS A CA 1
ATOM 2271 C C . HIS A 1 303 ? 1.787 8.984 -16.831 1.00 74.12 303 HIS A C 1
ATOM 2273 O O . HIS A 1 303 ? 1.503 10.071 -17.331 1.00 74.12 303 HIS A O 1
ATOM 2279 N N . LEU A 1 304 ? 3.005 8.729 -16.342 1.00 74.94 304 LEU A N 1
ATOM 2280 C CA . LEU A 1 304 ? 4.121 9.681 -16.426 1.00 74.94 304 LEU A CA 1
ATOM 2281 C C . LEU A 1 304 ? 4.523 9.965 -17.881 1.00 74.94 304 LEU A C 1
ATOM 2283 O O . LEU A 1 304 ? 4.845 11.102 -18.206 1.00 74.94 304 LEU A O 1
ATOM 2287 N N . CYS A 1 305 ? 4.429 8.967 -18.762 1.00 67.19 305 CYS A N 1
ATOM 2288 C CA . CYS A 1 305 ? 4.663 9.122 -20.199 1.00 67.19 305 CYS A CA 1
ATOM 2289 C C . CYS A 1 305 ? 3.482 9.756 -20.966 1.00 67.19 305 CYS A C 1
ATOM 2291 O O . CYS A 1 305 ? 3.617 10.014 -22.157 1.00 67.19 305 CYS A O 1
ATOM 2293 N N . GLY A 1 306 ? 2.334 10.009 -20.321 1.00 63.91 306 GLY A N 1
ATOM 2294 C CA . GLY A 1 306 ? 1.140 10.584 -20.962 1.00 63.91 306 GLY A CA 1
ATOM 2295 C C . GLY A 1 306 ? 0.226 9.580 -21.681 1.00 63.91 306 GLY A C 1
ATOM 2296 O O . GLY A 1 306 ? -0.766 9.975 -22.285 1.00 63.91 306 GLY A O 1
ATOM 2297 N N . ASP A 1 307 ? 0.504 8.281 -21.567 1.00 53.12 307 ASP A N 1
ATOM 2298 C CA . ASP A 1 307 ? -0.171 7.194 -22.293 1.00 53.12 307 ASP A CA 1
ATOM 2299 C C . ASP A 1 307 ? -1.354 6.561 -21.529 1.00 53.12 307 ASP A C 1
ATOM 2301 O O . ASP A 1 307 ? -2.031 5.659 -22.044 1.00 53.12 307 ASP A O 1
ATOM 2305 N N . ASN A 1 308 ? -1.583 6.977 -20.277 1.00 62.09 308 ASN A N 1
ATOM 2306 C CA . ASN A 1 308 ? -2.655 6.463 -19.425 1.00 62.09 308 ASN A CA 1
ATOM 2307 C C . ASN A 1 308 ? -3.245 7.543 -18.506 1.00 62.09 308 ASN A C 1
ATOM 2309 O O . ASN A 1 308 ? -2.538 8.051 -17.635 1.00 62.09 308 ASN A O 1
ATOM 2313 N N . PRO A 1 309 ? -4.545 7.858 -18.608 1.00 57.72 309 PRO A N 1
ATOM 2314 C CA . PRO A 1 309 ? -5.155 8.887 -17.770 1.00 57.72 309 PRO A CA 1
ATOM 2315 C C . PRO A 1 309 ? -5.527 8.431 -16.341 1.00 57.72 309 PRO A C 1
ATOM 2317 O O . PRO A 1 309 ? -5.751 9.279 -15.479 1.00 57.72 309 PRO A O 1
ATOM 2320 N N . SER A 1 310 ? -5.615 7.132 -16.043 1.00 64.25 310 SER A N 1
ATOM 2321 C CA . SER A 1 310 ? -6.492 6.653 -14.956 1.00 64.25 310 SER A CA 1
ATOM 2322 C C . SER A 1 310 ? -5.807 6.363 -13.610 1.00 64.25 310 SER A C 1
ATOM 2324 O O . SER A 1 310 ? -5.840 5.228 -13.129 1.00 64.25 310 SER A O 1
ATOM 2326 N N . LEU A 1 311 ? -5.242 7.385 -12.941 1.00 72.81 311 LEU A N 1
ATOM 2327 C CA . LEU A 1 311 ? -4.584 7.208 -11.617 1.00 72.81 311 LEU A CA 1
ATOM 2328 C C . LEU A 1 311 ? -5.588 6.856 -10.542 1.00 72.81 311 LEU A C 1
ATOM 2330 O O . LEU A 1 311 ? -5.223 6.273 -9.526 1.00 72.81 311 LEU A O 1
ATOM 2334 N N . GLU A 1 312 ? -6.840 7.228 -10.767 1.00 75.94 312 GLU A N 1
ATOM 2335 C CA . GLU A 1 312 ? -7.948 7.177 -9.822 1.00 75.94 312 GLU A CA 1
ATOM 2336 C C . GLU A 1 312 ? -8.350 5.747 -9.438 1.00 75.94 312 GLU A C 1
ATOM 2338 O O . GLU A 1 312 ? -8.843 5.533 -8.338 1.00 75.94 312 GLU A O 1
ATOM 2343 N N . LEU A 1 313 ? -8.022 4.749 -10.265 1.00 80.12 313 LEU A N 1
ATOM 2344 C CA . LEU A 1 313 ? -8.317 3.337 -9.989 1.00 80.12 313 LEU A CA 1
ATOM 2345 C C . LEU A 1 313 ? -7.412 2.714 -8.910 1.00 80.12 313 LEU A C 1
ATOM 2347 O O . LEU A 1 313 ? -7.696 1.632 -8.399 1.00 80.12 313 LEU A O 1
ATOM 2351 N N . CYS A 1 314 ? -6.288 3.344 -8.557 1.00 86.31 314 CYS A N 1
ATOM 2352 C CA . CYS A 1 314 ? -5.452 2.835 -7.472 1.00 86.31 314 CYS A CA 1
ATOM 2353 C C . CYS A 1 314 ? -6.125 3.053 -6.106 1.00 86.31 314 CYS A C 1
ATOM 2355 O O . CYS A 1 314 ? -6.457 4.170 -5.720 1.00 86.31 314 CYS A O 1
ATOM 2357 N N . THR A 1 315 ? -6.272 2.000 -5.313 1.00 87.56 315 THR A N 1
ATOM 2358 C CA . THR A 1 315 ? -6.915 2.094 -3.994 1.00 87.56 315 THR A CA 1
ATOM 2359 C C . THR A 1 315 ? -5.962 2.467 -2.860 1.00 87.56 315 THR A C 1
ATOM 2361 O O . THR A 1 315 ? -6.398 2.603 -1.723 1.00 87.56 315 THR A O 1
ATOM 2364 N N . LEU A 1 316 ? -4.661 2.595 -3.152 1.00 90.88 316 LEU A N 1
ATOM 2365 C CA . LEU A 1 316 ? -3.589 2.848 -2.179 1.00 90.88 316 LEU A CA 1
ATOM 2366 C C . LEU A 1 316 ? -3.493 1.814 -1.040 1.00 90.88 316 LEU A C 1
ATOM 2368 O O . LEU A 1 316 ? -2.907 2.084 -0.002 1.00 90.88 316 LEU A O 1
ATOM 2372 N N . CYS A 1 317 ? -4.005 0.598 -1.253 1.00 90.19 317 CYS A N 1
ATOM 2373 C CA . CYS A 1 317 ? -4.084 -0.435 -0.215 1.00 90.19 317 CYS A CA 1
ATOM 2374 C C . CYS A 1 317 ? -2.740 -1.023 0.259 1.00 90.19 317 CYS A C 1
ATOM 2376 O O . CYS A 1 317 ? -2.730 -1.779 1.226 1.00 90.19 317 CYS A O 1
ATOM 2378 N N . GLY A 1 318 ? -1.625 -0.758 -0.430 1.00 88.81 318 GLY A N 1
ATOM 2379 C CA . GLY A 1 318 ? -0.296 -1.232 -0.019 1.00 88.81 318 GLY A CA 1
ATOM 2380 C C . GLY A 1 318 ? 0.077 -2.663 -0.411 1.00 88.81 318 GLY A C 1
ATOM 2381 O O . GLY A 1 318 ? 1.251 -3.002 -0.356 1.00 88.81 318 GLY A O 1
ATOM 2382 N N . ASN A 1 319 ? -0.860 -3.492 -0.885 1.00 82.88 319 ASN A N 1
ATOM 2383 C CA . ASN A 1 319 ? -0.564 -4.893 -1.232 1.00 82.88 319 ASN A CA 1
ATOM 2384 C C . ASN A 1 319 ? 0.550 -5.049 -2.283 1.00 82.88 319 ASN A C 1
ATOM 2386 O O . ASN A 1 319 ? 1.313 -6.006 -2.230 1.00 82.88 319 ASN A O 1
ATOM 2390 N N . CYS A 1 320 ? 0.651 -4.109 -3.226 1.00 84.50 320 CYS A N 1
ATOM 2391 C CA . CYS A 1 320 ? 1.694 -4.122 -4.247 1.00 84.50 320 CYS A CA 1
ATOM 2392 C C . CYS A 1 320 ? 3.104 -3.909 -3.690 1.00 84.50 320 CYS A C 1
ATOM 2394 O O . CYS A 1 320 ? 4.052 -4.361 -4.322 1.00 84.50 320 CYS A O 1
ATOM 2396 N N . GLU A 1 321 ? 3.229 -3.220 -2.556 1.00 87.19 321 GLU A N 1
ATOM 2397 C CA . GLU A 1 321 ? 4.494 -3.018 -1.853 1.00 87.19 321 GLU A CA 1
ATOM 2398 C C . GLU A 1 321 ? 4.860 -4.275 -1.057 1.00 87.19 321 GLU A C 1
ATOM 2400 O O . GLU A 1 321 ? 5.980 -4.744 -1.179 1.00 87.19 321 GLU A O 1
ATOM 2405 N N . VAL A 1 322 ? 3.889 -4.888 -0.364 1.00 82.75 322 VAL A N 1
ATOM 2406 C CA . VAL A 1 322 ? 4.083 -6.152 0.381 1.00 82.75 322 VAL A CA 1
ATOM 2407 C C . VAL A 1 322 ? 4.594 -7.278 -0.515 1.00 82.75 322 VAL A C 1
ATOM 2409 O O . VAL A 1 322 ? 5.472 -8.039 -0.128 1.00 82.75 322 VAL A O 1
ATOM 2412 N N . ASP A 1 323 ? 4.036 -7.405 -1.721 1.00 78.88 323 ASP A N 1
ATOM 2413 C CA . ASP A 1 323 ? 4.447 -8.451 -2.661 1.00 78.88 323 ASP A CA 1
ATOM 2414 C C . ASP A 1 323 ? 5.730 -8.072 -3.440 1.00 78.88 323 ASP A C 1
ATOM 2416 O O . ASP A 1 323 ? 6.220 -8.862 -4.250 1.00 78.88 323 ASP A O 1
ATOM 2420 N N . CYS A 1 324 ? 6.267 -6.859 -3.260 1.00 83.88 324 CYS A N 1
ATOM 2421 C CA . CYS A 1 324 ? 7.428 -6.379 -4.000 1.00 83.88 324 CYS A CA 1
ATOM 2422 C C . CYS A 1 324 ? 8.728 -6.893 -3.363 1.00 83.88 324 CYS A C 1
ATOM 2424 O O . CYS A 1 324 ? 9.030 -6.515 -2.239 1.00 83.88 324 CYS A O 1
ATOM 2426 N N . PRO A 1 325 ? 9.591 -7.635 -4.085 1.00 81.56 325 PRO A N 1
ATOM 2427 C CA . PRO A 1 325 ? 10.880 -8.089 -3.543 1.00 81.56 325 PRO A CA 1
ATOM 2428 C C . PRO A 1 325 ? 11.893 -6.955 -3.288 1.00 81.56 325 PRO A C 1
ATOM 2430 O O . PRO A 1 325 ? 13.016 -7.213 -2.866 1.00 81.56 325 PRO A O 1
ATOM 2433 N N . LEU A 1 326 ? 11.527 -5.717 -3.625 1.00 87.31 326 LEU A N 1
ATOM 2434 C CA . LEU A 1 326 ? 12.350 -4.516 -3.519 1.00 87.31 326 LEU A CA 1
ATOM 2435 C C . LEU A 1 326 ? 11.710 -3.430 -2.645 1.00 87.31 326 LEU A C 1
ATOM 2437 O O . LEU A 1 326 ? 12.249 -2.331 -2.589 1.00 87.31 326 LEU A O 1
ATOM 2441 N N . ASP A 1 327 ? 10.552 -3.700 -2.034 1.00 86.75 327 ASP A N 1
ATOM 2442 C CA . ASP A 1 327 ? 9.831 -2.751 -1.171 1.00 86.75 327 ASP A CA 1
ATOM 2443 C C . ASP A 1 327 ? 9.523 -1.388 -1.827 1.00 86.75 327 ASP A C 1
ATOM 2445 O O . ASP A 1 327 ? 9.437 -0.360 -1.159 1.00 86.75 327 ASP A O 1
ATOM 2449 N N . ILE A 1 328 ? 9.346 -1.361 -3.156 1.00 90.31 328 ILE A N 1
ATOM 2450 C CA . ILE A 1 328 ? 9.040 -0.123 -3.895 1.00 90.31 328 ILE A CA 1
ATOM 2451 C C . ILE A 1 328 ? 7.684 0.432 -3.420 1.00 90.31 328 ILE A C 1
ATOM 2453 O O . ILE A 1 328 ? 6.659 -0.239 -3.618 1.00 90.31 328 ILE A O 1
ATOM 2457 N N . PRO A 1 329 ? 7.621 1.676 -2.904 1.00 91.44 329 PRO A N 1
ATOM 2458 C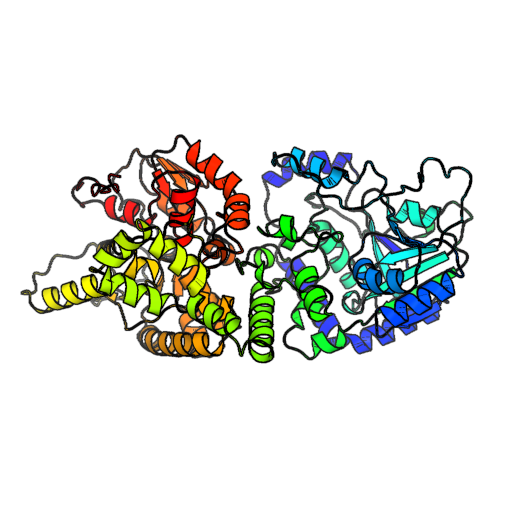 CA . PRO A 1 329 ? 6.418 2.242 -2.299 1.00 91.44 329 PRO A CA 1
ATOM 2459 C C . PRO A 1 329 ? 5.465 2.812 -3.362 1.00 91.44 329 PRO A C 1
ATOM 2461 O O . PRO A 1 329 ? 5.144 4.002 -3.389 1.00 91.44 329 PRO A O 1
ATOM 2464 N N . ILE A 1 330 ? 4.992 1.955 -4.273 1.00 89.94 330 ILE A N 1
ATOM 2465 C CA . ILE A 1 330 ? 4.094 2.327 -5.381 1.00 89.94 330 ILE A CA 1
ATOM 2466 C C . ILE A 1 330 ? 2.869 3.146 -4.917 1.00 89.94 330 ILE A C 1
ATOM 2468 O O . ILE A 1 330 ? 2.548 4.125 -5.595 1.00 89.94 330 ILE A O 1
ATOM 2472 N N . PRO A 1 331 ? 2.176 2.820 -3.802 1.00 90.56 331 PRO A N 1
ATOM 2473 C CA . PRO A 1 331 ? 1.060 3.634 -3.321 1.00 90.56 331 PRO A CA 1
ATOM 2474 C C . PRO A 1 331 ? 1.467 5.087 -3.050 1.00 90.56 331 PRO A C 1
ATOM 2476 O O . PRO A 1 331 ? 0.797 6.003 -3.520 1.00 90.56 331 PRO A O 1
ATOM 2479 N N . ASN A 1 332 ? 2.587 5.308 -2.360 1.00 91.50 332 ASN A N 1
ATOM 2480 C CA . ASN A 1 332 ? 3.095 6.640 -2.032 1.00 91.50 332 ASN A CA 1
ATOM 2481 C C . ASN A 1 332 ? 3.432 7.424 -3.306 1.00 91.50 332 ASN A C 1
ATOM 2483 O O . ASN A 1 332 ? 3.018 8.574 -3.447 1.00 91.50 332 ASN A O 1
ATOM 2487 N N . LEU A 1 333 ? 4.091 6.780 -4.274 1.00 91.06 333 LEU A N 1
ATOM 2488 C CA . LEU A 1 333 ? 4.399 7.389 -5.571 1.00 91.06 333 LEU A CA 1
ATOM 2489 C C . LEU A 1 333 ? 3.123 7.783 -6.335 1.00 91.06 333 LEU A C 1
ATOM 2491 O O . LEU A 1 333 ? 3.036 8.876 -6.893 1.00 91.06 333 LEU A O 1
ATOM 2495 N N . ILE A 1 334 ? 2.093 6.929 -6.327 1.00 90.19 334 ILE A N 1
ATOM 2496 C CA . ILE A 1 334 ? 0.795 7.243 -6.945 1.00 90.19 334 ILE A CA 1
ATOM 2497 C C . ILE A 1 334 ? 0.095 8.394 -6.212 1.00 90.19 334 ILE A C 1
ATOM 2499 O O . ILE A 1 334 ? -0.457 9.278 -6.868 1.00 90.19 334 ILE A O 1
ATOM 2503 N N . ALA A 1 335 ? 0.114 8.411 -4.878 1.00 91.00 335 ALA A N 1
ATOM 2504 C CA . ALA A 1 335 ? -0.484 9.482 -4.084 1.00 91.00 335 ALA A CA 1
ATOM 2505 C C . ALA A 1 335 ? 0.167 10.836 -4.399 1.00 91.00 335 ALA A C 1
ATOM 2507 O O . ALA A 1 335 ? -0.533 11.813 -4.672 1.00 91.00 335 ALA A O 1
ATOM 2508 N N . GLN A 1 336 ? 1.499 10.883 -4.472 1.00 89.44 336 GLN A N 1
ATOM 2509 C CA . GLN A 1 336 ? 2.209 12.094 -4.871 1.00 89.44 336 GLN A CA 1
ATOM 2510 C C . GLN A 1 336 ? 1.883 12.508 -6.312 1.00 89.44 336 GLN A C 1
ATOM 2512 O O . GLN A 1 336 ? 1.701 13.693 -6.594 1.00 89.44 336 GLN A O 1
ATOM 2517 N N . ARG A 1 337 ? 1.745 11.548 -7.237 1.00 88.31 337 ARG A N 1
ATOM 2518 C CA . ARG A 1 337 ? 1.354 11.866 -8.613 1.00 88.31 337 ARG A CA 1
ATOM 2519 C C . ARG A 1 337 ? -0.061 12.440 -8.692 1.00 88.31 337 ARG A C 1
ATOM 2521 O O . ARG A 1 337 ? -0.290 13.387 -9.443 1.00 88.31 337 ARG A O 1
ATOM 2528 N N . ARG A 1 338 ? -1.002 11.918 -7.897 1.00 88.25 338 ARG A N 1
ATOM 2529 C CA . ARG A 1 338 ? -2.346 12.504 -7.757 1.00 88.25 338 ARG A CA 1
ATOM 2530 C C . ARG A 1 338 ? -2.279 13.937 -7.236 1.00 88.25 338 ARG A C 1
ATOM 2532 O O . ARG A 1 338 ? -3.016 14.779 -7.740 1.00 88.25 338 ARG A O 1
ATOM 2539 N N . ALA A 1 339 ? -1.381 14.225 -6.294 1.00 89.06 339 ALA A N 1
ATOM 2540 C CA . ALA A 1 339 ? -1.167 15.578 -5.785 1.00 89.06 339 ALA A CA 1
ATOM 2541 C C . ALA A 1 339 ? -0.656 16.535 -6.871 1.00 89.06 339 ALA A C 1
ATOM 2543 O O . ALA A 1 339 ? -1.204 17.621 -7.042 1.00 89.06 339 ALA A O 1
ATOM 2544 N N . GLN A 1 340 ? 0.324 16.109 -7.676 1.00 86.19 340 GLN A N 1
ATOM 2545 C CA . GLN A 1 340 ? 0.800 16.891 -8.825 1.00 86.19 340 GLN A CA 1
ATOM 2546 C C . GLN A 1 340 ? -0.319 17.152 -9.843 1.00 86.19 340 GLN A C 1
ATOM 2548 O O . GLN A 1 340 ? -0.491 18.281 -10.300 1.00 86.19 340 GLN A O 1
ATOM 2553 N N . ALA A 1 341 ? -1.106 16.125 -10.178 1.00 83.31 341 ALA A N 1
ATOM 2554 C CA . ALA A 1 341 ? -2.221 16.254 -11.114 1.00 83.31 341 ALA A CA 1
ATOM 2555 C C . ALA A 1 341 ? -3.294 17.227 -10.595 1.00 83.31 341 ALA A C 1
ATOM 2557 O O . ALA A 1 341 ? -3.820 18.037 -11.360 1.00 83.31 341 ALA A O 1
ATOM 2558 N N . LEU A 1 342 ? -3.583 17.182 -9.292 1.00 84.62 342 LEU A N 1
ATOM 2559 C CA . LEU A 1 342 ? -4.500 18.104 -8.633 1.00 84.62 342 LEU A CA 1
ATOM 2560 C C . LEU A 1 342 ? -3.959 19.541 -8.618 1.00 84.62 342 LEU A C 1
ATOM 2562 O O . LEU A 1 342 ? -4.706 20.470 -8.905 1.00 84.62 342 LEU A O 1
ATOM 2566 N N . ALA A 1 343 ? -2.670 19.746 -8.349 1.00 84.62 343 ALA A N 1
ATOM 2567 C CA . ALA A 1 343 ? -2.066 21.078 -8.381 1.00 84.62 343 ALA A CA 1
ATOM 2568 C C . ALA A 1 343 ? -2.123 21.714 -9.786 1.00 84.62 343 ALA A C 1
ATOM 2570 O O . ALA A 1 343 ? -2.351 22.917 -9.911 1.00 84.62 343 ALA A O 1
ATOM 2571 N N . GLN A 1 344 ? -1.962 20.903 -10.838 1.00 80.94 344 GLN A N 1
ATOM 2572 C CA . GLN A 1 344 ? -1.981 21.350 -12.235 1.00 80.94 344 GLN A CA 1
ATOM 2573 C C . GLN A 1 344 ? -3.397 21.626 -12.760 1.00 80.94 344 GLN A C 1
ATOM 2575 O O . GLN A 1 344 ? -3.625 22.640 -13.414 1.00 80.94 344 GLN A O 1
ATOM 2580 N N . HIS A 1 345 ? -4.356 20.738 -12.472 1.00 74.31 345 HIS A N 1
ATOM 2581 C CA . HIS A 1 345 ? -5.674 20.732 -13.127 1.00 74.31 345 HIS A CA 1
ATOM 2582 C C . HIS A 1 345 ? -6.864 20.812 -12.152 1.00 74.31 345 HIS A C 1
ATOM 2584 O O . HIS A 1 345 ? -8.019 20.726 -12.562 1.00 74.31 345 HIS A O 1
ATOM 2590 N N . GLY A 1 346 ? -6.615 20.978 -10.851 1.00 71.00 346 GLY A N 1
ATOM 2591 C CA . GLY A 1 346 ? -7.628 20.920 -9.789 1.00 71.00 346 GLY A CA 1
ATOM 2592 C C . GLY A 1 346 ? -8.444 22.191 -9.567 1.00 71.00 346 GLY A C 1
ATOM 2593 O O . GLY A 1 346 ? -9.327 22.202 -8.711 1.00 71.00 346 GLY A O 1
ATOM 2594 N N . ARG A 1 347 ? -8.190 23.268 -10.317 1.00 70.62 347 ARG A N 1
ATOM 2595 C CA . ARG A 1 347 ? -8.924 24.537 -10.187 1.00 70.62 347 ARG A CA 1
ATOM 2596 C C . ARG A 1 347 ? -10.264 24.455 -10.927 1.00 70.62 347 ARG A C 1
ATOM 2598 O O . ARG A 1 347 ? -10.433 25.025 -11.996 1.00 70.62 347 ARG A O 1
ATOM 2605 N N . GLY A 1 348 ? -11.217 23.703 -10.381 1.00 79.56 348 GLY A N 1
ATOM 2606 C CA . GLY A 1 348 ? -12.556 23.571 -10.957 1.00 79.56 348 GLY A CA 1
ATOM 2607 C C . GLY A 1 348 ? -13.515 22.745 -10.095 1.00 79.56 348 GLY A C 1
ATOM 2608 O O . GLY A 1 348 ? -13.102 22.185 -9.077 1.00 79.56 348 GLY A O 1
ATOM 2609 N N . PRO A 1 349 ? -14.797 22.622 -10.491 1.00 79.19 349 PRO A N 1
ATOM 2610 C CA . PRO A 1 349 ? -15.820 21.912 -9.711 1.00 79.19 349 PRO A CA 1
ATOM 2611 C C . PRO A 1 349 ? -15.449 20.461 -9.371 1.00 79.19 349 PRO A C 1
ATOM 2613 O O . PRO A 1 349 ? -15.769 19.965 -8.293 1.00 79.19 349 PRO A O 1
ATOM 2616 N N . ALA A 1 350 ? -14.726 19.781 -10.267 1.00 77.75 350 ALA A N 1
ATOM 2617 C CA . ALA A 1 350 ? -14.233 18.426 -10.031 1.00 77.75 350 ALA A CA 1
ATOM 2618 C C . ALA A 1 350 ? -13.167 18.362 -8.921 1.00 77.75 350 ALA A C 1
ATOM 2620 O O . ALA A 1 350 ? -13.181 17.418 -8.132 1.00 77.75 350 ALA A O 1
ATOM 2621 N N . GLY A 1 351 ? -12.284 19.364 -8.835 1.00 80.94 351 GLY A N 1
ATOM 2622 C CA . GLY A 1 351 ? -11.295 19.485 -7.760 1.00 80.94 351 GLY A CA 1
ATOM 2623 C C . GLY A 1 351 ? -11.950 19.801 -6.417 1.00 80.94 351 GLY A C 1
ATOM 2624 O O . GLY A 1 351 ? -11.671 19.129 -5.431 1.00 80.94 351 GLY A O 1
ATOM 2625 N N . TRP A 1 352 ? -12.926 20.715 -6.391 1.00 83.38 352 TRP A N 1
ATOM 2626 C CA . TRP A 1 352 ? -13.716 21.000 -5.185 1.00 83.38 352 TRP A CA 1
ATOM 2627 C C . TRP A 1 352 ? -14.455 19.770 -4.658 1.00 83.38 352 TRP A C 1
ATOM 2629 O O . TRP A 1 352 ? -14.377 19.461 -3.469 1.00 83.38 352 TRP A O 1
ATOM 2639 N N . ARG A 1 353 ? -15.130 19.025 -5.543 1.00 84.50 353 ARG A N 1
ATOM 2640 C CA . ARG A 1 353 ? -15.796 17.769 -5.173 1.00 84.50 353 ARG A CA 1
ATOM 2641 C C . ARG A 1 353 ? -14.798 16.752 -4.624 1.00 84.50 353 ARG A C 1
ATOM 2643 O O . ARG A 1 353 ? -15.078 16.090 -3.632 1.00 84.50 353 ARG A O 1
ATOM 2650 N N . ARG A 1 354 ? -13.629 16.635 -5.255 1.00 82.62 354 ARG A N 1
ATOM 2651 C CA . ARG A 1 354 ? -12.561 15.736 -4.816 1.00 82.62 354 ARG A CA 1
ATOM 2652 C C . ARG A 1 354 ? -12.051 16.096 -3.417 1.00 82.62 354 ARG A C 1
ATOM 2654 O O . ARG A 1 354 ? -11.897 15.197 -2.595 1.00 82.62 354 ARG A O 1
ATOM 2661 N N . ARG A 1 355 ? -11.853 17.386 -3.137 1.00 85.94 355 ARG A N 1
ATOM 2662 C CA . ARG A 1 355 ? -11.486 17.879 -1.805 1.00 85.94 355 ARG A CA 1
ATOM 2663 C C . ARG A 1 355 ? -12.544 17.535 -0.771 1.00 85.94 355 ARG A C 1
ATOM 2665 O O . ARG A 1 355 ? -12.228 16.945 0.253 1.00 85.94 355 ARG A O 1
ATOM 2672 N N . LEU A 1 356 ? -13.807 17.819 -1.084 1.00 87.19 356 LEU A N 1
ATOM 2673 C CA . LEU A 1 356 ? -14.944 17.506 -0.220 1.00 87.19 356 LEU A CA 1
ATOM 2674 C C . LEU A 1 356 ? -15.013 16.011 0.119 1.00 87.19 356 LEU A C 1
ATOM 2676 O O . LEU A 1 356 ? -15.221 15.657 1.272 1.00 87.19 356 LEU A O 1
ATOM 2680 N N . GLN A 1 357 ? -14.776 15.133 -0.861 1.00 87.50 357 GLN A N 1
ATOM 2681 C CA . GLN A 1 357 ? -14.707 13.684 -0.646 1.00 87.50 357 GLN A CA 1
ATOM 2682 C C . GLN A 1 357 ? -13.536 13.257 0.257 1.00 87.50 357 GLN A C 1
ATOM 2684 O O . GLN A 1 357 ? -13.598 12.183 0.848 1.00 87.50 357 GLN A O 1
ATOM 2689 N N . GLY A 1 358 ? -12.467 14.051 0.356 1.00 89.88 358 GLY A N 1
ATOM 2690 C CA . GLY A 1 358 ? -11.357 13.808 1.280 1.00 89.88 358 GLY A CA 1
ATOM 2691 C C . GLY A 1 358 ? -11.601 14.343 2.698 1.00 89.88 358 GLY A C 1
ATOM 2692 O O . GLY A 1 358 ? -11.024 13.826 3.650 1.00 89.88 358 GLY A O 1
ATOM 2693 N N . GLU A 1 359 ? -12.488 15.323 2.873 1.00 91.81 359 GLU A N 1
ATOM 2694 C CA . GLU A 1 359 ? -12.808 15.967 4.160 1.00 91.81 359 GLU A CA 1
ATOM 2695 C C . GLU A 1 359 ? -13.759 15.118 5.032 1.00 91.81 359 GLU A C 1
ATOM 2697 O O . GLU A 1 359 ? -14.787 15.583 5.528 1.00 91.81 359 GLU A O 1
ATOM 2702 N N . VAL A 1 360 ? -13.411 13.843 5.235 1.00 91.75 360 VAL A N 1
ATOM 2703 C CA . VAL A 1 360 ? -14.243 12.859 5.948 1.00 91.75 360 VAL A CA 1
ATOM 2704 C C . VAL A 1 360 ? -14.572 13.311 7.371 1.00 91.75 360 VAL A C 1
ATOM 2706 O O . VAL A 1 360 ? -15.722 13.232 7.776 1.00 91.75 360 VAL A O 1
ATOM 2709 N N . GLU A 1 361 ? -13.612 13.860 8.124 1.00 93.75 361 GLU A N 1
ATOM 2710 C CA . GLU A 1 361 ? -13.880 14.322 9.496 1.00 93.75 361 GLU A CA 1
ATOM 2711 C C . GLU A 1 361 ? -14.896 15.462 9.549 1.00 93.75 361 GLU A C 1
ATOM 2713 O O . GLU A 1 361 ? -15.735 15.506 10.447 1.00 93.75 361 GLU A O 1
ATOM 2718 N N . LEU A 1 362 ? -14.800 16.411 8.616 1.00 92.75 362 LEU A N 1
ATOM 2719 C CA . LEU A 1 362 ? -15.707 17.551 8.563 1.00 92.75 362 LEU A CA 1
ATOM 2720 C C . LEU A 1 362 ? -17.128 17.083 8.237 1.00 92.75 362 LEU A C 1
ATOM 2722 O O . LEU A 1 362 ? -18.078 17.504 8.900 1.00 92.75 362 LEU A O 1
ATOM 2726 N N . LEU A 1 363 ? -17.253 16.180 7.261 1.00 91.38 363 LEU A N 1
ATOM 2727 C CA . LEU A 1 363 ? -18.521 15.558 6.893 1.00 91.38 363 LEU A CA 1
ATOM 2728 C C . LEU A 1 363 ? -19.100 14.748 8.057 1.00 91.38 363 LEU A C 1
ATOM 2730 O O . LEU A 1 363 ? -20.245 14.972 8.443 1.00 91.38 363 LEU A O 1
ATOM 2734 N N . ASP A 1 364 ? -18.301 13.889 8.689 1.00 93.12 364 ASP A N 1
ATOM 2735 C CA . ASP A 1 364 ? -18.734 13.072 9.823 1.00 93.12 364 ASP A CA 1
ATOM 2736 C C . ASP A 1 364 ? -19.177 13.933 11.013 1.00 93.12 364 ASP A C 1
ATOM 2738 O O . ASP A 1 364 ? -20.184 13.623 11.653 1.00 93.12 364 ASP A O 1
ATOM 2742 N N . LYS A 1 365 ? -18.485 15.047 11.301 1.00 94.19 365 LYS A N 1
ATOM 2743 C CA . LYS A 1 365 ? -18.903 16.021 12.326 1.00 94.19 365 LYS A CA 1
ATOM 2744 C C . LYS A 1 365 ? -20.261 16.628 12.007 1.00 94.19 365 LYS A C 1
ATOM 2746 O O . LYS A 1 365 ? -21.130 16.658 12.882 1.00 94.19 365 LYS A O 1
ATOM 2751 N N . ALA A 1 366 ? -20.437 17.114 10.779 1.00 92.94 366 ALA A N 1
ATOM 2752 C CA . ALA A 1 366 ? -21.677 17.746 10.344 1.00 92.94 366 ALA A CA 1
ATOM 2753 C C . ALA A 1 366 ? -22.849 16.754 10.398 1.00 92.94 366 ALA A C 1
ATOM 2755 O O . ALA A 1 366 ? -23.894 17.047 10.991 1.00 92.94 366 ALA A O 1
ATOM 2756 N N . PHE A 1 367 ? -22.648 15.548 9.863 1.00 92.69 367 PHE A N 1
ATOM 2757 C CA . PHE A 1 367 ? -23.671 14.511 9.836 1.00 92.69 367 PHE A CA 1
ATOM 2758 C C . PHE A 1 367 ? -23.976 13.945 11.222 1.00 92.69 367 PHE A C 1
ATOM 2760 O O . PHE A 1 367 ? -25.141 13.698 11.522 1.00 92.69 367 PHE A O 1
ATOM 2767 N N . SER A 1 368 ? -22.985 13.835 12.109 1.00 94.25 368 SER A N 1
ATOM 2768 C CA . SER A 1 368 ? -23.188 13.403 13.499 1.00 94.25 368 SER A CA 1
ATOM 2769 C C . SER A 1 368 ? -23.899 14.450 14.352 1.00 94.25 368 SER A C 1
ATOM 2771 O O . SER A 1 368 ? -24.742 14.104 15.180 1.00 94.25 368 SER A O 1
ATOM 2773 N N . ALA A 1 369 ? -23.636 15.744 14.141 1.00 93.44 369 ALA A N 1
ATOM 2774 C CA . ALA A 1 369 ? -24.393 16.810 14.803 1.00 93.44 369 ALA A CA 1
ATOM 2775 C C . ALA A 1 369 ? -25.891 16.737 14.444 1.00 93.44 369 ALA A C 1
ATOM 2777 O O . ALA A 1 369 ? -26.773 16.899 15.297 1.00 93.44 369 ALA A O 1
ATOM 2778 N N . THR A 1 370 ? -26.182 16.381 13.194 1.00 92.69 370 THR A N 1
ATOM 2779 C CA . THR A 1 370 ? -27.532 16.262 12.635 1.00 92.69 370 THR A CA 1
ATOM 2780 C C . THR A 1 370 ? -28.025 14.811 12.526 1.00 92.69 370 THR A C 1
ATOM 2782 O O . THR A 1 370 ? -28.969 14.553 11.789 1.00 92.69 370 THR A O 1
ATOM 2785 N N . ALA A 1 371 ? -27.466 13.871 13.305 1.00 92.56 371 ALA A N 1
ATOM 2786 C CA . ALA A 1 371 ? -27.624 12.426 13.075 1.00 92.56 371 ALA A CA 1
ATOM 2787 C C . ALA A 1 371 ? -29.054 11.910 12.812 1.00 92.56 371 ALA A C 1
ATOM 2789 O O . ALA A 1 371 ? -29.206 11.136 11.874 1.00 92.56 371 ALA A O 1
ATOM 2790 N N . PRO A 1 372 ? -30.116 12.317 13.544 1.00 91.94 372 PRO A N 1
ATOM 2791 C CA . PRO A 1 372 ? -31.473 11.864 13.225 1.00 91.94 372 PRO A CA 1
ATOM 2792 C C . PRO A 1 372 ? -31.900 12.213 11.793 1.00 91.94 372 PRO A C 1
ATOM 2794 O O . PRO A 1 372 ? -32.512 11.393 11.118 1.00 91.94 372 PRO A O 1
ATOM 2797 N N . LEU A 1 373 ? -31.526 13.403 11.313 1.00 90.12 373 LEU A N 1
ATOM 2798 C CA . LEU A 1 373 ? -31.781 13.838 9.942 1.00 90.12 373 LEU A CA 1
ATOM 2799 C C . LEU A 1 373 ? -30.842 13.131 8.967 1.00 90.12 373 LEU A C 1
ATOM 2801 O O . LEU A 1 373 ? -31.310 12.597 7.970 1.00 90.12 373 LEU A O 1
ATOM 2805 N N . SER A 1 374 ? -29.542 13.067 9.268 1.00 89.88 374 SER A N 1
ATOM 2806 C CA . SER A 1 374 ? -28.541 12.418 8.407 1.00 89.88 374 SER A CA 1
ATOM 2807 C C . SER A 1 374 ? -28.811 10.931 8.192 1.00 89.88 374 SER A C 1
ATOM 2809 O O . SER A 1 374 ? -28.573 10.424 7.105 1.00 89.88 374 SER A O 1
ATOM 2811 N N . ASN A 1 375 ? -29.338 10.236 9.203 1.00 91.44 375 ASN A N 1
ATOM 2812 C CA . ASN A 1 375 ? -29.684 8.816 9.122 1.00 91.44 375 ASN A CA 1
ATOM 2813 C C . ASN A 1 375 ? -31.047 8.583 8.448 1.00 91.44 375 ASN A C 1
ATOM 2815 O O . ASN A 1 375 ? -31.287 7.502 7.917 1.00 91.44 375 ASN A O 1
ATOM 2819 N N . TYR A 1 376 ? -31.938 9.582 8.450 1.00 88.50 376 TYR A N 1
ATOM 2820 C CA . TYR A 1 376 ? -33.217 9.521 7.737 1.00 88.50 376 TYR A CA 1
ATOM 2821 C C . TYR A 1 376 ? -33.086 9.936 6.265 1.00 88.50 376 TYR A C 1
ATOM 2823 O O . TYR A 1 376 ? -33.762 9.382 5.404 1.00 88.50 376 TYR A O 1
ATOM 2831 N N . ALA A 1 377 ? -32.192 10.880 5.957 1.00 85.50 377 ALA A N 1
ATOM 2832 C CA . ALA A 1 377 ? -32.040 11.474 4.633 1.00 85.50 377 ALA A CA 1
ATOM 2833 C C . ALA A 1 377 ? -31.828 10.449 3.502 1.00 85.50 377 ALA A C 1
ATOM 2835 O O . ALA A 1 377 ? -32.496 10.598 2.482 1.00 85.50 377 ALA A O 1
ATOM 2836 N N . PRO A 1 378 ? -31.019 9.378 3.645 1.00 81.38 378 PRO A N 1
ATOM 2837 C CA . PRO A 1 378 ? -30.867 8.365 2.598 1.00 81.38 378 PRO A CA 1
ATOM 2838 C C . PRO A 1 378 ? -32.170 7.656 2.200 1.00 81.38 378 PRO A C 1
ATOM 2840 O O . PRO A 1 378 ? -32.243 7.116 1.101 1.00 81.38 378 PRO A O 1
ATOM 2843 N N . LYS A 1 379 ? -33.214 7.687 3.046 1.00 81.38 379 LYS A N 1
ATOM 2844 C CA . LYS A 1 379 ? -34.543 7.140 2.726 1.00 81.38 379 LYS A CA 1
ATOM 2845 C C . LYS A 1 379 ? -35.350 8.036 1.770 1.00 81.38 379 LYS A C 1
ATOM 2847 O O . LYS A 1 379 ? -36.402 7.625 1.290 1.00 81.38 379 LYS A O 1
ATOM 2852 N N . LEU A 1 380 ? -34.888 9.259 1.491 1.00 85.50 380 LEU A N 1
ATOM 2853 C CA . LEU A 1 380 ? -35.572 10.231 0.635 1.00 85.50 380 LEU A CA 1
ATOM 2854 C C . LEU A 1 380 ? -34.976 10.245 -0.791 1.00 85.50 380 LEU A C 1
ATOM 2856 O O . LEU A 1 380 ? -33.784 10.530 -0.947 1.00 85.50 380 LEU A O 1
ATOM 2860 N N . PRO A 1 381 ? -35.783 10.067 -1.859 1.00 81.44 381 PRO A N 1
ATOM 2861 C CA . PRO A 1 381 ? -35.293 10.071 -3.248 1.00 81.44 381 PRO A CA 1
ATOM 2862 C C . PRO A 1 381 ? -34.564 11.362 -3.664 1.00 81.44 381 PRO A C 1
ATOM 2864 O O . PRO A 1 381 ? -33.584 11.336 -4.415 1.00 81.44 381 PRO A O 1
ATOM 2867 N N . LEU A 1 382 ? -35.007 12.512 -3.143 1.00 84.25 382 LEU A N 1
ATOM 2868 C CA . LEU A 1 382 ? -34.374 13.803 -3.419 1.00 84.25 382 LEU A CA 1
ATOM 2869 C C . LEU A 1 382 ? -32.973 13.896 -2.795 1.00 84.25 382 LEU A C 1
ATOM 2871 O O . LEU A 1 382 ? -32.047 14.403 -3.426 1.00 84.25 382 LEU A O 1
ATOM 2875 N N . ALA A 1 383 ? -32.789 13.356 -1.589 1.00 81.06 383 ALA A N 1
ATOM 2876 C CA . ALA A 1 383 ? -31.492 13.345 -0.920 1.00 81.06 383 ALA A CA 1
ATOM 2877 C C . ALA A 1 383 ? -30.495 12.430 -1.644 1.00 81.06 383 ALA A C 1
ATOM 2879 O O . ALA A 1 383 ? -29.338 12.809 -1.807 1.00 81.06 383 ALA A O 1
ATOM 2880 N N . ALA A 1 384 ? -30.948 11.283 -2.161 1.00 75.12 384 ALA A N 1
ATOM 2881 C CA . ALA A 1 384 ? -30.134 10.414 -3.013 1.00 75.12 384 ALA A CA 1
ATOM 2882 C C . ALA A 1 384 ? -29.627 11.150 -4.270 1.00 75.12 384 ALA A C 1
ATOM 2884 O O . ALA A 1 384 ? -28.455 11.037 -4.635 1.00 75.12 384 ALA A O 1
ATOM 2885 N N . THR A 1 385 ? -30.478 11.981 -4.882 1.00 79.25 385 THR A N 1
ATOM 2886 C CA . THR A 1 385 ? -30.098 12.821 -6.031 1.00 79.25 385 THR A CA 1
ATOM 2887 C C . THR A 1 385 ? -29.047 13.865 -5.644 1.00 79.25 385 THR A C 1
ATOM 2889 O O . THR A 1 385 ? -28.054 14.030 -6.352 1.00 79.25 385 THR A O 1
ATOM 2892 N N . VAL A 1 386 ? -29.209 14.533 -4.497 1.00 82.44 386 VAL A N 1
ATOM 2893 C CA . VAL A 1 386 ? -28.223 15.499 -3.982 1.00 82.44 386 VAL A CA 1
ATOM 2894 C C . VAL A 1 386 ? -26.888 14.816 -3.665 1.00 82.44 386 VAL A C 1
ATOM 2896 O O . VAL A 1 386 ? -25.841 15.314 -4.077 1.00 82.44 386 VAL A O 1
ATOM 2899 N N . MET A 1 387 ? -26.898 13.650 -3.011 1.00 80.19 387 MET A N 1
ATOM 2900 C CA . MET A 1 387 ? -25.683 12.867 -2.742 1.00 80.19 387 MET A CA 1
ATOM 2901 C C . MET A 1 387 ? -24.933 12.503 -4.028 1.00 80.19 387 MET A C 1
ATOM 2903 O O . MET A 1 387 ? -23.712 12.665 -4.104 1.00 80.19 387 MET A O 1
ATOM 2907 N N . ALA A 1 388 ? -25.660 12.096 -5.069 1.00 81.56 388 ALA A N 1
ATOM 2908 C CA . ALA A 1 388 ? -25.069 11.746 -6.353 1.00 81.56 388 ALA A CA 1
ATOM 2909 C C . ALA A 1 388 ? -24.521 12.953 -7.127 1.00 81.56 388 ALA A C 1
ATOM 2911 O O . ALA A 1 388 ? -23.430 12.870 -7.692 1.00 81.56 388 ALA A O 1
ATOM 2912 N N . GLN A 1 389 ? -25.253 14.068 -7.171 1.00 81.12 389 GLN A N 1
ATOM 2913 C CA . GLN A 1 389 ? -24.897 15.218 -8.013 1.00 81.12 389 GLN A CA 1
ATOM 2914 C C . GLN A 1 389 ? -23.906 16.175 -7.335 1.00 81.12 389 GLN A C 1
ATOM 2916 O O . GLN A 1 389 ? -23.011 16.694 -7.999 1.00 81.12 389 GLN A O 1
ATOM 2921 N N . VAL A 1 390 ? -24.023 16.380 -6.018 1.00 79.00 390 VAL A N 1
ATOM 2922 C CA . VAL A 1 390 ? -23.176 17.317 -5.257 1.00 79.00 390 VAL A CA 1
ATOM 2923 C C . VAL A 1 390 ? -21.933 16.618 -4.713 1.00 79.00 390 VAL A C 1
ATOM 2925 O O . VAL A 1 390 ? -20.812 17.063 -4.954 1.00 79.00 390 VAL A O 1
ATOM 2928 N N . PHE A 1 391 ? -22.113 15.492 -4.019 1.00 80.25 391 PHE A N 1
ATOM 2929 C CA . PHE A 1 391 ? -21.008 14.778 -3.368 1.00 80.25 391 PHE A CA 1
ATOM 2930 C C . PHE A 1 391 ? -20.356 13.724 -4.278 1.00 80.25 391 PHE A C 1
ATOM 2932 O O . PHE A 1 391 ? -19.251 13.256 -3.999 1.00 80.25 391 PHE A O 1
ATOM 2939 N N . GLY A 1 392 ? -20.997 13.365 -5.396 1.00 84.31 392 GLY A N 1
ATOM 2940 C CA . GLY A 1 392 ? -20.502 12.332 -6.309 1.00 84.31 392 GLY A CA 1
ATOM 2941 C C . GLY A 1 392 ? -20.563 10.922 -5.722 1.00 84.31 392 GLY A C 1
ATOM 2942 O O . GLY A 1 392 ? -19.809 10.057 -6.170 1.00 84.31 392 GLY A O 1
ATOM 2943 N N . LEU A 1 393 ? -21.408 10.698 -4.714 1.00 87.06 393 LEU A N 1
ATOM 2944 C CA . LEU A 1 393 ? -21.549 9.416 -4.027 1.00 87.06 393 LEU A CA 1
ATOM 2945 C C . LEU A 1 393 ? -22.617 8.549 -4.702 1.00 87.06 393 LEU A C 1
ATOM 2947 O O . LEU A 1 393 ? -23.585 9.059 -5.263 1.00 87.06 393 LEU A O 1
ATOM 2951 N N . ALA A 1 394 ? -22.433 7.236 -4.679 1.00 88.25 394 ALA A N 1
ATOM 2952 C CA . ALA A 1 394 ? -23.403 6.288 -5.206 1.00 88.25 394 ALA A CA 1
ATOM 2953 C C . ALA A 1 394 ? -24.646 6.254 -4.308 1.00 88.25 394 ALA A C 1
ATOM 2955 O O . ALA A 1 394 ? -24.528 6.106 -3.093 1.00 88.25 394 ALA A O 1
ATOM 2956 N N . CYS A 1 395 ? -25.837 6.387 -4.891 1.00 85.44 395 CYS A N 1
ATOM 2957 C CA . CYS A 1 395 ? -27.092 6.339 -4.134 1.00 85.44 395 CYS A CA 1
ATOM 2958 C C . CYS A 1 395 ? -27.449 4.922 -3.668 1.00 85.44 395 CYS A C 1
ATOM 2960 O O . CYS A 1 395 ? -28.149 4.747 -2.679 1.00 85.44 395 CYS A O 1
ATOM 2962 N N . GLU A 1 396 ? -26.919 3.913 -4.352 1.00 87.00 396 GLU A N 1
ATOM 2963 C CA . GLU A 1 396 ? -27.059 2.486 -4.070 1.00 87.00 396 GLU A CA 1
ATOM 2964 C C . GLU A 1 396 ? -26.196 2.037 -2.882 1.00 87.00 396 GLU A C 1
ATOM 2966 O O . GLU A 1 396 ? -26.129 0.848 -2.555 1.00 87.00 396 GLU A O 1
ATOM 2971 N N . ARG A 1 397 ? -25.464 2.978 -2.278 1.00 87.62 397 ARG A N 1
ATOM 2972 C CA . ARG A 1 397 ? -24.513 2.736 -1.211 1.00 87.62 397 ARG A CA 1
ATOM 2973 C C . ARG A 1 397 ? -25.114 3.159 0.130 1.00 87.62 397 ARG A C 1
ATOM 2975 O O . ARG A 1 397 ? -25.374 4.349 0.316 1.00 87.62 397 ARG A O 1
ATOM 2982 N N . PRO A 1 398 ? -25.275 2.239 1.095 1.00 83.94 398 PRO A N 1
ATOM 2983 C CA . PRO A 1 398 ? -25.632 2.635 2.443 1.00 83.94 398 PRO A CA 1
ATOM 2984 C C . PRO A 1 398 ? -24.463 3.413 3.051 1.00 83.94 398 PRO A C 1
ATOM 2986 O O . PRO A 1 398 ? -23.312 2.969 3.016 1.00 83.94 398 PRO A O 1
ATOM 2989 N N . LEU A 1 399 ? -24.766 4.591 3.591 1.00 84.56 399 LEU A N 1
ATOM 2990 C CA . LEU A 1 399 ? -23.837 5.321 4.443 1.00 84.56 399 LEU A CA 1
ATOM 2991 C C . LEU A 1 399 ? -23.818 4.684 5.838 1.00 84.56 399 LEU A C 1
ATOM 2993 O O . LEU A 1 399 ? -24.842 4.151 6.279 1.00 84.56 399 LEU A O 1
ATOM 2997 N N . PRO A 1 400 ? -22.681 4.737 6.551 1.00 84.69 400 PRO A N 1
ATOM 2998 C CA . PRO A 1 400 ? -22.645 4.267 7.924 1.00 84.69 400 PRO A CA 1
ATOM 2999 C C . PRO A 1 400 ? -23.550 5.160 8.780 1.00 84.69 400 PRO A C 1
ATOM 3001 O O . PRO A 1 400 ? -23.623 6.371 8.567 1.00 84.69 400 PRO A O 1
ATOM 3004 N N . ALA A 1 401 ? -24.230 4.572 9.764 1.00 90.81 401 ALA A N 1
ATOM 3005 C CA . ALA A 1 401 ? -25.047 5.349 10.688 1.00 90.81 401 ALA A CA 1
ATOM 3006 C C . ALA A 1 401 ? -24.176 6.382 11.420 1.00 90.81 401 ALA A C 1
ATOM 3008 O O . ALA A 1 401 ? -23.071 6.069 11.861 1.00 90.81 401 ALA A O 1
ATOM 3009 N N . PHE A 1 402 ? -24.671 7.609 11.552 1.00 94.44 402 PHE A N 1
ATOM 3010 C CA . PHE A 1 402 ? -24.015 8.676 12.301 1.00 94.44 402 PHE A CA 1
ATOM 3011 C C . PHE A 1 402 ? -24.541 8.730 13.735 1.00 94.44 402 PHE A C 1
ATOM 3013 O O . PHE A 1 402 ? -25.726 8.484 13.987 1.00 94.44 402 PHE A O 1
ATOM 3020 N N . ARG A 1 403 ? -23.672 9.076 14.686 1.00 94.81 403 ARG A N 1
ATOM 3021 C CA . ARG A 1 403 ? -23.956 9.040 16.126 1.00 94.81 403 ARG A CA 1
ATOM 3022 C C . ARG A 1 403 ? -23.763 10.407 16.765 1.00 94.81 403 ARG A C 1
ATOM 3024 O O . ARG A 1 403 ? -22.702 11.017 16.671 1.00 94.81 403 ARG A O 1
ATOM 3031 N N . ARG A 1 404 ? -24.792 10.893 17.470 1.00 93.38 404 ARG A N 1
ATOM 3032 C CA . ARG A 1 404 ? -24.690 12.118 18.291 1.00 93.38 404 ARG A CA 1
ATOM 3033 C C . ARG A 1 404 ? -23.860 11.876 19.548 1.00 93.38 404 ARG A C 1
ATOM 3035 O O . ARG A 1 404 ? -23.153 12.768 20.015 1.00 93.38 404 ARG A O 1
ATOM 3042 N N . ASP A 1 405 ? -23.959 10.684 20.105 1.00 92.88 405 ASP A N 1
ATOM 3043 C CA . ASP A 1 405 ? -23.212 10.180 21.246 1.00 92.88 405 ASP A CA 1
ATOM 3044 C C . ASP A 1 405 ? -21.835 9.660 20.813 1.00 92.88 405 ASP A C 1
ATOM 3046 O O . ASP A 1 405 ? -21.518 8.486 20.960 1.00 92.88 405 ASP A O 1
ATOM 3050 N N . THR A 1 406 ? -21.007 10.552 20.262 1.00 96.25 406 THR A N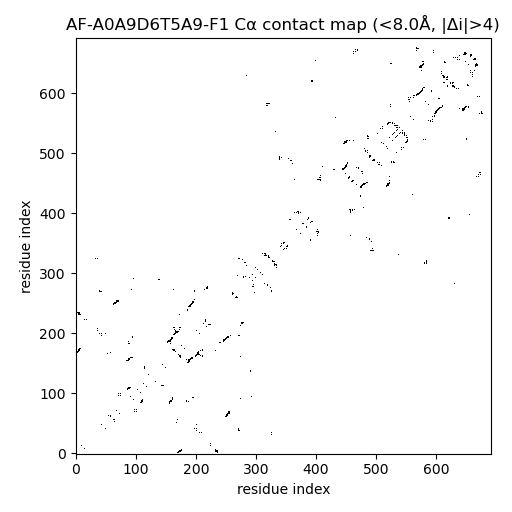 1
ATOM 3051 C CA . THR A 1 406 ? -19.669 10.187 19.780 1.00 96.25 406 THR A CA 1
ATOM 3052 C C . THR A 1 406 ? -18.777 9.627 20.890 1.00 96.25 406 THR A C 1
ATOM 3054 O O . THR A 1 406 ? -18.950 9.972 22.066 1.00 96.25 406 THR A O 1
ATOM 3057 N N . PHE A 1 407 ? -17.769 8.827 20.521 1.00 96.75 407 PHE A N 1
ATOM 3058 C CA . PHE A 1 407 ? -16.777 8.315 21.477 1.00 96.75 407 PHE A CA 1
ATOM 3059 C C . PHE A 1 407 ? -16.120 9.443 22.282 1.00 96.75 407 PHE A C 1
ATOM 3061 O O . PHE A 1 407 ? -16.095 9.378 23.508 1.00 96.75 407 PHE A O 1
ATOM 3068 N N . ALA A 1 408 ? -15.680 10.521 21.624 1.00 95.12 408 ALA A N 1
ATOM 3069 C CA . ALA A 1 408 ? -15.063 11.662 22.303 1.00 95.12 408 ALA A CA 1
ATOM 3070 C C . ALA A 1 408 ? -15.988 12.286 23.366 1.00 95.12 408 ALA A C 1
ATOM 3072 O O . ALA A 1 408 ? -15.546 12.633 24.460 1.00 95.12 408 ALA A O 1
ATOM 3073 N N . ARG A 1 409 ? -17.294 12.396 23.074 1.00 94.69 409 ARG A N 1
ATOM 3074 C CA . ARG A 1 409 ? -18.287 12.901 24.037 1.00 94.69 409 ARG A CA 1
ATOM 3075 C C . ARG A 1 409 ? -18.517 11.920 25.182 1.00 94.69 409 ARG A C 1
ATOM 3077 O O . ARG A 1 409 ? -18.703 12.356 26.314 1.00 94.69 409 ARG A O 1
ATOM 3084 N N . TRP A 1 410 ? -18.553 10.620 24.893 1.00 95.50 410 TRP A N 1
ATOM 3085 C CA . TRP A 1 410 ? -18.646 9.580 25.918 1.00 95.50 410 TRP A CA 1
ATOM 3086 C C . TRP A 1 410 ? -17.446 9.633 26.870 1.00 95.50 410 TRP A C 1
ATOM 3088 O O . TRP A 1 410 ? -17.645 9.694 28.082 1.00 95.50 410 TRP A O 1
ATOM 3098 N N . TYR A 1 411 ? -16.232 9.711 26.324 1.00 95.00 411 TYR A N 1
ATOM 3099 C CA . TYR A 1 411 ? -14.995 9.750 27.097 1.00 95.00 411 TYR A CA 1
ATOM 3100 C C . TYR A 1 411 ? -14.919 11.002 27.985 1.00 95.00 411 TYR A C 1
ATOM 3102 O O . TYR A 1 411 ? -14.709 10.892 29.189 1.00 95.00 411 TYR A O 1
ATOM 3110 N N . ALA A 1 412 ? -15.214 12.186 27.434 1.00 92.69 412 ALA A N 1
ATOM 3111 C CA . ALA A 1 412 ? -15.219 13.433 28.202 1.00 92.69 412 ALA A CA 1
ATOM 3112 C C . ALA A 1 412 ? -16.217 13.410 29.377 1.00 92.69 412 ALA A C 1
ATOM 3114 O O . ALA A 1 412 ? -15.894 13.852 30.477 1.00 92.69 412 ALA A O 1
ATOM 3115 N N . ARG A 1 413 ? -17.428 12.858 29.184 1.00 92.25 413 ARG A N 1
ATOM 3116 C CA . ARG A 1 413 ? -18.404 12.711 30.283 1.00 92.25 413 ARG A CA 1
ATOM 3117 C C . ARG A 1 413 ? -17.880 11.810 31.399 1.00 92.25 413 ARG A C 1
ATOM 3119 O O . ARG A 1 413 ? -18.118 12.104 32.566 1.00 92.25 413 ARG A O 1
ATOM 3126 N N . ARG A 1 414 ? -17.184 10.731 31.042 1.00 89.12 414 ARG A N 1
ATOM 3127 C CA . ARG A 1 414 ? -16.607 9.780 31.995 1.00 89.12 414 ARG A CA 1
ATOM 3128 C C . ARG A 1 414 ? -15.487 10.407 32.827 1.00 89.12 414 ARG A C 1
ATOM 3130 O O . ARG A 1 414 ? -15.467 10.207 34.039 1.00 89.12 414 ARG A O 1
ATOM 3137 N N . GLU A 1 415 ? -14.617 11.200 32.207 1.00 84.25 415 GLU A N 1
ATOM 3138 C CA . GLU A 1 415 ? -13.571 11.963 32.906 1.00 84.25 415 GLU A CA 1
ATOM 3139 C C . GLU A 1 415 ? -14.175 12.953 33.909 1.00 84.25 415 GLU A C 1
ATOM 3141 O O . GLU A 1 415 ? -13.818 12.949 35.086 1.00 84.25 415 GLU A O 1
ATOM 3146 N N . HIS A 1 416 ? -15.178 13.733 33.487 1.00 78.56 416 HIS A N 1
ATOM 3147 C CA . HIS A 1 416 ? -15.877 14.658 34.384 1.00 78.56 416 HIS A CA 1
ATOM 3148 C C . HIS A 1 416 ? -16.545 13.946 35.569 1.00 78.56 416 HIS A C 1
ATOM 3150 O O . HIS A 1 416 ? -16.477 14.429 36.699 1.00 78.56 416 HIS A O 1
ATOM 3156 N N . GLN A 1 417 ? -17.173 12.791 35.335 1.00 78.12 417 GLN A N 1
ATOM 3157 C CA . GLN A 1 417 ? -17.796 11.990 36.394 1.00 78.12 417 GLN A CA 1
ATOM 3158 C C . GLN A 1 417 ? -16.757 11.400 37.356 1.00 78.12 417 GLN A C 1
ATOM 3160 O O . GLN A 1 417 ? -16.971 11.419 38.566 1.00 78.12 417 GLN A O 1
ATOM 3165 N N . SER A 1 418 ? -15.618 10.936 36.838 1.00 72.62 418 SER A N 1
ATOM 3166 C CA . SER A 1 418 ? -14.531 10.358 37.639 1.00 72.62 418 SER A CA 1
ATOM 3167 C C . SER A 1 418 ? -13.820 11.413 38.491 1.00 72.62 418 SER A C 1
ATOM 3169 O O . SER A 1 418 ? -13.495 11.141 39.643 1.00 72.62 418 SER A O 1
ATOM 3171 N N . ALA A 1 419 ? -13.666 12.640 37.980 1.00 68.19 419 ALA A N 1
ATOM 3172 C CA . ALA A 1 419 ? -13.149 13.783 38.737 1.00 68.19 419 ALA A CA 1
ATOM 3173 C C . ALA A 1 419 ? -14.098 14.256 39.859 1.00 68.19 419 ALA A C 1
ATOM 3175 O O . ALA A 1 419 ? -13.662 14.919 40.796 1.00 68.19 419 ALA A O 1
ATOM 3176 N N . SER A 1 420 ? -15.389 13.911 39.772 1.00 58.12 420 SER A N 1
ATOM 3177 C CA . SER A 1 420 ? -16.434 14.344 40.713 1.00 58.12 420 SER A CA 1
ATOM 3178 C C . SER A 1 420 ? -16.794 13.293 41.778 1.00 58.12 420 SER A C 1
ATOM 3180 O O . SER A 1 420 ? -17.569 13.590 42.685 1.00 58.12 420 SER A O 1
ATOM 3182 N N . ALA A 1 421 ? -16.279 12.060 41.680 1.00 51.94 421 ALA A N 1
ATOM 3183 C CA . ALA A 1 421 ? -16.613 10.958 42.586 1.00 51.94 421 ALA A CA 1
ATOM 3184 C C . ALA A 1 421 ? -15.588 10.814 43.737 1.00 51.94 421 ALA A C 1
ATOM 3186 O O . ALA A 1 421 ? -14.384 10.913 43.495 1.00 51.94 421 ALA A O 1
ATOM 3187 N N . PRO A 1 422 ? -16.011 10.522 44.988 1.00 45.38 422 PRO A N 1
ATOM 3188 C CA . PRO A 1 422 ? -15.078 10.225 46.074 1.00 45.38 422 PRO A CA 1
ATOM 3189 C C . PRO A 1 422 ? -14.270 8.960 45.743 1.00 45.38 422 PRO A C 1
ATOM 3191 O O . PRO A 1 422 ? -14.842 7.909 45.448 1.00 45.38 422 PRO A O 1
ATOM 3194 N N . GLN A 1 423 ? -12.936 9.067 45.776 1.00 43.44 423 GLN A N 1
ATOM 3195 C CA . GLN A 1 423 ? -11.993 8.012 45.384 1.00 43.44 423 GLN A CA 1
ATOM 3196 C C . GLN A 1 423 ? -12.201 6.723 46.195 1.00 43.44 423 GLN A C 1
ATOM 3198 O O . GLN A 1 423 ? -11.641 6.537 47.276 1.00 43.44 423 GLN A O 1
ATOM 3203 N N . ARG A 1 424 ? -12.976 5.783 45.654 1.00 37.94 424 ARG A N 1
ATOM 3204 C CA . ARG A 1 424 ? -13.094 4.432 46.203 1.00 37.94 424 ARG A CA 1
ATOM 3205 C C . ARG A 1 424 ? -11.977 3.584 45.595 1.00 37.94 424 ARG A C 1
ATOM 3207 O O . ARG A 1 424 ? -12.055 3.189 44.436 1.00 37.94 424 ARG A O 1
ATOM 3214 N N . ARG A 1 425 ? -10.906 3.344 46.361 1.00 37.31 425 ARG A N 1
ATOM 3215 C CA . ARG A 1 425 ? -9.795 2.461 45.962 1.00 37.31 425 ARG A CA 1
ATOM 3216 C C . ARG A 1 425 ? -10.317 1.032 45.789 1.00 37.31 425 ARG A C 1
ATOM 3218 O O . ARG A 1 425 ? -10.476 0.310 46.767 1.00 37.31 425 ARG A O 1
ATOM 3225 N N . VAL A 1 426 ? -10.592 0.631 44.552 1.00 38.03 426 VAL A N 1
ATOM 3226 C CA . VAL A 1 426 ? -10.739 -0.783 44.188 1.00 38.03 426 VAL A CA 1
ATOM 3227 C C . VAL A 1 426 ? -9.324 -1.337 43.968 1.00 38.03 426 VAL A C 1
ATOM 3229 O O . VAL A 1 426 ? -8.581 -0.740 43.184 1.00 38.03 426 VAL A O 1
ATOM 3232 N N . PRO A 1 427 ? -8.907 -2.418 44.655 1.00 35.19 427 PRO A N 1
ATOM 3233 C CA . PRO A 1 427 ? -7.595 -3.025 44.441 1.00 35.19 427 PRO A CA 1
ATOM 3234 C C . PRO A 1 427 ? -7.436 -3.453 42.978 1.00 35.19 427 PRO A C 1
ATOM 3236 O O . PRO A 1 427 ? -8.308 -4.122 42.426 1.00 35.19 427 PRO A O 1
ATOM 3239 N N . ALA A 1 428 ? -6.340 -3.037 42.343 1.00 42.47 428 ALA A N 1
ATOM 3240 C CA . ALA A 1 428 ? -6.030 -3.420 40.972 1.00 42.47 428 ALA A CA 1
ATOM 3241 C C . ALA A 1 428 ? -5.608 -4.904 40.905 1.00 42.47 428 ALA A C 1
ATOM 3243 O O . ALA A 1 428 ? -4.930 -5.375 41.822 1.00 42.47 428 ALA A O 1
ATOM 3244 N N . PRO A 1 429 ? -5.954 -5.636 39.830 1.00 44.09 429 PRO A N 1
ATOM 3245 C CA . PRO A 1 429 ? -5.326 -6.920 39.528 1.00 44.09 429 PRO A CA 1
ATOM 3246 C C . PRO A 1 429 ? -3.808 -6.749 39.369 1.00 44.09 429 PRO A C 1
ATOM 3248 O O . PRO A 1 429 ? -3.347 -5.699 38.916 1.00 44.09 429 PRO A O 1
ATOM 3251 N N . ALA A 1 430 ? -3.033 -7.774 39.733 1.00 41.44 430 ALA A N 1
ATOM 3252 C CA . ALA A 1 430 ? -1.576 -7.730 39.652 1.00 41.44 430 ALA A CA 1
ATOM 3253 C C . ALA A 1 430 ? -1.086 -7.461 38.208 1.00 41.44 430 ALA A C 1
ATOM 3255 O O . ALA A 1 430 ? -1.654 -8.013 37.256 1.00 41.44 430 ALA A O 1
ATOM 3256 N N . PRO A 1 431 ? -0.040 -6.629 38.031 1.00 40.53 431 PRO A N 1
ATOM 3257 C CA . PRO A 1 431 ? 0.564 -6.380 36.726 1.00 40.53 431 PRO A CA 1
ATOM 3258 C C . PRO A 1 431 ? 1.153 -7.672 36.122 1.00 40.53 431 PRO A C 1
ATOM 3260 O O . PRO A 1 431 ? 1.416 -8.635 36.846 1.00 40.53 431 PRO A O 1
ATOM 3263 N N . PRO A 1 432 ? 1.321 -7.734 34.789 1.00 46.62 432 PRO A N 1
ATOM 3264 C CA . PRO A 1 432 ? 1.741 -8.949 34.093 1.00 46.62 432 PRO A CA 1
ATOM 3265 C C . PRO A 1 432 ? 3.109 -9.470 34.561 1.00 46.62 432 PRO A C 1
ATOM 3267 O O . PRO A 1 432 ? 4.062 -8.706 34.721 1.00 46.62 432 PRO A O 1
ATOM 3270 N N . ALA A 1 433 ? 3.216 -10.796 34.707 1.00 42.69 433 ALA A N 1
ATOM 3271 C CA . ALA A 1 433 ? 4.488 -11.485 34.889 1.00 42.69 433 ALA A CA 1
ATOM 3272 C C . ALA A 1 433 ? 5.335 -11.313 33.617 1.00 42.69 433 ALA A C 1
ATOM 3274 O O . ALA A 1 433 ? 4.935 -11.759 32.543 1.00 42.69 433 ALA A O 1
ATOM 3275 N N . GLY A 1 434 ? 6.472 -10.625 33.737 1.00 43.38 434 GLY A N 1
ATOM 3276 C CA . GLY A 1 434 ? 7.366 -10.311 32.616 1.00 43.38 434 GLY A CA 1
ATOM 3277 C C . GLY A 1 434 ? 7.813 -8.849 32.546 1.00 43.38 434 GLY A C 1
ATOM 3278 O O . GLY A 1 434 ? 8.683 -8.527 31.742 1.00 43.38 434 GLY A O 1
ATOM 3279 N N . GLN A 1 435 ? 7.274 -7.962 33.390 1.00 46.09 435 GLN A N 1
ATOM 3280 C CA . GLN A 1 435 ? 7.926 -6.678 33.651 1.00 46.09 435 GLN A CA 1
ATOM 3281 C C . GLN A 1 435 ? 9.061 -6.910 34.645 1.00 46.09 435 GLN A C 1
ATOM 3283 O O . GLN A 1 435 ? 8.839 -7.459 35.723 1.00 46.09 435 GLN A O 1
ATOM 3288 N N . GLY A 1 436 ? 10.279 -6.554 34.234 1.00 36.75 436 GLY A N 1
ATOM 3289 C CA . GLY A 1 436 ? 11.468 -6.644 35.068 1.00 36.75 436 GLY A CA 1
ATOM 3290 C C . GLY A 1 436 ? 11.249 -6.005 36.438 1.00 36.75 436 GLY A C 1
ATOM 3291 O O . GLY A 1 436 ? 10.499 -5.041 36.589 1.00 36.75 436 GLY A O 1
ATOM 3292 N N . GLU A 1 437 ? 11.913 -6.584 37.428 1.00 38.00 437 GLU A N 1
ATOM 3293 C CA . GLU A 1 437 ? 12.084 -6.057 38.777 1.00 38.00 437 GLU A CA 1
ATOM 3294 C C . GLU A 1 437 ? 12.425 -4.555 38.706 1.00 38.00 437 GLU A C 1
ATOM 3296 O O . GLU A 1 437 ? 13.554 -4.199 38.375 1.00 38.00 437 GLU A O 1
ATOM 3301 N N . GLY A 1 438 ? 11.460 -3.646 38.926 1.00 37.47 438 GLY A N 1
ATOM 3302 C CA . GLY A 1 438 ? 11.786 -2.228 38.722 1.00 37.47 438 GLY A CA 1
ATOM 3303 C C . GLY A 1 438 ? 10.751 -1.117 38.898 1.00 37.47 438 GLY A C 1
ATOM 3304 O O . GLY A 1 438 ? 11.170 0.033 38.837 1.00 37.47 438 GLY A O 1
ATOM 3305 N N . THR A 1 439 ? 9.455 -1.347 39.144 1.00 38.25 439 THR A N 1
ATOM 3306 C CA . THR A 1 439 ? 8.536 -0.218 39.433 1.00 38.25 439 THR A CA 1
ATOM 3307 C C . THR A 1 439 ? 7.741 -0.438 40.714 1.00 38.25 439 THR A C 1
ATOM 3309 O O . THR A 1 439 ? 6.668 -1.033 40.730 1.00 38.25 439 THR A O 1
ATOM 3312 N N . SER A 1 440 ? 8.297 0.081 41.808 1.00 40.00 440 SER A N 1
ATOM 3313 C CA . SER A 1 440 ? 7.724 0.153 43.155 1.00 40.00 440 SER A CA 1
ATOM 3314 C C . SER A 1 440 ? 6.740 1.320 43.354 1.00 40.00 440 SER A C 1
ATOM 3316 O O . SER A 1 440 ? 6.380 1.635 44.487 1.00 40.00 440 SER A O 1
ATOM 3318 N N . SER A 1 441 ? 6.271 1.971 42.285 1.00 44.56 441 SER A N 1
ATOM 3319 C CA . SER A 1 441 ? 5.234 3.003 42.357 1.00 44.56 441 SER A CA 1
ATOM 3320 C C . SER A 1 441 ? 3.922 2.426 41.823 1.00 44.56 441 SER A C 1
ATOM 3322 O O . SER A 1 441 ? 3.881 1.869 40.735 1.00 44.56 441 SER A O 1
ATOM 3324 N N . GLY A 1 442 ? 2.825 2.520 42.577 1.00 56.00 442 GLY A N 1
ATOM 3325 C CA . GLY A 1 442 ? 1.495 2.036 42.166 1.00 56.00 442 GLY A CA 1
ATOM 3326 C C . GLY A 1 442 ? 0.851 2.820 41.007 1.00 56.00 442 GLY A C 1
ATOM 3327 O O . GLY A 1 442 ? -0.356 3.053 41.041 1.00 56.00 442 GLY A O 1
ATOM 3328 N N . VAL A 1 443 ? 1.640 3.274 40.029 1.00 70.75 443 VAL A N 1
ATOM 3329 C CA . VAL A 1 443 ? 1.225 4.053 38.857 1.00 70.75 443 VAL A CA 1
ATOM 3330 C C . VAL A 1 443 ? 0.932 3.095 37.705 1.00 70.75 443 VAL A C 1
ATOM 3332 O O . VAL A 1 443 ? 1.747 2.234 37.379 1.00 70.75 443 VAL A O 1
ATOM 3335 N N . ARG A 1 444 ? -0.250 3.223 37.094 1.00 82.25 444 ARG A N 1
ATOM 3336 C CA . ARG A 1 444 ? -0.635 2.402 35.941 1.00 82.25 444 ARG A CA 1
ATOM 3337 C C . ARG A 1 444 ? 0.120 2.870 34.690 1.00 82.25 444 ARG A C 1
ATOM 3339 O O . ARG A 1 444 ? 0.233 4.077 34.490 1.00 82.25 444 ARG A O 1
ATOM 3346 N N . PRO A 1 445 ? 0.602 1.957 33.829 1.00 91.75 445 PRO A N 1
ATOM 3347 C CA . PRO A 1 445 ? 1.168 2.341 32.541 1.00 91.75 445 PRO A CA 1
ATOM 3348 C C . PRO A 1 445 ? 0.105 3.038 31.685 1.00 91.75 445 PRO A C 1
ATOM 3350 O O . PRO A 1 445 ? -1.035 2.570 31.598 1.00 91.75 445 PRO A O 1
ATOM 3353 N N . ARG A 1 446 ? 0.486 4.151 31.059 1.00 95.75 446 ARG A N 1
ATOM 3354 C CA . ARG A 1 446 ? -0.412 5.022 30.300 1.00 95.75 446 ARG A CA 1
ATOM 3355 C C . ARG A 1 446 ? -0.371 4.716 28.805 1.00 95.75 446 ARG A C 1
ATOM 3357 O O . ARG A 1 446 ? 0.691 4.466 28.242 1.00 95.75 446 ARG A O 1
ATOM 3364 N N . LEU A 1 447 ? -1.543 4.736 28.175 1.00 98.00 447 LEU A N 1
ATOM 3365 C CA . LEU A 1 447 ? -1.737 4.505 26.747 1.00 98.00 447 LEU A CA 1
ATOM 3366 C C . LEU A 1 447 ? -2.555 5.636 26.134 1.00 98.00 447 LEU A C 1
ATOM 3368 O O . LEU A 1 447 ? -3.685 5.893 26.546 1.00 98.00 447 LEU A O 1
ATOM 3372 N N . VAL A 1 448 ? -2.025 6.263 25.094 1.00 98.38 448 VAL A N 1
ATOM 3373 C CA . VAL A 1 448 ? -2.751 7.238 24.287 1.00 98.38 448 VAL A CA 1
ATOM 3374 C C . VAL A 1 448 ? -3.602 6.520 23.258 1.00 98.38 448 VAL A C 1
ATOM 3376 O O . VAL A 1 448 ? -3.082 5.867 22.358 1.00 98.38 448 VAL A O 1
ATOM 3379 N N . TYR A 1 449 ? -4.922 6.672 23.330 1.00 98.62 449 TYR A N 1
ATOM 3380 C CA . TYR A 1 449 ? -5.810 6.072 22.343 1.00 98.62 449 TYR A CA 1
ATOM 3381 C C . TYR A 1 449 ? -6.129 7.036 21.193 1.00 98.62 449 TYR A C 1
ATOM 3383 O O . TYR A 1 449 ? -6.910 7.981 21.336 1.00 98.62 449 TYR A O 1
ATOM 3391 N N . TYR A 1 450 ? -5.577 6.744 20.013 1.00 98.50 450 TYR A N 1
ATOM 3392 C CA . TYR A 1 450 ? -5.932 7.394 18.755 1.00 98.50 450 TYR A CA 1
ATOM 3393 C C . TYR A 1 450 ? -7.014 6.576 18.025 1.00 98.50 450 TYR A C 1
ATOM 3395 O O . TYR A 1 450 ? -6.754 5.582 17.343 1.00 98.50 450 TYR A O 1
ATOM 3403 N N . PHE A 1 451 ? -8.269 6.996 18.182 1.00 95.50 451 PHE A N 1
ATOM 3404 C CA . PHE A 1 451 ? -9.454 6.217 17.795 1.00 95.50 451 PHE A CA 1
ATOM 3405 C C . PHE A 1 451 ? -9.938 6.433 16.353 1.00 95.50 451 PHE A C 1
ATOM 3407 O O . PHE A 1 451 ? -10.631 5.584 15.792 1.00 95.50 451 PHE A O 1
ATOM 3414 N N . GLY A 1 452 ? -9.566 7.548 15.721 1.00 94.81 452 GLY A N 1
ATOM 3415 C CA . GLY A 1 452 ? -9.951 7.862 14.343 1.00 94.81 452 GLY A CA 1
ATOM 3416 C C . GLY A 1 452 ? -11.447 8.161 14.140 1.00 94.81 452 GLY A C 1
ATOM 3417 O O . GLY A 1 452 ? -12.244 8.219 15.073 1.00 94.81 452 GLY A O 1
ATOM 3418 N N . CYS A 1 453 ? -11.851 8.389 12.885 1.00 95.38 453 CYS A N 1
ATOM 3419 C CA . CYS A 1 453 ? -13.188 8.914 12.572 1.00 95.38 453 CYS A CA 1
ATOM 3420 C C . CYS A 1 453 ? -14.310 7.889 12.793 1.00 95.38 453 CYS A C 1
ATOM 3422 O O . CYS A 1 453 ? -15.307 8.208 13.437 1.00 95.38 453 CYS A O 1
ATOM 3424 N N . PHE A 1 454 ? -14.128 6.648 12.330 1.00 94.81 454 PHE A N 1
ATOM 3425 C CA . PHE A 1 454 ? -15.185 5.632 12.370 1.00 94.81 454 PHE A CA 1
ATOM 3426 C C . PHE A 1 454 ? -15.600 5.267 13.802 1.00 94.81 454 PHE A C 1
ATOM 3428 O O . PHE A 1 454 ? -16.786 5.300 14.130 1.00 94.81 454 PHE A O 1
ATOM 3435 N N . ALA A 1 455 ? -14.627 4.988 14.678 1.00 96.56 455 ALA A N 1
ATOM 3436 C CA . ALA A 1 455 ? -14.899 4.706 16.086 1.00 96.56 455 ALA A CA 1
ATOM 3437 C C . ALA A 1 455 ? -15.448 5.934 16.827 1.00 96.56 455 ALA A C 1
ATOM 3439 O O . ALA A 1 455 ? -16.006 5.787 17.902 1.00 96.56 455 ALA A O 1
ATOM 3440 N N . ASN A 1 456 ? -15.326 7.148 16.282 1.00 97.06 456 ASN A N 1
ATOM 3441 C CA . ASN A 1 456 ? -15.917 8.328 16.897 1.00 97.06 456 ASN A CA 1
ATOM 3442 C C . ASN A 1 456 ? -17.363 8.569 16.488 1.00 97.06 456 ASN A C 1
ATOM 3444 O O . ASN A 1 456 ? -18.204 8.823 17.345 1.00 97.06 456 ASN A O 1
ATOM 3448 N N . TYR A 1 457 ? -17.614 8.579 15.180 1.00 96.69 457 TYR A N 1
ATOM 3449 C CA . TYR A 1 457 ? -18.837 9.123 14.596 1.00 96.69 457 TYR A CA 1
ATOM 3450 C C . TYR A 1 457 ? -19.830 8.045 14.169 1.00 96.69 457 TYR A C 1
ATOM 3452 O O . TYR A 1 457 ? -21.018 8.341 14.070 1.00 96.69 457 TYR A O 1
ATOM 3460 N N . ASN A 1 458 ? -19.374 6.808 13.946 1.00 95.19 458 ASN A N 1
ATOM 3461 C CA . ASN A 1 458 ? -20.213 5.741 13.399 1.00 95.19 458 ASN A CA 1
ATOM 3462 C C . ASN A 1 458 ? -20.406 4.573 14.364 1.00 95.19 458 ASN A C 1
ATOM 3464 O O . ASN A 1 458 ? -21.532 4.127 14.567 1.00 95.19 458 ASN A O 1
ATOM 3468 N N . ASN A 1 459 ? -19.321 4.116 14.994 1.00 96.00 459 ASN A N 1
ATOM 3469 C CA . ASN A 1 459 ? -19.345 2.974 15.907 1.00 96.00 459 ASN A CA 1
ATOM 3470 C C . ASN A 1 459 ? -18.591 3.275 17.225 1.00 96.00 459 ASN A C 1
ATOM 3472 O O . ASN A 1 459 ? -17.553 2.652 17.479 1.00 96.00 459 ASN A O 1
ATOM 3476 N N . PRO A 1 460 ? -19.081 4.218 18.066 1.00 97.12 460 PRO A N 1
ATOM 3477 C CA . PRO A 1 460 ? -18.521 4.541 19.388 1.00 97.12 460 PRO A CA 1
ATOM 3478 C C . PRO A 1 460 ? -18.177 3.335 20.260 1.00 97.12 460 PRO A C 1
ATOM 3480 O O . PRO A 1 460 ? -17.209 3.376 21.020 1.00 97.12 460 PRO A O 1
ATOM 3483 N N . GLU A 1 461 ? -18.939 2.256 20.121 1.00 96.69 461 GLU A N 1
ATOM 3484 C CA . GLU A 1 461 ? -18.802 1.009 20.866 1.00 96.69 461 GLU A CA 1
ATOM 3485 C C . GLU A 1 461 ? -17.418 0.367 20.679 1.00 96.69 461 GLU A C 1
ATOM 3487 O O . GLU A 1 461 ? -16.888 -0.195 21.631 1.00 96.69 461 GLU A O 1
ATOM 3492 N N . VAL A 1 462 ? -16.770 0.530 19.514 1.00 97.50 462 VAL A N 1
ATOM 3493 C CA . VAL A 1 46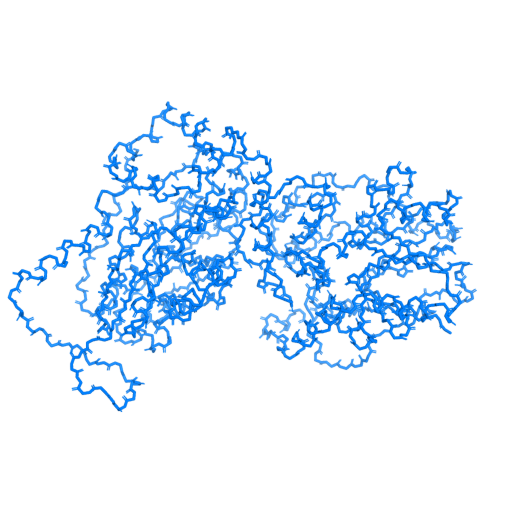2 ? -15.392 0.048 19.288 1.00 97.50 462 VAL A CA 1
ATOM 3494 C C . VAL A 1 462 ? -14.419 0.754 20.224 1.00 97.50 462 VAL A C 1
ATOM 3496 O O . VAL A 1 462 ? -13.588 0.116 20.867 1.00 97.50 462 VAL A O 1
ATOM 3499 N N . GLY A 1 463 ? -14.521 2.084 20.311 1.00 97.25 463 GLY A N 1
ATOM 3500 C CA . GLY A 1 463 ? -13.654 2.869 21.181 1.00 97.25 463 GLY A CA 1
ATOM 3501 C C . GLY A 1 463 ? -13.921 2.605 22.655 1.00 97.25 463 GLY A C 1
ATOM 3502 O O . GLY A 1 463 ? -12.979 2.460 23.427 1.00 97.25 463 GLY A O 1
ATOM 3503 N N . GLN A 1 464 ? -15.192 2.480 23.033 1.00 97.38 464 GLN A N 1
ATOM 3504 C CA . GLN A 1 464 ? -15.589 2.143 24.400 1.00 97.38 464 GLN A CA 1
ATOM 3505 C C . GLN A 1 464 ? -15.046 0.773 24.816 1.00 97.38 464 GLN A C 1
ATOM 3507 O O . GLN A 1 464 ? -14.438 0.661 25.878 1.00 97.38 464 GLN A O 1
ATOM 3512 N N . ALA A 1 465 ? -15.209 -0.241 23.962 1.00 97.81 465 ALA A N 1
ATOM 3513 C CA . ALA A 1 465 ? -14.734 -1.595 24.215 1.00 97.81 465 ALA A CA 1
ATOM 3514 C C . ALA A 1 465 ? -13.208 -1.663 24.342 1.00 97.81 465 ALA A C 1
ATOM 3516 O O . ALA A 1 465 ? -12.705 -2.339 25.234 1.00 97.81 465 ALA A O 1
ATOM 3517 N N . LEU A 1 466 ? -12.454 -0.943 23.501 1.00 97.75 466 LEU A N 1
ATOM 3518 C CA . LEU A 1 466 ? -10.995 -0.928 23.621 1.00 97.75 466 LEU A CA 1
ATOM 3519 C C . LEU A 1 466 ? -10.529 -0.251 24.918 1.00 97.75 466 LEU A C 1
ATOM 3521 O O . LEU A 1 466 ? -9.648 -0.782 25.586 1.00 97.75 466 LEU A O 1
ATOM 3525 N N . VAL A 1 467 ? -11.136 0.878 25.304 1.00 97.25 467 VAL A N 1
ATOM 3526 C CA . VAL A 1 467 ? -10.814 1.546 26.578 1.00 97.25 467 VAL A CA 1
ATOM 3527 C C . VAL A 1 467 ? -11.091 0.613 27.757 1.00 97.25 467 VAL A C 1
ATOM 3529 O O . VAL A 1 467 ? -10.207 0.395 28.579 1.00 97.25 467 VAL A O 1
ATOM 3532 N N . GLN A 1 468 ? -12.283 0.011 27.805 1.00 95.25 468 GLN A N 1
ATOM 3533 C CA . GLN A 1 468 ? -12.668 -0.924 28.868 1.00 95.25 468 GLN A CA 1
ATOM 3534 C C . GLN A 1 468 ? -11.733 -2.136 28.930 1.00 95.25 468 GLN A C 1
ATOM 3536 O O . GLN A 1 468 ? -11.322 -2.537 30.018 1.00 95.25 468 GLN A O 1
ATOM 3541 N N . LEU A 1 469 ? -11.357 -2.687 27.771 1.00 95.38 469 LEU A N 1
ATOM 3542 C CA . LEU A 1 469 ? -10.413 -3.795 27.680 1.00 95.38 469 LEU A CA 1
ATOM 3543 C C . LEU A 1 469 ? -9.046 -3.421 28.253 1.00 95.38 469 LEU A C 1
ATOM 3545 O O . LEU A 1 469 ? -8.541 -4.125 29.121 1.00 95.38 469 LEU A O 1
ATOM 3549 N N . LEU A 1 470 ? -8.454 -2.312 27.811 1.00 95.56 470 LEU A N 1
ATOM 3550 C CA . LEU A 1 470 ? -7.132 -1.883 28.277 1.00 95.56 470 LEU A CA 1
ATOM 3551 C C . LEU A 1 470 ? -7.131 -1.562 29.779 1.00 95.56 470 LEU A C 1
ATOM 3553 O O . LEU A 1 470 ? -6.215 -1.955 30.501 1.00 95.56 470 LEU A O 1
ATOM 3557 N N . GLU A 1 471 ? -8.178 -0.920 30.286 1.00 94.06 471 GLU A N 1
ATOM 3558 C CA . GLU A 1 471 ? -8.283 -0.598 31.711 1.00 94.06 471 GLU A CA 1
ATOM 3559 C C . GLU A 1 471 ? -8.477 -1.830 32.593 1.00 94.06 471 GLU A C 1
ATOM 3561 O O . GLU A 1 471 ? -7.887 -1.910 33.674 1.00 94.06 471 GLU A O 1
ATOM 3566 N N . ALA A 1 472 ? -9.253 -2.816 32.129 1.00 91.19 472 ALA A N 1
ATOM 3567 C CA . ALA A 1 472 ? -9.382 -4.107 32.800 1.00 91.19 472 ALA A CA 1
ATOM 3568 C C . ALA A 1 472 ? -8.043 -4.864 32.854 1.00 91.19 472 ALA A C 1
ATOM 3570 O O . ALA A 1 472 ? -7.803 -5.645 33.774 1.00 91.19 472 ALA A O 1
ATOM 3571 N N . LEU A 1 473 ? -7.146 -4.604 31.898 1.00 91.31 473 LEU A N 1
ATOM 3572 C CA . LEU A 1 473 ? -5.790 -5.151 31.871 1.00 91.31 473 LEU A CA 1
ATOM 3573 C C . LEU A 1 473 ? -4.787 -4.351 32.717 1.00 91.31 473 LEU A C 1
ATOM 3575 O O . LEU A 1 473 ? -3.643 -4.787 32.844 1.00 91.31 473 LEU A O 1
ATOM 3579 N N . GLY A 1 474 ? -5.213 -3.243 33.333 1.00 91.44 474 GLY A N 1
ATOM 3580 C CA . GLY A 1 474 ? -4.408 -2.442 34.257 1.00 91.44 474 GLY A CA 1
ATOM 3581 C C . GLY A 1 474 ? -3.761 -1.198 33.647 1.00 91.44 474 GLY A C 1
ATOM 3582 O O . GLY A 1 474 ? -2.987 -0.542 34.341 1.00 91.44 474 GLY A O 1
ATOM 3583 N N . TYR A 1 475 ? -4.079 -0.847 32.400 1.00 95.00 475 TYR A N 1
ATOM 3584 C CA . TYR A 1 475 ? -3.596 0.383 31.771 1.00 95.00 475 TYR A CA 1
ATOM 3585 C C . TYR A 1 475 ? -4.454 1.594 32.163 1.00 95.00 475 TYR A C 1
ATOM 3587 O O . TYR A 1 475 ? -5.645 1.473 32.454 1.00 95.00 475 TYR A O 1
ATOM 3595 N N . GLU A 1 476 ? -3.849 2.776 32.166 1.00 95.75 476 GLU A N 1
ATOM 3596 C CA . GLU A 1 476 ? -4.559 4.055 32.150 1.00 95.75 476 GLU A CA 1
ATOM 3597 C C . GLU A 1 476 ? -4.668 4.505 30.694 1.00 95.75 476 GLU A C 1
ATOM 3599 O O . GLU A 1 476 ? -3.656 4.653 30.015 1.00 95.75 476 GLU A O 1
ATOM 3604 N N . VAL A 1 477 ? -5.884 4.691 30.185 1.00 96.50 477 VAL A N 1
ATOM 3605 C CA . VAL A 1 477 ? -6.069 5.185 28.817 1.00 96.50 477 VAL A CA 1
ATOM 3606 C C . VAL A 1 477 ? -6.240 6.694 28.860 1.00 96.50 477 VAL A C 1
ATOM 3608 O O . VAL A 1 477 ? -6.964 7.199 29.706 1.00 96.50 477 VAL A O 1
ATOM 3611 N N . VAL A 1 478 ? -5.586 7.398 27.942 1.00 95.62 478 VAL A N 1
ATOM 3612 C CA . VAL A 1 478 ? -5.654 8.850 27.777 1.00 95.62 478 VAL A CA 1
ATOM 3613 C C . VAL A 1 478 ? -6.087 9.160 26.351 1.00 95.62 478 VAL A C 1
ATOM 3615 O O . VAL A 1 478 ? -5.641 8.529 25.393 1.00 95.62 478 VAL A O 1
ATOM 3618 N N . VAL A 1 479 ? -6.968 10.145 26.193 1.00 95.38 479 VAL A N 1
ATOM 3619 C CA . VAL A 1 479 ? -7.477 10.562 24.884 1.00 95.38 479 VAL A CA 1
ATOM 3620 C C . VAL A 1 479 ? -7.155 12.043 24.659 1.00 95.38 479 VAL A C 1
ATOM 3622 O O . VAL A 1 479 ? -7.864 12.900 25.193 1.00 95.38 479 VAL A O 1
ATOM 3625 N N . PRO A 1 480 ? -6.105 12.371 23.883 1.00 93.06 480 PRO A N 1
ATOM 3626 C CA . PRO A 1 480 ? -5.753 13.753 23.589 1.00 93.06 480 PRO A CA 1
ATOM 3627 C C . PRO A 1 480 ? -6.682 14.379 22.546 1.00 93.06 480 PRO A C 1
ATOM 3629 O O . PRO A 1 480 ? -7.537 13.730 21.931 1.00 93.06 480 PRO A O 1
ATOM 3632 N N . ALA A 1 481 ? -6.475 15.674 22.303 1.00 91.50 481 ALA A N 1
ATOM 3633 C CA . ALA A 1 481 ? -7.025 16.317 21.121 1.00 91.50 481 ALA A CA 1
ATOM 3634 C C . ALA A 1 481 ? -6.495 15.625 19.854 1.00 91.50 481 ALA A C 1
ATOM 3636 O O . ALA A 1 481 ? -5.316 15.296 19.749 1.00 91.50 481 ALA A O 1
ATOM 3637 N N . TRP A 1 482 ? -7.372 15.423 18.874 1.00 92.50 482 TRP A N 1
ATOM 3638 C CA . TRP A 1 482 ? -7.065 14.662 17.666 1.00 92.50 482 TRP A CA 1
ATOM 3639 C C . TRP A 1 482 ? -7.783 15.259 16.449 1.00 92.50 482 TRP A C 1
ATOM 3641 O O . TRP A 1 482 ? -8.754 16.017 16.570 1.00 92.50 482 TRP A O 1
ATOM 3651 N N . LYS A 1 483 ? -7.303 14.881 15.266 1.00 96.88 483 LYS A N 1
ATOM 3652 C CA . LYS A 1 483 ? -7.926 15.077 13.952 1.00 96.88 483 LYS A CA 1
ATOM 3653 C C . LYS A 1 483 ? -7.852 13.778 13.164 1.00 96.88 483 LYS A C 1
ATOM 3655 O O . LYS A 1 483 ? -7.095 12.883 13.530 1.00 96.88 483 LYS A O 1
ATOM 3660 N N . CYS A 1 484 ? -8.572 13.678 12.051 1.00 97.19 484 CYS A N 1
ATOM 3661 C CA . CYS A 1 484 ? -8.438 12.574 11.102 1.00 97.19 484 CYS A CA 1
ATOM 3662 C C . CYS A 1 484 ? -6.978 12.338 10.705 1.00 97.19 484 CYS A C 1
ATOM 3664 O O . CYS A 1 484 ? -6.182 13.270 10.620 1.00 97.19 484 CYS A O 1
ATOM 3666 N N . CYS A 1 485 ? -6.644 11.080 10.424 1.00 96.75 485 CYS A N 1
ATOM 3667 C CA . CYS A 1 485 ? -5.293 10.660 10.067 1.00 96.75 485 CYS A CA 1
ATOM 3668 C C . CYS A 1 485 ? -4.853 11.109 8.663 1.00 96.75 485 CYS A C 1
ATOM 3670 O O . CYS A 1 485 ? -3.767 10.769 8.216 1.00 96.75 485 CYS A O 1
ATOM 3672 N N . GLY A 1 486 ? -5.706 11.815 7.918 1.00 95.75 486 GLY A N 1
ATOM 3673 C CA . GLY A 1 486 ? -5.351 12.411 6.631 1.00 95.75 486 GLY A CA 1
ATOM 3674 C C . GLY A 1 486 ? -5.405 11.475 5.420 1.00 95.75 486 GLY A C 1
ATOM 3675 O O . GLY A 1 486 ? -5.420 11.997 4.306 1.00 95.75 486 GLY A O 1
ATOM 3676 N N . ILE A 1 487 ? -5.522 10.144 5.591 1.00 95.31 487 ILE A N 1
ATOM 3677 C CA . ILE A 1 487 ? -5.602 9.183 4.461 1.00 95.31 487 ILE A CA 1
ATOM 3678 C C . ILE A 1 487 ? -6.593 9.624 3.383 1.00 95.31 487 ILE A C 1
ATOM 3680 O O . ILE A 1 487 ? -6.198 9.673 2.217 1.00 95.31 487 ILE A O 1
ATOM 3684 N N . PRO A 1 488 ? -7.853 9.973 3.708 1.00 94.00 488 PRO A N 1
ATOM 3685 C CA . PRO A 1 488 ? -8.817 10.318 2.670 1.00 94.00 488 PRO A CA 1
ATOM 3686 C C . PRO A 1 488 ? -8.412 11.557 1.854 1.00 94.00 488 PRO A C 1
ATOM 3688 O O . PRO A 1 488 ? -8.738 11.626 0.672 1.00 94.00 488 PRO A O 1
ATOM 3691 N N . LEU A 1 489 ? -7.660 12.498 2.439 1.00 94.31 489 LEU A N 1
ATOM 3692 C CA . LEU A 1 489 ? -7.164 13.695 1.755 1.00 94.31 489 LEU A CA 1
ATOM 3693 C C . LEU A 1 489 ? -5.982 13.370 0.839 1.00 94.31 489 LEU A C 1
ATOM 3695 O O . LEU A 1 489 ? -6.056 13.604 -0.370 1.00 94.31 489 LEU A O 1
ATOM 3699 N N . TYR A 1 490 ? -4.906 12.776 1.366 1.00 93.75 490 TYR A N 1
ATOM 3700 C CA . TYR A 1 490 ? -3.731 12.495 0.534 1.00 93.75 490 TYR A CA 1
ATOM 3701 C C . TYR A 1 490 ? -4.003 11.402 -0.507 1.00 93.75 490 TYR A C 1
ATOM 3703 O O . TYR A 1 490 ? -3.415 11.425 -1.588 1.00 93.75 490 TYR A O 1
ATOM 3711 N N . ALA A 1 491 ? -4.972 10.511 -0.264 1.00 92.00 491 ALA A N 1
ATOM 3712 C CA . ALA A 1 491 ? -5.447 9.575 -1.277 1.00 92.00 491 ALA A CA 1
ATOM 3713 C C . ALA A 1 491 ? -6.067 10.276 -2.493 1.00 92.00 491 ALA A C 1
ATOM 3715 O O . ALA A 1 491 ? -5.994 9.756 -3.608 1.00 92.00 491 ALA A O 1
ATOM 3716 N N . LYS A 1 492 ? -6.638 11.465 -2.292 1.00 89.44 492 LYS A N 1
ATOM 3717 C CA . LYS A 1 492 ? -7.186 12.334 -3.338 1.00 89.44 492 LYS A CA 1
ATOM 3718 C C . LYS A 1 492 ? -6.168 13.335 -3.897 1.00 89.44 492 LYS A C 1
ATOM 3720 O O . LYS A 1 492 ? -6.490 14.066 -4.829 1.00 89.44 492 LYS A O 1
ATOM 3725 N N . GLY A 1 493 ? -4.938 13.339 -3.385 1.00 90.38 493 GLY A N 1
ATOM 3726 C CA . GLY A 1 493 ? -3.901 14.297 -3.765 1.00 90.38 493 GLY A CA 1
ATOM 3727 C C . GLY A 1 493 ? -3.948 15.620 -2.990 1.00 90.38 493 GLY A C 1
ATOM 3728 O O . GLY A 1 493 ? -3.131 16.493 -3.262 1.00 90.38 493 GLY A O 1
ATOM 3729 N N . GLU A 1 494 ? -4.837 15.774 -2.003 1.00 92.06 494 GLU A N 1
ATOM 3730 C CA . GLU A 1 494 ? -4.957 16.976 -1.156 1.00 92.06 494 GLU A CA 1
ATOM 3731 C C . GLU A 1 494 ? -3.883 16.990 -0.051 1.00 92.06 494 GLU A C 1
ATOM 3733 O O . GLU A 1 494 ? -4.179 16.948 1.145 1.00 92.06 494 GLU A O 1
ATOM 3738 N N . PHE A 1 495 ? -2.609 17.005 -0.450 1.00 93.06 495 PHE A N 1
ATOM 3739 C CA . PHE A 1 495 ? -1.472 16.902 0.473 1.00 93.06 495 PHE A CA 1
ATOM 3740 C C . PHE A 1 495 ? -1.367 18.089 1.429 1.00 93.06 495 PHE A C 1
ATOM 3742 O O . PHE A 1 495 ? -1.058 17.887 2.594 1.00 93.06 495 PHE A O 1
ATOM 3749 N N . GLU A 1 496 ? -1.679 19.305 0.981 1.00 92.19 496 GLU A N 1
ATOM 3750 C CA . GLU A 1 496 ? -1.622 20.500 1.834 1.00 92.19 496 GLU A CA 1
ATOM 3751 C C . GLU A 1 496 ? -2.643 20.426 2.984 1.00 92.19 496 GLU A C 1
ATOM 3753 O O . GLU A 1 496 ? -2.345 20.740 4.135 1.00 92.19 496 GLU A O 1
ATOM 3758 N N . ALA A 1 497 ? -3.863 19.961 2.689 1.00 93.12 497 ALA A N 1
ATOM 3759 C CA . ALA A 1 497 ? -4.881 19.745 3.709 1.00 93.12 497 ALA A CA 1
ATOM 3760 C C . ALA A 1 497 ? -4.518 18.576 4.631 1.00 93.12 497 ALA A C 1
ATOM 3762 O O . ALA A 1 497 ? -4.660 18.703 5.846 1.00 93.12 497 ALA A O 1
ATOM 3763 N N . ALA A 1 498 ? -4.005 17.476 4.070 1.00 96.00 498 ALA A N 1
ATOM 3764 C CA . ALA A 1 498 ? -3.525 16.346 4.855 1.00 96.00 498 ALA A CA 1
ATOM 3765 C C . ALA A 1 498 ? -2.398 16.765 5.812 1.00 96.00 498 ALA A C 1
ATOM 3767 O O . ALA A 1 498 ? -2.464 16.435 6.992 1.00 96.00 498 ALA A O 1
ATOM 3768 N N . GLN A 1 499 ? -1.430 17.553 5.337 1.00 96.19 499 GLN A N 1
ATOM 3769 C CA . GLN A 1 499 ? -0.286 18.019 6.116 1.00 96.19 499 GLN A CA 1
ATOM 3770 C C . GLN A 1 499 ? -0.722 18.788 7.368 1.00 96.19 499 GLN A C 1
ATOM 3772 O O . GLN A 1 499 ? -0.229 18.492 8.450 1.00 96.19 499 GLN A O 1
ATOM 3777 N N . ARG A 1 500 ? -1.722 19.675 7.273 1.00 96.38 500 ARG A N 1
ATOM 3778 C CA . ARG A 1 500 ? -2.256 20.378 8.456 1.00 96.38 500 ARG A CA 1
ATOM 3779 C C . ARG A 1 500 ? -2.835 19.433 9.513 1.00 96.38 500 ARG A C 1
ATOM 3781 O O . ARG A 1 500 ? -2.704 19.692 10.708 1.00 96.38 500 ARG A O 1
ATOM 3788 N N . LEU A 1 501 ? -3.501 18.351 9.097 1.00 97.44 501 LEU A N 1
ATOM 3789 C CA . LEU A 1 501 ? -4.019 17.348 10.036 1.00 97.44 501 LEU A CA 1
ATOM 3790 C C . LEU A 1 501 ? -2.883 16.524 10.651 1.00 97.44 501 LEU A C 1
ATOM 3792 O O . LEU A 1 501 ? -2.920 16.224 11.844 1.00 97.44 501 LEU A O 1
ATOM 3796 N N . VAL A 1 502 ? -1.879 16.174 9.843 1.00 97.81 502 VAL A N 1
ATOM 3797 C CA . VAL A 1 502 ? -0.686 15.437 10.275 1.00 97.81 502 VAL A CA 1
ATOM 3798 C C . VAL A 1 502 ? 0.087 16.245 11.309 1.00 97.81 502 VAL A C 1
ATOM 3800 O O . VAL A 1 502 ? 0.325 15.733 12.394 1.00 97.81 502 VAL A O 1
ATOM 3803 N N . GLU A 1 503 ? 0.408 17.507 11.026 1.00 97.69 503 GLU A N 1
ATOM 3804 C CA . GLU A 1 503 ? 1.140 18.401 11.932 1.00 97.69 503 GLU A CA 1
ATOM 3805 C C . GLU A 1 503 ? 0.422 18.561 13.275 1.00 97.69 503 GLU A C 1
ATOM 3807 O O . GLU A 1 503 ? 1.049 18.439 14.325 1.00 97.69 503 GLU A O 1
ATOM 3812 N N . PHE A 1 504 ? -0.904 18.745 13.259 1.00 98.00 504 PHE A N 1
ATOM 3813 C CA . PHE A 1 504 ? -1.701 18.802 14.485 1.00 98.00 504 PHE A CA 1
ATOM 3814 C C . PHE A 1 504 ? -1.601 17.503 15.294 1.00 98.00 504 PHE A C 1
ATOM 3816 O O . PHE A 1 504 ? -1.355 17.534 16.499 1.00 98.00 504 PHE A O 1
ATOM 3823 N N . ASN A 1 505 ? -1.803 16.357 14.637 1.00 98.19 505 ASN A N 1
ATOM 3824 C CA . ASN A 1 505 ? -1.769 15.057 15.301 1.00 98.19 505 ASN A CA 1
ATOM 3825 C C . ASN A 1 505 ? -0.368 14.745 15.838 1.00 98.19 505 ASN A C 1
ATOM 3827 O O . ASN A 1 505 ? -0.245 14.297 16.969 1.00 98.19 505 ASN A O 1
ATOM 3831 N N . VAL A 1 506 ? 0.683 15.007 15.058 1.00 98.19 506 VAL A N 1
ATOM 3832 C CA . VAL A 1 506 ? 2.075 14.797 15.470 1.00 98.19 506 VAL A CA 1
ATOM 3833 C C . VAL A 1 506 ? 2.415 15.680 16.666 1.00 98.19 506 VAL A C 1
ATOM 3835 O O . VAL A 1 506 ? 2.980 15.171 17.625 1.00 98.19 506 VAL A O 1
ATOM 3838 N N . ALA A 1 507 ? 2.024 16.958 16.665 1.00 96.75 507 ALA A N 1
ATOM 3839 C CA . ALA A 1 507 ? 2.261 17.848 17.800 1.00 96.75 507 ALA A CA 1
ATOM 3840 C C . ALA A 1 507 ? 1.562 17.360 19.080 1.00 96.75 507 ALA A C 1
ATOM 3842 O O . ALA A 1 507 ? 2.177 17.348 20.144 1.00 96.75 507 ALA A O 1
ATOM 3843 N N . ALA A 1 508 ? 0.304 16.919 18.978 1.00 96.31 508 ALA A N 1
ATOM 3844 C CA . ALA A 1 508 ? -0.443 16.397 20.122 1.00 96.31 508 ALA A CA 1
ATOM 3845 C C . ALA A 1 508 ? 0.135 15.068 20.640 1.00 96.31 508 ALA A C 1
ATOM 3847 O O . ALA A 1 508 ? 0.274 14.881 21.843 1.00 96.31 508 ALA A O 1
ATOM 3848 N N . LEU A 1 509 ? 0.489 14.146 19.742 1.00 98.00 509 LEU A N 1
ATOM 3849 C CA . LEU A 1 509 ? 0.982 12.814 20.099 1.00 98.00 509 LEU A CA 1
ATOM 3850 C C . LEU A 1 509 ? 2.439 12.831 20.582 1.00 98.00 509 LEU A C 1
ATOM 3852 O O . LEU A 1 509 ? 2.778 12.088 21.498 1.00 98.00 509 LEU A O 1
ATOM 3856 N N . ALA A 1 510 ? 3.295 13.686 20.017 1.00 96.38 510 ALA A N 1
ATOM 3857 C CA . ALA A 1 510 ? 4.704 13.770 20.403 1.00 96.38 510 ALA A CA 1
ATOM 3858 C C . ALA A 1 510 ? 4.883 14.172 21.874 1.00 96.38 510 ALA A C 1
ATOM 3860 O O . ALA A 1 510 ? 5.758 13.627 22.538 1.00 96.38 510 ALA A O 1
ATOM 3861 N N . GLN A 1 511 ? 4.018 15.045 22.402 1.00 95.06 511 GLN A N 1
ATOM 3862 C CA . GLN A 1 511 ? 4.029 15.427 23.822 1.00 95.06 511 GLN A CA 1
ATOM 3863 C C . GLN A 1 511 ? 3.816 14.225 24.750 1.00 95.06 511 GLN A C 1
ATOM 3865 O O . GLN A 1 511 ? 4.425 14.138 25.812 1.00 95.06 511 GLN A O 1
ATOM 3870 N N . HIS A 1 512 ? 2.966 13.284 24.340 1.00 95.88 512 HIS A N 1
ATOM 3871 C CA . HIS A 1 512 ? 2.703 12.064 25.095 1.00 95.88 512 HIS A CA 1
ATOM 3872 C C . HIS A 1 512 ? 3.841 11.052 24.986 1.00 95.88 512 HIS A C 1
ATOM 3874 O O . HIS A 1 512 ? 4.246 10.472 25.989 1.00 95.88 512 HIS A O 1
ATOM 3880 N N . VAL A 1 513 ? 4.402 10.895 23.788 1.00 96.50 513 VAL A N 1
ATOM 3881 C CA . VAL A 1 513 ? 5.583 10.049 23.574 1.00 96.50 513 VAL A CA 1
ATOM 3882 C C . VAL A 1 513 ? 6.765 10.542 24.413 1.00 96.50 513 VAL A C 1
ATOM 3884 O O . VAL A 1 513 ? 7.460 9.748 25.037 1.00 96.50 513 VAL A O 1
ATOM 3887 N N . GLU A 1 514 ? 6.967 11.858 24.498 1.00 94.88 514 GLU A N 1
ATOM 3888 C CA . GLU A 1 514 ? 8.002 12.472 25.341 1.00 94.88 514 GLU A CA 1
ATOM 3889 C C . GLU A 1 514 ? 7.755 12.251 26.843 1.00 94.88 514 GLU A C 1
ATOM 3891 O O . GLU A 1 514 ? 8.708 12.201 27.620 1.00 94.88 514 GLU A O 1
ATOM 3896 N N . ALA A 1 515 ? 6.498 12.050 27.249 1.00 93.69 515 ALA A N 1
ATOM 3897 C CA . ALA A 1 515 ? 6.121 11.660 28.607 1.00 93.69 515 ALA A CA 1
ATOM 3898 C C . ALA A 1 515 ? 6.237 10.142 28.872 1.00 93.69 515 ALA A C 1
ATOM 3900 O O . ALA A 1 515 ? 6.001 9.705 29.998 1.00 93.69 515 ALA A O 1
ATOM 3901 N N . GLY A 1 516 ? 6.621 9.345 27.867 1.00 94.88 516 GLY A N 1
ATOM 3902 C CA . GLY A 1 516 ? 6.756 7.889 27.965 1.00 94.88 516 GLY A CA 1
ATOM 3903 C C . GLY A 1 516 ? 5.455 7.107 27.750 1.00 94.88 516 GLY A C 1
ATOM 3904 O O . GLY A 1 516 ? 5.420 5.914 28.051 1.00 94.88 516 GLY A O 1
ATOM 3905 N N . ASP A 1 517 ? 4.396 7.752 27.250 1.00 96.25 517 ASP A N 1
ATOM 3906 C CA . ASP A 1 517 ? 3.140 7.085 26.901 1.00 96.25 517 ASP A CA 1
ATOM 3907 C C . ASP A 1 517 ? 3.276 6.370 25.533 1.00 96.25 517 ASP A C 1
ATOM 3909 O O . ASP A 1 517 ? 3.830 6.928 24.583 1.00 96.25 517 ASP A O 1
ATOM 3913 N N . GLU A 1 518 ? 2.701 5.170 25.393 1.00 97.75 518 GLU A N 1
ATOM 3914 C CA . GLU A 1 518 ? 2.586 4.484 24.090 1.00 97.75 518 GLU A CA 1
ATOM 3915 C C . GLU A 1 518 ? 1.262 4.832 23.397 1.00 97.75 518 GLU A C 1
ATOM 3917 O O . GLU A 1 518 ? 0.235 5.031 24.050 1.00 97.75 518 GLU A O 1
ATOM 3922 N N . ILE A 1 519 ? 1.246 4.859 22.064 1.00 98.62 519 ILE A N 1
ATOM 3923 C CA . ILE A 1 519 ? 0.059 5.182 21.264 1.00 98.62 519 ILE A CA 1
ATOM 3924 C C . ILE A 1 519 ? -0.596 3.892 20.769 1.00 98.62 519 ILE A C 1
ATOM 3926 O O . ILE A 1 519 ? 0.050 3.030 20.180 1.00 98.62 519 ILE A O 1
ATOM 3930 N N . ILE A 1 520 ? -1.910 3.781 20.945 1.00 98.50 520 ILE A N 1
ATOM 3931 C CA . ILE A 1 520 ? -2.720 2.646 20.505 1.00 98.50 520 ILE A CA 1
ATOM 3932 C C . ILE A 1 520 ? -3.746 3.095 19.472 1.00 98.50 520 ILE A C 1
ATOM 3934 O O . ILE A 1 520 ? -4.414 4.117 19.641 1.00 98.50 520 ILE A O 1
ATOM 3938 N N . THR A 1 521 ? -3.932 2.290 18.424 1.00 98.56 521 THR A N 1
ATOM 3939 C CA . THR A 1 521 ? -4.995 2.484 17.429 1.00 98.56 521 THR A CA 1
ATOM 3940 C C . THR A 1 521 ? -5.902 1.255 17.301 1.00 98.56 521 THR A C 1
ATOM 3942 O O . THR A 1 521 ? -5.475 0.114 17.490 1.00 98.56 521 THR A O 1
ATOM 3945 N N . SER A 1 522 ? -7.172 1.487 16.952 1.00 97.50 522 SER A N 1
ATOM 3946 C CA . SER A 1 522 ? -8.163 0.441 16.631 1.00 97.50 522 SER A CA 1
ATOM 3947 C C . SER A 1 522 ? -8.489 0.354 15.139 1.00 97.50 522 SER A C 1
ATOM 3949 O O . SER A 1 522 ? -9.009 -0.649 14.671 1.00 97.50 522 SER A O 1
ATOM 3951 N N . CYS A 1 523 ? -8.157 1.388 14.363 1.00 97.25 523 CYS A N 1
ATOM 3952 C CA . CYS A 1 523 ? -8.438 1.455 12.933 1.00 97.25 523 CYS A CA 1
ATOM 3953 C C . CYS A 1 523 ? -7.175 1.137 12.111 1.00 97.25 523 CYS A C 1
ATOM 3955 O O . CYS A 1 523 ? -6.207 1.900 12.187 1.00 97.25 523 CYS A O 1
ATOM 3957 N N . PRO A 1 524 ? -7.191 0.111 11.237 1.00 97.38 524 PRO A N 1
ATOM 3958 C CA . PRO A 1 524 ? -6.050 -0.244 10.389 1.00 97.38 524 PRO A CA 1
ATOM 3959 C C . PRO A 1 524 ? -5.521 0.906 9.524 1.00 97.38 524 PRO A C 1
ATOM 3961 O O . PRO A 1 524 ? -4.319 1.040 9.327 1.00 97.38 524 PRO A O 1
ATOM 3964 N N . SER A 1 525 ? -6.405 1.767 9.010 1.00 96.62 525 SER A N 1
ATOM 3965 C CA . SER A 1 525 ? -6.000 2.943 8.227 1.00 96.62 525 SER A CA 1
ATOM 3966 C C . SER A 1 525 ? -5.322 4.008 9.080 1.00 96.62 525 SER A C 1
ATOM 3968 O O . SER A 1 525 ? -4.409 4.673 8.608 1.00 96.62 525 SER A O 1
ATOM 3970 N N . CYS A 1 526 ? -5.749 4.183 10.329 1.00 97.81 526 CYS A N 1
ATOM 3971 C CA . CYS A 1 526 ? -5.083 5.102 11.246 1.00 97.81 526 CYS A CA 1
ATOM 3972 C C . CYS A 1 526 ? -3.700 4.566 11.628 1.00 97.81 526 CYS A C 1
ATOM 3974 O O . CYS A 1 526 ? -2.742 5.328 11.581 1.00 97.81 526 CYS A O 1
ATOM 3976 N N . GLN A 1 527 ? -3.582 3.259 11.893 1.00 98.19 527 GLN A N 1
ATOM 3977 C CA . GLN A 1 527 ? -2.285 2.619 12.114 1.00 98.19 527 GLN A CA 1
ATOM 3978 C C . GLN A 1 527 ? -1.340 2.836 10.929 1.00 98.19 527 GLN A C 1
ATOM 3980 O O . GLN A 1 527 ? -0.208 3.264 11.123 1.00 98.19 527 GLN A O 1
ATOM 3985 N N . LEU A 1 528 ? -1.805 2.570 9.703 1.00 97.00 528 LEU A N 1
ATOM 3986 C CA . LEU A 1 528 ? -1.000 2.745 8.492 1.00 97.00 528 LEU A CA 1
ATOM 3987 C C . LEU A 1 528 ? -0.503 4.186 8.343 1.00 97.00 528 LEU A C 1
ATOM 3989 O O . LEU A 1 528 ? 0.669 4.411 8.040 1.00 97.00 528 LEU A O 1
ATOM 3993 N N . ALA A 1 529 ? -1.399 5.148 8.577 1.00 97.44 529 ALA A N 1
ATOM 3994 C CA . ALA A 1 529 ? -1.085 6.563 8.492 1.00 97.44 529 ALA A CA 1
ATOM 3995 C C . ALA A 1 529 ? 0.030 6.942 9.471 1.00 97.44 529 ALA A C 1
ATOM 3997 O O . ALA A 1 529 ? 1.082 7.404 9.044 1.00 97.44 529 ALA A O 1
ATOM 3998 N N . LEU A 1 530 ? -0.187 6.703 10.768 1.00 98.19 530 LEU A N 1
ATOM 3999 C CA . LEU A 1 530 ? 0.724 7.138 11.827 1.00 98.19 530 LEU A CA 1
ATOM 4000 C C . LEU A 1 530 ? 2.056 6.377 11.788 1.00 98.19 530 LEU A C 1
ATOM 4002 O O . LEU A 1 530 ? 3.107 7.000 11.874 1.00 98.19 530 LEU A O 1
ATOM 4006 N N . ALA A 1 531 ? 2.021 5.050 11.633 1.00 96.69 531 ALA A N 1
ATOM 4007 C CA . ALA A 1 531 ? 3.210 4.207 11.764 1.00 96.69 531 ALA A CA 1
ATOM 4008 C C . ALA A 1 531 ? 4.078 4.141 10.497 1.00 96.69 531 ALA A C 1
ATOM 4010 O O . ALA A 1 531 ? 5.231 3.721 10.569 1.00 96.69 531 ALA A O 1
ATOM 4011 N N . ARG A 1 532 ? 3.543 4.509 9.323 1.00 94.50 532 ARG A N 1
ATOM 4012 C CA . ARG A 1 532 ? 4.264 4.354 8.048 1.00 94.50 532 ARG A CA 1
ATOM 4013 C C . ARG A 1 532 ? 4.168 5.561 7.130 1.00 94.50 532 ARG A C 1
ATOM 4015 O O . ARG A 1 532 ? 5.190 6.019 6.622 1.00 94.50 532 ARG A O 1
ATOM 4022 N N . ASP A 1 533 ? 2.964 6.060 6.871 1.00 95.69 533 ASP A N 1
ATOM 4023 C CA . ASP A 1 533 ? 2.794 7.098 5.852 1.00 95.69 533 ASP A CA 1
ATOM 4024 C C . ASP A 1 533 ? 3.229 8.482 6.361 1.00 95.69 533 ASP A C 1
ATOM 4026 O O . ASP A 1 533 ? 3.771 9.255 5.577 1.00 95.69 533 ASP A O 1
ATOM 4030 N N . TYR A 1 534 ? 3.080 8.787 7.655 1.00 97.00 534 TYR A N 1
ATOM 4031 C CA . TYR A 1 534 ? 3.558 10.031 8.274 1.00 97.00 534 TYR A CA 1
ATOM 4032 C C . TYR A 1 534 ? 5.079 10.211 8.092 1.00 97.00 534 TYR A C 1
ATOM 4034 O O . TYR A 1 534 ? 5.461 11.195 7.453 1.00 97.00 534 TYR A O 1
ATOM 4042 N N . PRO A 1 535 ? 5.941 9.258 8.522 1.00 95.25 535 PRO A N 1
ATOM 4043 C CA . PRO A 1 535 ? 7.383 9.296 8.251 1.00 95.25 535 PRO A CA 1
ATOM 4044 C C . PRO A 1 535 ? 7.755 9.438 6.772 1.00 95.25 535 PRO A C 1
ATOM 4046 O O . PRO A 1 535 ? 8.730 10.097 6.431 1.00 95.25 535 PRO A O 1
ATOM 4049 N N . ARG A 1 536 ? 6.991 8.812 5.866 1.00 91.75 536 ARG A N 1
ATOM 4050 C CA . ARG A 1 536 ? 7.357 8.722 4.441 1.00 91.75 536 ARG A CA 1
ATOM 4051 C C . ARG A 1 536 ? 6.852 9.878 3.582 1.00 91.75 536 ARG A C 1
ATOM 4053 O O . ARG A 1 536 ? 7.511 10.244 2.615 1.00 91.75 536 ARG A O 1
ATOM 4060 N N . LEU A 1 537 ? 5.655 10.394 3.860 1.00 91.75 537 LEU A N 1
ATOM 4061 C CA . LEU A 1 537 ? 4.982 11.408 3.036 1.00 91.75 537 LEU A CA 1
ATOM 4062 C C . LEU A 1 537 ? 5.067 12.817 3.626 1.00 91.75 537 LEU A C 1
ATOM 4064 O O . LEU A 1 537 ? 5.011 13.779 2.865 1.00 91.75 537 LEU A O 1
ATOM 4068 N N . PHE A 1 538 ? 5.193 12.935 4.949 1.00 93.44 538 PHE A N 1
ATOM 4069 C CA . PHE A 1 538 ? 5.152 14.202 5.693 1.00 93.44 538 PHE A CA 1
ATOM 4070 C C . PHE A 1 538 ? 6.351 14.339 6.647 1.00 93.44 538 PHE A C 1
ATOM 4072 O O . PHE A 1 538 ? 6.251 15.005 7.676 1.00 93.44 538 PHE A O 1
ATOM 4079 N N . ALA A 1 539 ? 7.445 13.643 6.319 1.00 90.06 539 ALA A N 1
ATOM 4080 C CA . ALA A 1 539 ? 8.626 13.392 7.141 1.00 90.06 539 ALA A CA 1
ATOM 4081 C C . ALA A 1 539 ? 8.981 14.524 8.121 1.00 90.06 539 ALA A C 1
ATOM 4083 O O . ALA A 1 539 ? 9.236 15.663 7.727 1.00 90.06 539 ALA A O 1
ATOM 4084 N N . SER A 1 540 ? 9.058 14.185 9.406 1.00 95.56 540 SER A N 1
ATOM 4085 C CA . SER A 1 540 ? 9.618 15.046 10.448 1.00 95.56 540 SER A CA 1
ATOM 4086 C C . SER A 1 540 ? 10.162 14.184 11.592 1.00 95.56 540 SER A C 1
ATOM 4088 O O . SER A 1 540 ? 9.604 13.115 11.849 1.00 95.56 540 SER A O 1
ATOM 4090 N N . PRO A 1 541 ? 11.171 14.650 12.354 1.00 96.38 541 PRO A N 1
ATOM 4091 C CA . PRO A 1 541 ? 11.692 13.887 13.490 1.00 96.38 541 PRO A CA 1
ATOM 4092 C C . PRO A 1 541 ? 10.625 13.535 14.535 1.00 96.38 541 PRO A C 1
ATOM 4094 O O . PRO A 1 541 ? 10.728 12.523 15.219 1.00 96.38 541 PRO A O 1
ATOM 4097 N N . ALA A 1 542 ? 9.597 14.377 14.685 1.00 96.88 542 ALA A N 1
ATOM 4098 C CA . ALA A 1 542 ? 8.475 14.103 15.575 1.00 96.88 542 ALA A CA 1
ATOM 4099 C C . ALA A 1 542 ? 7.541 13.022 15.005 1.00 96.88 542 ALA A C 1
ATOM 4101 O O . ALA A 1 542 ? 7.078 12.173 15.761 1.00 96.88 542 ALA A O 1
ATOM 4102 N N . ALA A 1 543 ? 7.304 13.005 13.688 1.00 97.38 543 ALA A N 1
ATOM 4103 C CA . ALA A 1 543 ? 6.544 11.940 13.034 1.00 97.38 543 ALA A CA 1
ATOM 4104 C C . ALA A 1 543 ? 7.242 10.578 13.160 1.00 97.38 543 ALA A C 1
ATOM 4106 O O . ALA A 1 543 ? 6.565 9.589 13.422 1.00 97.38 543 ALA A O 1
ATOM 4107 N N . ASP A 1 544 ? 8.574 10.531 13.048 1.00 97.38 544 ASP A N 1
ATOM 4108 C CA . ASP A 1 544 ? 9.351 9.298 13.239 1.00 97.38 544 ASP A CA 1
ATOM 4109 C C . ASP A 1 544 ? 9.221 8.764 14.673 1.00 97.38 544 ASP A C 1
ATOM 4111 O O . ASP A 1 544 ? 8.988 7.571 14.873 1.00 97.38 544 ASP A O 1
ATOM 4115 N N . ARG A 1 545 ? 9.295 9.652 15.678 1.00 97.06 545 ARG A N 1
ATOM 4116 C CA . ARG A 1 545 ? 9.061 9.284 17.085 1.00 97.06 545 ARG A CA 1
ATOM 4117 C C . ARG A 1 545 ? 7.640 8.776 17.309 1.00 97.06 545 ARG A C 1
ATOM 4119 O O . ARG A 1 545 ? 7.460 7.711 17.884 1.00 97.06 545 ARG A O 1
ATOM 4126 N N . VAL A 1 546 ? 6.632 9.505 16.826 1.00 98.31 546 VAL A N 1
ATOM 4127 C CA . VAL A 1 546 ? 5.225 9.085 16.929 1.00 98.31 546 VAL A CA 1
ATOM 4128 C C . VAL A 1 546 ? 5.022 7.714 16.285 1.00 98.31 546 VAL A C 1
ATOM 4130 O O . VAL A 1 546 ? 4.387 6.852 16.886 1.00 98.31 546 VAL A O 1
ATOM 4133 N N . ALA A 1 547 ? 5.589 7.482 15.101 1.00 98.25 547 ALA A N 1
ATOM 4134 C CA . ALA A 1 547 ? 5.493 6.204 14.407 1.00 98.25 547 ALA A CA 1
ATOM 4135 C C . ALA A 1 547 ? 6.114 5.050 15.211 1.00 98.25 547 ALA A C 1
ATOM 4137 O O . ALA A 1 547 ? 5.502 3.987 15.303 1.00 98.25 547 ALA A O 1
ATOM 4138 N N . ALA A 1 548 ? 7.283 5.271 15.822 1.00 97.62 548 ALA A N 1
ATOM 4139 C CA . ALA A 1 548 ? 7.989 4.267 16.622 1.00 97.62 548 ALA A CA 1
ATOM 4140 C C . ALA A 1 548 ? 7.217 3.822 17.878 1.00 97.62 548 ALA A C 1
ATOM 4142 O O . ALA A 1 548 ? 7.369 2.680 18.300 1.00 97.62 548 ALA A O 1
ATOM 4143 N N . HIS A 1 549 ? 6.373 4.701 18.424 1.00 97.94 549 HIS A N 1
ATOM 4144 C CA . HIS A 1 549 ? 5.539 4.459 19.609 1.00 97.94 549 HIS A CA 1
ATOM 4145 C C . HIS A 1 549 ? 4.064 4.176 19.271 1.00 97.94 549 HIS A C 1
ATOM 4147 O O . HIS A 1 549 ? 3.197 4.194 20.142 1.00 97.94 549 HIS A O 1
ATOM 4153 N N . THR A 1 550 ? 3.729 3.961 17.992 1.00 98.56 550 THR A N 1
ATOM 4154 C CA . THR A 1 550 ? 2.350 3.682 17.562 1.00 98.56 550 THR A CA 1
ATOM 4155 C C . THR A 1 550 ? 2.129 2.196 17.318 1.00 98.56 550 THR A C 1
ATOM 4157 O O . THR A 1 550 ? 2.597 1.628 16.329 1.00 98.56 550 THR A O 1
ATOM 4160 N N . HIS A 1 551 ? 1.292 1.578 18.145 1.00 98.25 551 HIS A N 1
ATOM 4161 C CA . HIS A 1 551 ? 0.945 0.168 18.055 1.00 98.25 551 HIS A CA 1
ATOM 4162 C C . HIS A 1 551 ? -0.518 -0.042 17.658 1.00 98.25 551 HIS A C 1
ATOM 4164 O O . HIS A 1 551 ? -1.442 0.644 18.107 1.00 98.25 551 HIS A O 1
ATOM 4170 N N . PHE A 1 552 ? -0.745 -1.072 16.844 1.00 98.62 552 PHE A N 1
ATOM 4171 C CA . PHE A 1 552 ? -2.092 -1.577 16.632 1.00 98.62 552 PHE A CA 1
ATOM 4172 C C . PHE A 1 552 ? -2.513 -2.399 17.850 1.00 98.62 552 PHE A C 1
ATOM 4174 O O . PHE A 1 552 ? -1.714 -3.188 18.358 1.00 98.62 552 PHE A O 1
ATOM 4181 N N . TRP A 1 553 ? -3.756 -2.230 18.309 1.00 98.31 553 TRP A N 1
ATOM 4182 C CA . TRP A 1 553 ? -4.230 -2.810 19.570 1.00 98.31 553 TRP A CA 1
ATOM 4183 C C . TRP A 1 553 ? -3.942 -4.315 19.702 1.00 98.31 553 TRP A C 1
ATOM 4185 O O . TRP A 1 553 ? -3.525 -4.763 20.768 1.00 98.31 553 TRP A O 1
ATOM 4195 N N . SER A 1 554 ? -4.120 -5.098 18.630 1.00 97.81 554 SER A N 1
ATOM 4196 C CA . SER A 1 554 ? -3.935 -6.549 18.694 1.00 97.81 554 SER A CA 1
ATOM 4197 C C . SER A 1 554 ? -2.465 -6.957 18.788 1.00 97.81 554 SER A C 1
ATOM 4199 O O . SER A 1 554 ? -2.114 -7.795 19.619 1.00 97.81 554 SER A O 1
ATOM 4201 N N . ARG A 1 555 ? -1.584 -6.314 18.011 1.00 97.12 555 ARG A N 1
ATOM 4202 C CA . ARG A 1 555 ? -0.132 -6.521 18.112 1.00 97.12 555 ARG A CA 1
ATOM 4203 C C . ARG A 1 555 ? 0.379 -6.162 19.501 1.00 97.12 555 ARG A C 1
ATOM 4205 O O . ARG A 1 555 ? 1.067 -6.968 20.118 1.00 97.12 555 ARG A O 1
ATOM 4212 N N . PHE A 1 556 ? -0.021 -4.995 20.004 1.00 97.94 556 PHE A N 1
ATOM 4213 C CA . PHE A 1 556 ? 0.378 -4.523 21.326 1.00 97.94 556 PHE A CA 1
ATOM 4214 C C . PHE A 1 556 ? 0.043 -5.545 22.418 1.00 97.94 556 PHE A C 1
ATOM 4216 O O . PHE A 1 556 ? 0.887 -5.875 23.245 1.00 97.94 556 PHE A O 1
ATOM 4223 N N . LEU A 1 557 ? -1.177 -6.088 22.415 1.00 96.94 557 LEU A N 1
ATOM 4224 C CA . LEU A 1 557 ? -1.579 -7.077 23.414 1.00 96.94 557 LEU A CA 1
ATOM 4225 C C . LEU A 1 557 ? -0.809 -8.396 23.273 1.00 96.94 557 LEU A C 1
ATOM 4227 O O . LEU A 1 557 ? -0.421 -8.966 24.291 1.00 96.94 557 LEU A O 1
ATOM 4231 N N . LEU A 1 558 ? -0.547 -8.874 22.051 1.00 95.56 558 LEU A N 1
ATOM 4232 C CA . LEU A 1 558 ? 0.271 -10.076 21.837 1.00 95.56 558 LEU A CA 1
ATOM 4233 C C . LEU A 1 558 ? 1.697 -9.904 22.362 1.00 95.56 558 LEU A C 1
ATOM 4235 O O . LEU A 1 558 ? 2.190 -10.772 23.080 1.00 95.56 558 LEU A O 1
ATOM 4239 N N . GLU A 1 559 ? 2.330 -8.769 22.067 1.00 94.00 559 GLU A N 1
ATOM 4240 C CA . GLU A 1 559 ? 3.679 -8.430 22.544 1.00 94.00 559 GLU A CA 1
ATOM 4241 C C . GLU A 1 559 ? 3.756 -8.341 24.080 1.00 94.00 559 GLU A C 1
ATOM 4243 O O . GLU A 1 559 ? 4.831 -8.485 24.661 1.00 94.00 559 GLU A O 1
ATOM 4248 N N . ARG A 1 560 ? 2.616 -8.151 24.759 1.00 94.06 560 ARG A N 1
ATOM 4249 C CA . ARG A 1 560 ? 2.494 -8.073 26.225 1.00 94.06 560 ARG A CA 1
ATOM 4250 C C . ARG A 1 560 ? 1.952 -9.355 26.873 1.00 94.06 560 ARG A C 1
ATOM 4252 O O . ARG A 1 560 ? 1.536 -9.323 28.029 1.00 94.06 560 ARG A O 1
ATOM 4259 N N . GLY A 1 561 ? 1.986 -10.481 26.159 1.00 89.75 561 GLY A N 1
ATOM 4260 C CA . GLY A 1 561 ? 1.619 -11.800 26.690 1.00 89.75 561 GLY A CA 1
ATOM 4261 C C . GLY A 1 561 ? 0.185 -12.246 26.389 1.00 89.75 561 GLY A C 1
ATOM 4262 O O . GLY A 1 561 ? -0.237 -13.298 26.864 1.00 89.75 561 GLY A O 1
ATOM 4263 N N . GLY A 1 562 ? -0.558 -11.489 25.579 1.00 92.06 562 GLY A N 1
ATOM 4264 C CA . GLY A 1 562 ? -1.904 -11.840 25.135 1.00 92.06 562 GLY A CA 1
ATOM 4265 C C . GLY A 1 562 ? -2.980 -11.717 26.220 1.00 92.06 562 GLY A C 1
ATOM 4266 O O . GLY A 1 562 ? -2.876 -10.940 27.166 1.00 92.06 562 GLY A O 1
ATOM 4267 N N . LEU A 1 563 ? -4.061 -12.475 26.040 1.00 91.00 563 LEU A N 1
ATOM 4268 C CA . LEU A 1 563 ? -5.270 -12.485 26.869 1.00 91.00 563 LEU A CA 1
ATOM 4269 C C . LEU A 1 563 ? -5.570 -13.868 27.479 1.00 91.00 563 LEU A C 1
ATOM 4271 O O . LEU A 1 563 ? -6.599 -14.041 28.138 1.00 91.00 563 LEU A O 1
ATOM 4275 N N . ALA A 1 564 ? -4.692 -14.854 27.279 1.00 84.88 564 ALA A N 1
ATOM 4276 C CA . ALA A 1 564 ? -4.852 -16.199 27.818 1.00 84.88 564 ALA A CA 1
ATOM 4277 C C . ALA A 1 564 ? -5.072 -16.173 29.344 1.00 84.88 564 ALA A C 1
ATOM 4279 O O . ALA A 1 564 ? -4.367 -15.491 30.088 1.00 84.88 564 ALA A O 1
ATOM 4280 N N . GLY A 1 565 ? -6.092 -16.896 29.814 1.00 83.06 565 GLY A N 1
ATOM 4281 C CA . GLY A 1 565 ? -6.472 -16.943 31.231 1.00 83.06 565 GLY A CA 1
ATOM 4282 C C . GLY A 1 565 ? -7.211 -15.705 31.762 1.00 83.06 565 GLY A C 1
ATOM 4283 O O . GLY A 1 565 ? -7.640 -15.718 32.911 1.00 83.06 565 GLY A O 1
ATOM 4284 N N . ARG A 1 566 ? -7.402 -14.655 30.948 1.00 85.62 566 ARG A N 1
ATOM 4285 C CA . ARG A 1 566 ? -8.167 -13.441 31.309 1.00 85.62 566 ARG A CA 1
ATOM 4286 C C . ARG A 1 566 ? -9.567 -13.395 30.692 1.00 85.62 566 ARG A C 1
ATOM 4288 O O . ARG A 1 566 ? -10.349 -12.495 30.998 1.00 85.62 566 ARG A O 1
ATOM 4295 N N . LEU A 1 567 ? -9.875 -14.349 29.818 1.00 87.69 567 LEU A N 1
ATOM 4296 C CA . LEU A 1 567 ? -11.133 -14.440 29.086 1.00 87.69 567 LEU A CA 1
ATOM 4297 C C . LEU A 1 567 ? -11.996 -15.587 29.630 1.00 87.69 567 LEU A C 1
ATOM 4299 O O . LEU A 1 567 ? -11.492 -16.674 29.911 1.00 87.69 567 LEU A O 1
ATOM 4303 N N . GLY A 1 568 ? -13.300 -15.348 29.757 1.00 85.94 568 GLY A N 1
ATOM 4304 C CA . GLY A 1 568 ? -14.313 -16.383 29.941 1.00 85.94 568 GLY A CA 1
ATOM 4305 C C . GLY A 1 568 ? -14.538 -17.191 28.659 1.00 85.94 568 GLY A C 1
ATOM 4306 O O . GLY A 1 568 ? -14.122 -16.790 27.576 1.00 85.94 568 GLY A O 1
ATOM 4307 N N . GLY A 1 569 ? -15.190 -18.350 28.774 1.00 84.44 569 GLY A N 1
ATOM 4308 C CA . GLY A 1 569 ? -15.465 -19.211 27.620 1.00 84.44 569 GLY A CA 1
ATOM 4309 C C . GLY A 1 569 ? -16.535 -18.646 26.676 1.00 84.44 569 GLY A C 1
ATOM 4310 O O . GLY A 1 569 ? -17.490 -18.010 27.117 1.00 84.44 569 GLY A O 1
ATOM 4311 N N . CYS A 1 570 ? -16.401 -18.922 25.378 1.00 86.38 570 CYS A N 1
ATOM 4312 C CA . CYS A 1 570 ? -17.359 -18.555 24.337 1.00 86.38 570 CYS A CA 1
ATOM 4313 C C . CYS A 1 570 ? -17.439 -19.671 23.290 1.00 86.38 570 CYS A C 1
ATOM 4315 O O . CYS A 1 570 ? -16.464 -19.916 22.595 1.00 86.38 570 CYS A O 1
ATOM 4317 N N . SER A 1 571 ? -18.594 -20.324 23.138 1.00 88.44 571 SER A N 1
ATOM 4318 C CA . SER A 1 571 ? -18.790 -21.407 22.156 1.00 88.44 571 SER A CA 1
ATOM 4319 C C . SER A 1 571 ? -19.121 -20.919 20.741 1.00 88.44 571 SER A C 1
ATOM 4321 O O . SER A 1 571 ? -19.480 -21.727 19.887 1.00 88.44 571 SER A O 1
ATOM 4323 N N . GLN A 1 572 ? -19.085 -19.604 20.503 1.00 90.50 572 GLN A N 1
ATOM 4324 C CA . GLN A 1 572 ? -19.387 -19.029 19.195 1.00 90.50 572 GLN A CA 1
ATOM 4325 C C . GLN A 1 572 ? -18.246 -19.272 18.205 1.00 90.50 572 GLN A C 1
ATOM 4327 O O . GLN A 1 572 ? -17.111 -19.603 18.555 1.00 90.50 572 GLN A O 1
ATOM 4332 N N . SER A 1 573 ? -18.551 -19.047 16.940 1.00 93.94 573 SER A N 1
ATOM 4333 C CA . SER A 1 573 ? -17.626 -19.172 15.833 1.00 93.94 573 SER A CA 1
ATOM 4334 C C . SER A 1 573 ? -17.663 -17.918 14.954 1.00 93.94 573 SER A C 1
ATOM 4336 O O . SER A 1 573 ? -18.700 -17.266 14.813 1.00 93.94 573 SER A O 1
ATOM 4338 N N . ALA A 1 574 ? -16.526 -17.550 14.362 1.00 95.44 574 ALA A N 1
ATOM 4339 C CA . ALA A 1 574 ? -16.411 -16.356 13.538 1.00 95.44 574 ALA A CA 1
ATOM 4340 C C . ALA A 1 574 ? -15.625 -16.550 12.244 1.00 95.44 574 ALA A C 1
ATOM 4342 O O . ALA A 1 574 ? -14.517 -17.095 12.221 1.00 95.44 574 ALA A O 1
ATOM 4343 N N . ALA A 1 575 ? -16.172 -15.969 11.180 1.00 95.50 575 ALA A N 1
ATOM 4344 C CA . ALA A 1 575 ? -15.439 -15.676 9.963 1.00 95.50 575 ALA A CA 1
ATOM 4345 C C . ALA A 1 575 ? -14.727 -14.327 10.132 1.00 95.50 575 ALA A C 1
ATOM 4347 O O . ALA A 1 575 ? -15.375 -13.312 10.375 1.00 95.50 575 ALA A O 1
ATOM 4348 N N . TYR A 1 576 ? -13.407 -14.288 9.991 1.00 96.88 576 TYR A N 1
ATOM 4349 C CA . TYR A 1 576 ? -12.634 -13.050 10.043 1.00 96.88 576 TYR A CA 1
ATOM 4350 C C . TYR A 1 576 ? -12.293 -12.565 8.631 1.00 96.88 576 TYR A C 1
ATOM 4352 O O . TYR A 1 576 ? -11.878 -13.354 7.785 1.00 96.88 576 TYR A O 1
ATOM 4360 N N . HIS A 1 577 ? -12.457 -11.270 8.368 1.00 96.88 577 HIS A N 1
ATOM 4361 C CA . HIS A 1 577 ? -11.967 -10.620 7.156 1.00 96.88 577 HIS A CA 1
ATOM 4362 C C . HIS A 1 577 ? -10.777 -9.717 7.481 1.00 96.88 577 HIS A C 1
ATOM 4364 O O . HIS A 1 577 ? -10.951 -8.669 8.115 1.00 96.88 577 HIS A O 1
ATOM 4370 N N . LEU A 1 578 ? -9.601 -10.100 6.975 1.00 94.25 578 LEU A N 1
ATOM 4371 C CA . LEU A 1 578 ? -8.350 -9.358 7.105 1.00 94.25 578 LEU A CA 1
ATOM 4372 C C . LEU A 1 578 ? -8.364 -8.035 6.309 1.00 94.25 578 LEU A C 1
ATOM 4374 O O . LEU A 1 578 ? -8.391 -8.054 5.073 1.00 94.25 578 LEU A O 1
ATOM 4378 N N . PRO A 1 579 ? -8.255 -6.869 6.975 1.00 95.50 579 PRO A N 1
ATOM 4379 C CA . PRO A 1 579 ? -8.096 -5.591 6.291 1.00 95.50 579 PRO A CA 1
ATOM 4380 C C . PRO A 1 579 ? -6.747 -5.474 5.571 1.00 95.50 579 PRO A C 1
ATOM 4382 O O . PRO A 1 579 ? -5.692 -5.793 6.122 1.00 95.50 579 PRO A O 1
ATOM 4385 N N . CYS A 1 580 ? -6.757 -4.900 4.364 1.00 92.06 580 CYS A N 1
ATOM 4386 C CA . CYS A 1 580 ? -5.546 -4.737 3.552 1.00 92.06 580 CYS A CA 1
ATOM 4387 C C . CYS A 1 580 ? -4.447 -3.910 4.236 1.00 92.06 580 CYS A C 1
ATOM 4389 O O . CYS A 1 580 ? -3.271 -4.180 4.027 1.00 92.06 580 CYS A O 1
ATOM 4391 N N . HIS A 1 581 ? -4.810 -2.937 5.077 1.00 95.31 581 HIS A N 1
ATOM 4392 C CA . HIS A 1 581 ? -3.833 -2.108 5.784 1.00 95.31 581 HIS A CA 1
ATOM 4393 C C . HIS A 1 581 ? -3.120 -2.844 6.926 1.00 95.31 581 HIS A C 1
ATOM 4395 O O . HIS A 1 581 ? -1.964 -2.534 7.176 1.00 95.31 581 HIS A O 1
ATOM 4401 N N . LEU A 1 582 ? -3.737 -3.856 7.556 1.00 94.25 582 LEU A N 1
ATOM 4402 C CA . LEU A 1 582 ? -3.021 -4.710 8.517 1.00 94.25 582 LEU A CA 1
ATOM 4403 C C . LEU A 1 582 ? -2.008 -5.598 7.797 1.00 94.25 582 LEU A C 1
ATOM 4405 O O . LEU A 1 582 ? -0.856 -5.679 8.208 1.00 94.25 582 LEU A O 1
ATOM 4409 N N . ARG A 1 583 ? -2.393 -6.173 6.653 1.00 89.50 583 ARG A N 1
ATOM 4410 C CA . ARG A 1 583 ? -1.458 -6.908 5.791 1.00 89.50 583 ARG A CA 1
ATOM 4411 C C . ARG A 1 583 ? -0.299 -6.027 5.310 1.00 89.50 583 ARG A C 1
ATOM 4413 O O . ARG A 1 583 ? 0.845 -6.461 5.310 1.00 89.50 583 ARG A O 1
ATOM 4420 N N . ALA A 1 584 ? -0.575 -4.777 4.935 1.00 89.44 584 ALA A N 1
ATOM 4421 C CA . ALA A 1 584 ? 0.451 -3.810 4.530 1.00 89.44 584 ALA A CA 1
ATOM 4422 C C . ALA A 1 584 ? 1.471 -3.476 5.635 1.00 89.44 584 ALA A C 1
ATOM 4424 O O . ALA A 1 584 ? 2.543 -2.952 5.335 1.00 89.44 584 ALA A O 1
ATOM 4425 N N . LEU A 1 585 ? 1.133 -3.780 6.889 1.00 90.62 585 LEU A N 1
ATOM 4426 C CA . LEU A 1 585 ? 1.964 -3.598 8.078 1.00 90.62 585 LEU A CA 1
ATOM 4427 C C . LEU A 1 585 ? 2.542 -4.926 8.608 1.00 90.62 585 LEU A C 1
ATOM 4429 O O . LEU A 1 585 ? 3.153 -4.943 9.677 1.00 90.62 585 LEU A O 1
ATOM 4433 N N . GLY A 1 586 ? 2.330 -6.041 7.896 1.00 89.94 586 GLY A N 1
ATOM 4434 C CA . GLY A 1 586 ? 2.746 -7.377 8.329 1.00 89.94 586 GLY A CA 1
ATOM 4435 C C . GLY A 1 586 ? 2.023 -7.866 9.587 1.00 89.94 586 GLY A C 1
ATOM 4436 O O . GLY A 1 586 ? 2.622 -8.576 10.389 1.00 89.94 586 GLY A O 1
ATOM 4437 N N . MET A 1 587 ? 0.785 -7.413 9.816 1.00 92.06 587 MET A N 1
ATOM 4438 C CA . MET A 1 587 ? -0.066 -7.714 10.982 1.00 92.06 587 MET A CA 1
ATOM 4439 C C . MET A 1 587 ? -1.194 -8.703 10.638 1.00 92.06 587 MET A C 1
ATOM 4441 O O . MET A 1 587 ? -2.240 -8.703 11.284 1.00 92.06 587 MET A O 1
ATOM 4445 N N . GLU A 1 588 ? -1.045 -9.521 9.590 1.00 87.50 588 GLU A N 1
ATOM 4446 C CA . GLU A 1 588 ? -2.140 -10.368 9.087 1.00 87.50 588 GLU A CA 1
ATOM 4447 C C . GLU A 1 588 ? -2.693 -11.406 10.073 1.00 87.50 588 GLU A C 1
ATOM 4449 O O . GLU A 1 588 ? -3.857 -11.786 9.954 1.00 87.50 588 GLU A O 1
ATOM 4454 N N . ASN A 1 589 ? -1.894 -11.855 1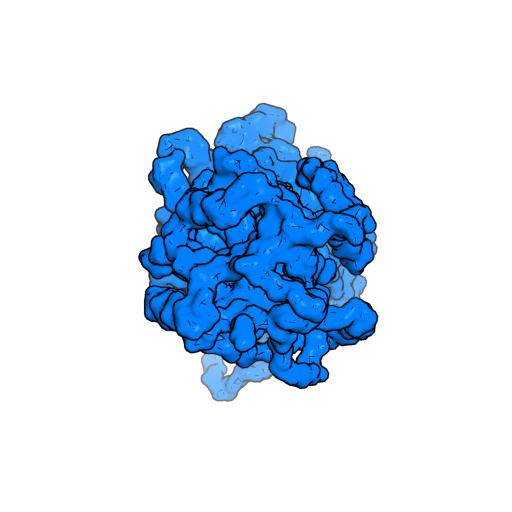1.043 1.00 90.00 589 ASN A N 1
ATOM 4455 C CA . ASN A 1 589 ? -2.294 -12.916 11.971 1.00 90.00 589 ASN A CA 1
ATOM 4456 C C . ASN A 1 589 ? -2.645 -12.405 13.373 1.00 90.00 589 ASN A C 1
ATOM 4458 O O . ASN A 1 589 ? -3.289 -13.128 14.129 1.00 90.00 589 ASN A O 1
ATOM 4462 N N . ASP A 1 590 ? -2.265 -11.174 13.712 1.00 94.00 590 ASP A N 1
ATOM 4463 C CA . ASP A 1 590 ? -2.218 -10.685 15.093 1.00 94.00 590 ASP A CA 1
ATOM 4464 C C . ASP A 1 590 ? -3.606 -10.719 15.761 1.00 94.00 590 ASP A C 1
ATOM 4466 O O . ASP A 1 590 ? -3.794 -11.260 16.852 1.00 94.00 590 ASP A O 1
ATOM 4470 N N . THR A 1 591 ? -4.631 -10.217 15.071 1.00 96.12 591 THR A N 1
ATOM 4471 C CA . THR A 1 591 ? -6.000 -10.213 15.606 1.00 96.12 591 THR A CA 1
ATOM 4472 C C . THR A 1 591 ? -6.586 -11.622 15.728 1.00 96.12 591 THR A C 1
ATOM 4474 O O . THR A 1 591 ? -7.244 -11.935 16.721 1.00 96.12 591 THR A O 1
ATOM 4477 N N . VAL A 1 592 ? -6.356 -12.489 14.736 1.00 95.31 592 VAL A N 1
ATOM 4478 C CA . VAL A 1 592 ? -6.860 -13.872 14.761 1.00 95.31 592 VAL A CA 1
ATOM 4479 C C . VAL A 1 592 ? -6.192 -14.661 15.885 1.00 95.31 592 VAL A C 1
ATOM 4481 O O . VAL A 1 592 ? -6.860 -15.444 16.555 1.00 95.31 592 VAL A O 1
ATOM 4484 N N . GLU A 1 593 ? -4.905 -14.429 16.126 1.00 94.88 593 GLU A N 1
ATOM 4485 C CA . GLU A 1 593 ? -4.164 -15.095 17.191 1.00 94.88 593 GLU A CA 1
ATOM 4486 C C . GLU A 1 593 ? -4.671 -14.702 18.581 1.00 94.88 593 GLU A C 1
ATOM 4488 O O . GLU A 1 593 ? -4.866 -15.577 19.421 1.00 94.88 593 GLU A O 1
ATOM 4493 N N . LEU A 1 594 ? -5.004 -13.427 18.815 1.00 94.62 594 LEU A N 1
ATOM 4494 C CA . LEU A 1 594 ? -5.681 -13.032 20.057 1.00 94.62 594 LEU A CA 1
ATOM 4495 C C . LEU A 1 594 ? -7.049 -13.687 20.214 1.00 94.62 594 LEU A C 1
ATOM 4497 O O . LEU A 1 594 ? -7.386 -14.161 21.297 1.00 94.62 594 LEU A O 1
ATOM 4501 N N . LEU A 1 595 ? -7.843 -13.720 19.144 1.00 94.75 595 LEU A N 1
ATOM 4502 C CA . LEU A 1 595 ? -9.167 -14.336 19.174 1.00 94.75 595 LEU A CA 1
ATOM 4503 C C . LEU A 1 595 ? -9.094 -15.837 19.491 1.00 94.75 595 LEU A C 1
ATOM 4505 O O . LEU A 1 595 ? -9.968 -16.342 20.184 1.00 94.75 595 LEU A O 1
ATOM 4509 N N . ARG A 1 596 ? -8.045 -16.547 19.057 1.00 94.38 596 ARG A N 1
ATOM 4510 C CA . ARG A 1 596 ? -7.829 -17.967 19.401 1.00 94.38 596 ARG A CA 1
ATOM 4511 C C . ARG A 1 596 ? -7.554 -18.212 20.883 1.00 94.38 596 ARG A C 1
ATOM 4513 O O . ARG A 1 596 ? -7.725 -19.337 21.342 1.00 94.38 596 ARG A O 1
ATOM 4520 N N . GLN A 1 597 ? -7.149 -17.189 21.634 1.00 93.69 597 GLN A N 1
ATOM 4521 C CA . GLN A 1 597 ? -6.946 -17.304 23.081 1.00 93.69 597 GLN A CA 1
ATOM 4522 C C . GLN A 1 597 ? -8.268 -17.284 23.863 1.00 93.69 597 GLN A C 1
ATOM 4524 O O . GLN A 1 597 ? -8.258 -17.547 25.065 1.00 93.69 597 GLN A O 1
ATOM 4529 N N . LEU A 1 598 ? -9.397 -16.992 23.203 1.00 92.50 598 LEU A N 1
ATOM 4530 C CA . LEU A 1 598 ? -10.733 -17.078 23.784 1.00 92.50 598 LEU A CA 1
ATOM 4531 C C . LEU A 1 598 ? -11.172 -18.555 23.886 1.00 92.50 598 LEU A C 1
ATOM 4533 O O . LEU A 1 598 ? -11.373 -19.201 22.853 1.00 92.50 598 LEU A O 1
ATOM 4537 N N . PRO A 1 599 ? -11.347 -19.122 25.096 1.00 91.50 599 PRO A N 1
ATOM 4538 C CA . PRO A 1 599 ? -11.641 -20.545 25.241 1.00 91.50 599 PRO A CA 1
ATOM 4539 C C . PRO A 1 599 ? -12.960 -20.950 24.570 1.00 91.50 599 PRO A C 1
ATOM 4541 O O . PRO A 1 599 ? -14.001 -20.346 24.820 1.00 91.50 599 PRO A O 1
ATOM 4544 N N . GLY A 1 600 ? -12.924 -22.003 23.749 1.00 89.75 600 GLY A N 1
ATOM 4545 C CA . GLY A 1 600 ? -14.094 -22.535 23.036 1.00 89.75 600 GLY A CA 1
ATOM 4546 C C . GLY A 1 600 ? -14.461 -21.802 21.740 1.00 89.75 600 GLY A C 1
ATOM 4547 O O . GLY A 1 600 ? -15.356 -22.264 21.034 1.00 89.75 600 GLY A O 1
ATOM 4548 N N . PHE A 1 601 ? -13.771 -20.706 21.408 1.00 93.50 601 PHE A N 1
ATOM 4549 C CA . PHE A 1 601 ? -14.103 -19.873 20.258 1.00 93.50 601 PHE A CA 1
ATOM 4550 C C . PHE A 1 601 ? -13.399 -20.347 18.987 1.00 93.50 601 PHE A C 1
ATOM 4552 O O . PHE A 1 601 ? -12.176 -20.500 18.947 1.00 93.50 601 PHE A O 1
ATOM 4559 N N . ALA A 1 602 ? -14.164 -20.543 17.914 1.00 93.25 602 ALA A N 1
ATOM 4560 C CA . ALA A 1 602 ? -13.625 -20.976 16.628 1.00 93.25 602 ALA A CA 1
ATOM 4561 C C . ALA A 1 602 ? -13.542 -19.803 15.645 1.00 93.25 602 ALA A C 1
ATOM 4563 O O . ALA A 1 602 ? -14.557 -19.364 15.114 1.00 93.25 602 ALA A O 1
ATOM 4564 N N . VAL A 1 603 ? -12.335 -19.325 15.335 1.00 94.88 603 VAL A N 1
ATOM 4565 C CA . VAL A 1 603 ? -12.120 -18.251 14.351 1.00 94.88 603 VAL A CA 1
ATOM 4566 C C . VAL A 1 603 ? -11.332 -18.730 13.139 1.00 94.88 603 VAL A C 1
ATOM 4568 O O . VAL A 1 603 ? -10.329 -19.438 13.262 1.00 94.88 603 VAL A O 1
ATOM 4571 N N . ARG A 1 604 ? -11.761 -18.303 11.949 1.00 91.31 604 ARG A N 1
ATOM 4572 C CA . ARG A 1 604 ? -11.042 -18.553 10.696 1.00 91.31 604 ARG A CA 1
ATOM 4573 C C . ARG A 1 604 ? -11.033 -17.312 9.817 1.00 91.31 604 ARG A C 1
ATOM 4575 O O . ARG A 1 604 ? -12.086 -16.742 9.550 1.00 91.31 604 ARG A O 1
ATOM 4582 N N . ASP A 1 605 ? -9.856 -16.943 9.315 1.00 89.25 605 ASP A N 1
ATOM 4583 C CA . ASP A 1 605 ? -9.759 -15.978 8.220 1.00 89.25 605 ASP A CA 1
ATOM 4584 C C . ASP A 1 605 ? -10.438 -16.561 6.972 1.00 89.25 605 ASP A C 1
ATOM 4586 O O . ASP A 1 605 ? -10.176 -17.696 6.558 1.00 89.25 605 ASP A O 1
ATOM 4590 N N . ILE A 1 606 ? -11.333 -15.780 6.378 1.00 86.31 606 ILE A N 1
ATOM 4591 C CA . ILE A 1 606 ? -12.029 -16.100 5.134 1.00 86.31 606 ILE A CA 1
ATOM 4592 C C . ILE A 1 606 ? -11.022 -16.341 3.999 1.00 86.31 606 ILE A C 1
ATOM 4594 O O . ILE A 1 606 ? -11.319 -17.095 3.070 1.00 86.31 606 ILE A O 1
ATOM 4598 N N . GLY A 1 607 ? -9.833 -15.728 4.060 1.00 75.75 607 GLY A N 1
ATOM 4599 C CA . GLY A 1 607 ? -8.748 -15.955 3.103 1.00 75.75 607 GLY A CA 1
ATOM 4600 C C . GLY A 1 607 ? -9.101 -15.506 1.681 1.00 75.75 607 GLY A C 1
ATOM 4601 O O . GLY A 1 607 ? -8.537 -15.996 0.700 1.00 75.75 607 GLY A O 1
ATOM 4602 N N . ARG A 1 608 ? -10.075 -14.599 1.551 1.00 71.56 608 ARG A N 1
ATOM 4603 C CA . ARG A 1 608 ? -10.483 -13.971 0.287 1.00 71.56 608 ARG A CA 1
ATOM 4604 C C . ARG A 1 608 ? -9.994 -12.523 0.263 1.00 71.56 608 ARG A C 1
ATOM 4606 O O . ARG A 1 608 ? -9.812 -11.928 1.316 1.00 71.56 608 ARG A O 1
ATOM 4613 N N . GLY A 1 609 ? -9.741 -12.005 -0.943 1.00 78.06 609 GLY A N 1
ATOM 4614 C CA . GLY A 1 609 ? -9.059 -10.731 -1.207 1.00 78.06 609 GLY A CA 1
ATOM 4615 C C . GLY A 1 609 ? -9.775 -9.467 -0.704 1.00 78.06 609 GLY A C 1
ATOM 4616 O O . GLY A 1 609 ? -10.389 -9.440 0.350 1.00 78.06 609 GLY A O 1
ATOM 4617 N N . CYS A 1 610 ? -9.658 -8.360 -1.435 1.00 88.50 610 CYS A N 1
ATOM 4618 C CA . CYS A 1 610 ? -10.194 -7.065 -0.999 1.00 88.50 610 CYS A CA 1
ATOM 4619 C C . CYS A 1 610 ? -11.729 -7.079 -0.834 1.00 88.50 610 CYS A C 1
ATOM 4621 O O . CYS A 1 610 ? -12.428 -7.602 -1.693 1.00 88.50 610 CYS A O 1
ATOM 4623 N N . CYS A 1 611 ? -12.267 -6.411 0.198 1.00 92.31 611 CYS A N 1
ATOM 4624 C CA . CYS A 1 611 ? -13.715 -6.164 0.312 1.00 92.31 611 CYS A CA 1
ATOM 4625 C C . CYS A 1 611 ? -14.270 -5.254 -0.805 1.00 92.31 611 CYS A C 1
ATOM 4627 O O . CYS A 1 611 ? -15.473 -5.216 -1.036 1.00 92.31 611 CYS A O 1
ATOM 4629 N N . GLY A 1 612 ? -13.410 -4.488 -1.483 1.00 90.56 612 GLY A N 1
ATOM 4630 C CA . GLY A 1 612 ? -13.753 -3.644 -2.630 1.00 90.56 612 GLY A CA 1
ATOM 4631 C C . GLY A 1 612 ? -14.105 -2.191 -2.315 1.00 90.56 612 GLY A C 1
ATOM 4632 O O . GLY A 1 612 ? -14.206 -1.392 -3.239 1.00 90.56 612 GLY A O 1
ATOM 4633 N N . LEU A 1 613 ? -14.261 -1.798 -1.047 1.00 92.19 613 LEU A N 1
ATOM 4634 C CA . LEU A 1 613 ? -14.641 -0.417 -0.725 1.00 92.19 613 LEU A CA 1
ATOM 4635 C C . LEU A 1 613 ? -13.477 0.576 -0.791 1.00 92.19 613 LEU A C 1
ATOM 4637 O O . LEU A 1 613 ? -13.626 1.638 -1.380 1.00 92.19 613 LEU A O 1
ATOM 4641 N N . SER A 1 614 ? -12.334 0.256 -0.178 1.00 88.38 614 SER A N 1
ATOM 4642 C CA . SER A 1 614 ? -11.133 1.108 -0.209 1.00 88.38 614 SER A CA 1
ATOM 4643 C C . SER A 1 614 ? -11.373 2.577 0.189 1.00 88.38 614 SER A C 1
ATOM 4645 O O . SER A 1 614 ? -10.999 3.510 -0.520 1.00 88.38 614 SER A O 1
ATOM 4647 N N . GLY A 1 615 ? -11.991 2.788 1.355 1.00 85.44 615 GLY A N 1
ATOM 4648 C CA . GLY A 1 615 ? -12.278 4.125 1.875 1.00 85.44 615 GLY A CA 1
ATOM 4649 C C . GLY A 1 615 ? -13.378 4.818 1.074 1.00 85.44 615 GLY A C 1
ATOM 4650 O O . GLY A 1 615 ? -14.466 4.270 0.925 1.00 85.44 615 GLY A O 1
ATOM 4651 N N . THR A 1 616 ? -13.105 6.021 0.569 1.00 86.62 616 THR A N 1
ATOM 4652 C CA . THR A 1 616 ? -14.083 6.805 -0.202 1.00 86.62 616 THR A CA 1
ATOM 4653 C C . THR A 1 616 ? -14.229 6.332 -1.647 1.00 86.62 616 THR A C 1
ATOM 4655 O O . THR A 1 616 ? -15.268 6.588 -2.246 1.00 86.62 616 THR A O 1
ATOM 4658 N N . PHE A 1 617 ? -13.265 5.557 -2.163 1.00 88.56 617 PHE A N 1
ATOM 4659 C CA . PHE A 1 617 ? -13.268 5.024 -3.528 1.00 88.56 617 PHE A CA 1
ATOM 4660 C C . PHE A 1 617 ? -14.593 4.341 -3.881 1.00 88.56 617 PHE A C 1
ATOM 4662 O O . PHE A 1 617 ? -15.293 4.779 -4.785 1.00 88.56 617 PHE A O 1
ATOM 4669 N N . GLY A 1 618 ? -14.987 3.314 -3.127 1.00 89.06 618 GLY A N 1
ATOM 4670 C CA . GLY A 1 618 ? -16.207 2.545 -3.371 1.00 89.06 618 GLY A CA 1
ATOM 4671 C C . GLY A 1 618 ? -17.502 3.230 -2.932 1.00 89.06 618 GLY A C 1
ATOM 4672 O O . GLY A 1 618 ? -18.580 2.682 -3.168 1.00 89.06 618 GLY A O 1
ATOM 4673 N N . LEU A 1 619 ? -17.411 4.407 -2.297 1.00 89.56 619 LEU A N 1
ATOM 4674 C CA . LEU A 1 619 ? -18.563 5.274 -2.045 1.00 89.56 619 LEU A CA 1
ATOM 4675 C C . LEU A 1 619 ? -18.888 6.143 -3.263 1.00 89.56 619 LEU A C 1
ATOM 4677 O O . LEU A 1 619 ? -20.017 6.603 -3.394 1.00 89.56 619 LEU A O 1
ATOM 4681 N N . GLU A 1 620 ? -17.924 6.389 -4.151 1.00 88.69 620 GLU A N 1
ATOM 4682 C CA . GLU A 1 620 ? -18.132 7.223 -5.329 1.00 88.69 620 GLU A CA 1
ATOM 4683 C C . GLU A 1 620 ? -19.006 6.528 -6.366 1.00 88.69 620 GLU A C 1
ATOM 4685 O O . GLU A 1 620 ? -18.790 5.368 -6.724 1.00 88.69 620 GLU A O 1
ATOM 4690 N N . ARG A 1 621 ? -19.932 7.289 -6.956 1.00 88.62 621 ARG A N 1
ATOM 4691 C CA . ARG A 1 621 ? -20.789 6.815 -8.050 1.00 88.62 621 ARG A CA 1
ATOM 4692 C C . ARG A 1 621 ? -19.976 6.238 -9.210 1.00 88.62 621 ARG A C 1
ATOM 4694 O O . ARG A 1 621 ? -20.379 5.248 -9.806 1.00 88.62 621 ARG A O 1
ATOM 4701 N N . ALA A 1 622 ? -18.822 6.838 -9.504 1.00 84.56 622 ALA A N 1
ATOM 4702 C CA . ALA A 1 622 ? -17.940 6.410 -10.588 1.00 84.56 622 ALA A CA 1
ATOM 4703 C C . ALA A 1 622 ? -17.332 5.011 -10.375 1.00 84.56 622 ALA A C 1
ATOM 4705 O O . ALA A 1 622 ? -17.014 4.344 -11.354 1.00 84.56 622 ALA A O 1
ATOM 4706 N N . HIS A 1 623 ? -17.193 4.559 -9.125 1.00 87.50 623 HIS A N 1
ATOM 4707 C CA . HIS A 1 623 ? -16.511 3.306 -8.794 1.00 87.50 623 HIS A CA 1
ATOM 4708 C C . HIS A 1 623 ? -17.416 2.292 -8.084 1.00 87.50 623 HIS A C 1
ATOM 4710 O O . HIS A 1 623 ? -16.948 1.215 -7.728 1.00 87.50 623 HIS A O 1
ATOM 4716 N N . TYR A 1 624 ? -18.704 2.590 -7.880 1.00 90.88 624 TYR A N 1
ATOM 4717 C CA . TYR A 1 624 ? -19.626 1.707 -7.155 1.00 90.88 624 TYR A CA 1
ATOM 4718 C C . TYR A 1 624 ? -19.662 0.289 -7.726 1.00 90.88 624 TYR A C 1
ATOM 4720 O O . TYR A 1 624 ? -19.426 -0.680 -7.008 1.00 90.88 624 TYR A O 1
ATOM 4728 N N . ARG A 1 625 ? -19.909 0.162 -9.034 1.00 89.81 625 ARG A N 1
ATOM 4729 C CA . ARG A 1 625 ? -19.989 -1.144 -9.695 1.00 89.81 625 ARG A CA 1
ATOM 4730 C C . ARG A 1 625 ? -18.690 -1.933 -9.529 1.00 89.81 625 ARG A C 1
ATOM 4732 O O . ARG A 1 625 ? -18.723 -3.085 -9.111 1.00 89.81 625 ARG A O 1
ATOM 4739 N N . GLN A 1 626 ? -17.562 -1.272 -9.765 1.00 86.38 626 GLN A N 1
ATOM 4740 C CA . GLN A 1 626 ? -16.235 -1.852 -9.591 1.00 86.38 626 GLN A CA 1
ATOM 4741 C C . GLN A 1 626 ? -15.991 -2.283 -8.136 1.00 86.38 626 GLN A C 1
ATOM 4743 O O . GLN A 1 626 ? -15.469 -3.362 -7.877 1.00 86.38 626 GLN A O 1
ATOM 4748 N N . SER A 1 627 ? -16.405 -1.466 -7.167 1.00 91.69 627 SER A N 1
ATOM 4749 C CA . SER A 1 627 ? -16.325 -1.784 -5.740 1.00 91.69 627 SER A CA 1
ATOM 4750 C C . SER A 1 627 ? -17.085 -3.068 -5.399 1.00 91.69 627 SER A C 1
ATOM 4752 O O . SER A 1 627 ? -16.573 -3.907 -4.652 1.00 91.69 627 SER A O 1
ATOM 4754 N N . MET A 1 628 ? -18.280 -3.246 -5.970 1.00 92.88 628 MET A N 1
ATOM 4755 C CA . MET A 1 628 ? -19.085 -4.456 -5.792 1.00 92.88 628 MET A CA 1
ATOM 4756 C C . MET A 1 628 ? -18.452 -5.674 -6.473 1.00 92.88 628 MET A C 1
ATOM 4758 O O . MET A 1 628 ? -18.397 -6.742 -5.869 1.00 92.88 628 MET A O 1
ATOM 4762 N N . GLU A 1 629 ? -17.926 -5.516 -7.689 1.00 90.06 629 GLU A N 1
ATOM 4763 C CA . GLU A 1 629 ? -17.262 -6.590 -8.441 1.00 90.06 629 GLU A CA 1
ATOM 4764 C C . GLU A 1 629 ? -15.986 -7.082 -7.734 1.00 90.06 629 GLU A C 1
ATOM 4766 O O . GLU A 1 629 ? -15.793 -8.290 -7.592 1.00 90.06 629 GLU A O 1
ATOM 4771 N N . ILE A 1 630 ? -15.164 -6.172 -7.195 1.00 88.31 630 ILE A N 1
ATOM 4772 C CA . ILE A 1 630 ? -13.967 -6.524 -6.409 1.00 88.31 630 ILE A CA 1
ATOM 4773 C C . ILE A 1 630 ? -14.343 -7.330 -5.159 1.00 88.31 630 ILE A C 1
ATOM 4775 O O . ILE A 1 630 ? -13.671 -8.305 -4.822 1.00 88.31 630 ILE A O 1
ATOM 4779 N N . GLY A 1 631 ? -15.401 -6.914 -4.457 1.00 91.56 631 GLY A N 1
ATOM 4780 C CA . GLY A 1 631 ? -15.825 -7.529 -3.201 1.00 91.56 631 GLY A CA 1
ATOM 4781 C C . GLY A 1 631 ? -16.642 -8.813 -3.349 1.00 91.56 631 GLY A C 1
ATOM 4782 O O . GLY A 1 631 ? -16.754 -9.564 -2.380 1.00 91.56 631 GLY A O 1
ATOM 4783 N N . ALA A 1 632 ? -17.174 -9.108 -4.540 1.00 90.81 632 ALA A N 1
ATOM 4784 C CA . ALA A 1 632 ? -18.147 -10.178 -4.774 1.00 90.81 632 ALA A CA 1
ATOM 4785 C C . ALA A 1 632 ? -17.718 -11.546 -4.215 1.00 90.81 632 ALA A C 1
ATOM 4787 O O . ALA A 1 632 ? -18.510 -12.233 -3.569 1.00 90.81 632 ALA A O 1
ATOM 4788 N N . GLY A 1 633 ? -16.447 -11.921 -4.400 1.00 88.38 633 GLY A N 1
ATOM 4789 C CA . GLY A 1 633 ? -15.914 -13.184 -3.879 1.00 88.38 633 GLY A CA 1
ATOM 4790 C C . GLY A 1 633 ? -15.857 -13.243 -2.348 1.00 88.38 633 GLY A C 1
ATOM 4791 O O . GLY A 1 633 ? -16.058 -14.307 -1.766 1.00 88.38 633 GLY A O 1
ATOM 4792 N N . VAL A 1 634 ? -15.617 -12.107 -1.686 1.00 91.44 634 VAL A N 1
ATOM 4793 C CA . VAL A 1 634 ? -15.664 -12.006 -0.220 1.00 91.44 634 VAL A CA 1
ATOM 4794 C C . VAL A 1 634 ? -17.114 -12.048 0.260 1.00 91.44 634 VAL A C 1
ATOM 4796 O O . VAL A 1 634 ? -17.405 -12.735 1.232 1.00 91.44 634 VAL A O 1
ATOM 4799 N N . PHE A 1 635 ? -18.035 -11.375 -0.436 1.00 94.69 635 PHE A N 1
ATOM 4800 C CA . PHE A 1 635 ? -19.452 -11.350 -0.059 1.00 94.69 635 PHE A CA 1
ATOM 4801 C C . PHE A 1 635 ? -20.083 -12.730 -0.103 1.00 94.69 635 PHE A C 1
ATOM 4803 O O . PHE A 1 635 ? -20.737 -13.115 0.861 1.00 94.69 635 PHE A O 1
ATOM 4810 N N . ALA A 1 636 ? -19.843 -13.480 -1.182 1.00 92.75 636 ALA A N 1
ATOM 4811 C CA . ALA A 1 636 ? -20.296 -14.860 -1.299 1.00 92.75 636 ALA A CA 1
ATOM 4812 C C . ALA A 1 636 ? -19.719 -15.714 -0.161 1.00 92.75 636 ALA A C 1
ATOM 4814 O O . ALA A 1 636 ? -20.463 -16.353 0.571 1.00 92.75 636 ALA A O 1
ATOM 4815 N N . ALA A 1 637 ? -18.406 -15.624 0.082 1.00 90.75 637 ALA A N 1
ATOM 4816 C CA . ALA A 1 637 ? -17.762 -16.387 1.148 1.00 90.75 637 ALA A CA 1
ATOM 4817 C C . ALA A 1 637 ? -18.295 -16.053 2.552 1.00 90.75 637 ALA A C 1
ATOM 4819 O O . ALA A 1 637 ? -18.380 -16.949 3.384 1.00 90.75 637 ALA A O 1
ATOM 4820 N N . VAL A 1 638 ? -18.652 -14.792 2.819 1.00 93.31 638 VAL A N 1
ATOM 4821 C CA . VAL A 1 638 ? -19.282 -14.364 4.079 1.00 93.31 638 VAL A CA 1
ATOM 4822 C C . VAL A 1 638 ? -20.722 -14.867 4.175 1.00 93.31 638 VAL A C 1
ATOM 4824 O O . VAL A 1 638 ? -21.118 -15.421 5.205 1.00 93.31 638 VAL A O 1
ATOM 4827 N N . LYS A 1 639 ? -21.501 -14.676 3.108 1.00 92.00 639 LYS A N 1
ATOM 4828 C CA . LYS A 1 639 ? -22.912 -15.058 3.029 1.00 92.00 639 LYS A CA 1
ATOM 4829 C C . LYS A 1 639 ? -23.095 -16.562 3.223 1.00 92.00 639 LYS A C 1
ATOM 4831 O O . LYS A 1 639 ? -23.939 -16.962 4.014 1.00 92.00 639 LYS A O 1
ATOM 4836 N N . ASP A 1 640 ? -22.246 -17.358 2.583 1.00 88.56 640 ASP A N 1
ATOM 4837 C CA . ASP A 1 640 ? -22.311 -18.822 2.599 1.00 88.56 640 ASP A CA 1
ATOM 4838 C C . ASP A 1 640 ? -21.603 -19.433 3.824 1.00 88.56 640 ASP A C 1
ATOM 4840 O O . ASP A 1 640 ? -21.526 -20.653 3.976 1.00 88.56 640 ASP A O 1
ATOM 4844 N N . SER A 1 641 ? -21.043 -18.600 4.707 1.00 88.44 641 SER A N 1
ATOM 4845 C CA . SER A 1 641 ? -20.289 -19.070 5.866 1.00 88.44 641 SER A CA 1
ATOM 4846 C C . SER A 1 641 ? -21.221 -19.552 6.985 1.00 88.44 641 SER A C 1
ATOM 4848 O O . SER A 1 641 ? -22.118 -18.826 7.413 1.00 88.44 641 SER A O 1
ATOM 4850 N N . ALA A 1 642 ? -20.962 -20.747 7.518 1.00 91.31 642 ALA A N 1
ATOM 4851 C CA . ALA A 1 642 ? -21.706 -21.320 8.646 1.00 91.31 642 ALA A CA 1
ATOM 4852 C C . ALA A 1 642 ? -21.291 -20.757 10.023 1.00 91.31 642 ALA A C 1
ATOM 4854 O O . ALA A 1 642 ? -21.727 -21.269 11.046 1.00 91.31 642 ALA A O 1
ATOM 4855 N N . PHE A 1 643 ? -20.423 -19.740 10.059 1.00 91.75 643 PHE A N 1
ATOM 4856 C CA . PHE A 1 643 ? -19.988 -19.104 11.303 1.00 91.75 643 PHE A CA 1
ATOM 4857 C C . PHE A 1 643 ? -21.109 -18.273 11.925 1.00 91.75 643 PHE A C 1
ATOM 4859 O O . PHE A 1 643 ? -21.921 -17.712 11.192 1.00 91.75 643 PHE A O 1
ATOM 4866 N N . ASP A 1 644 ? -21.118 -18.120 13.247 1.00 91.50 644 ASP A N 1
ATOM 4867 C CA . ASP A 1 644 ? -22.146 -17.344 13.957 1.00 91.50 644 ASP A CA 1
ATOM 4868 C C . ASP A 1 644 ? -22.015 -15.841 13.684 1.00 91.50 644 ASP A C 1
ATOM 4870 O O . ASP A 1 644 ? -23.007 -15.138 13.486 1.00 91.50 644 ASP A O 1
ATOM 4874 N N . THR A 1 645 ? -20.778 -15.344 13.625 1.00 93.38 645 THR A N 1
ATOM 4875 C CA . THR A 1 645 ? -20.484 -13.921 13.422 1.00 93.38 645 THR A CA 1
ATOM 4876 C C . THR A 1 645 ? -19.420 -13.681 12.355 1.00 93.38 645 THR A C 1
ATOM 4878 O O . THR A 1 645 ? -18.659 -14.571 11.969 1.00 93.38 645 THR A O 1
ATOM 4881 N N . VAL A 1 646 ? -19.371 -12.448 11.862 1.00 96.75 646 VAL A N 1
ATOM 4882 C CA . VAL A 1 646 ? -18.360 -11.968 10.922 1.00 96.75 646 VAL A CA 1
ATOM 4883 C C . VAL A 1 646 ? -17.587 -10.853 11.607 1.00 96.75 646 VAL A C 1
ATOM 4885 O O . VAL A 1 646 ? -18.183 -9.936 12.171 1.00 96.75 646 VAL A O 1
ATOM 4888 N N . LEU A 1 647 ? -16.261 -10.919 11.562 1.00 97.56 647 LEU A N 1
ATOM 4889 C CA . LEU A 1 647 ? -15.380 -9.993 12.261 1.00 97.56 647 LEU A CA 1
ATOM 4890 C C . LEU A 1 647 ? -14.443 -9.268 11.297 1.00 97.56 647 LEU A C 1
ATOM 4892 O O . LEU A 1 647 ? -13.908 -9.867 10.366 1.00 97.56 647 LEU A O 1
ATOM 4896 N N . THR A 1 648 ? -14.197 -7.983 11.546 1.00 97.62 648 THR A N 1
ATOM 4897 C CA . THR A 1 648 ? -13.132 -7.223 10.875 1.00 97.62 648 THR A CA 1
ATOM 4898 C C . THR A 1 648 ? -12.704 -6.022 11.714 1.00 97.62 648 THR A C 1
ATOM 4900 O O . THR A 1 648 ? -13.537 -5.362 12.330 1.00 97.62 648 THR A O 1
ATOM 4903 N N . ASP A 1 649 ? -11.410 -5.703 11.717 1.00 97.31 649 ASP A N 1
ATOM 4904 C CA . ASP A 1 649 ? -10.885 -4.526 12.425 1.00 97.31 649 ASP A CA 1
ATOM 4905 C C . ASP A 1 649 ? -11.191 -3.194 11.712 1.00 97.31 649 ASP A C 1
ATOM 4907 O O . ASP A 1 649 ? -10.933 -2.108 12.222 1.00 97.31 649 ASP A O 1
ATOM 4911 N N . CYS A 1 650 ? -11.696 -3.234 10.476 1.00 96.50 650 CYS A N 1
ATOM 4912 C CA . CYS A 1 650 ? -11.845 -2.038 9.655 1.00 96.50 650 CYS A CA 1
ATOM 4913 C C . CYS A 1 650 ? -13.309 -1.627 9.495 1.00 96.50 650 CYS A C 1
ATOM 4915 O O . CYS A 1 650 ? -14.094 -2.338 8.873 1.00 96.50 650 CYS A O 1
ATOM 4917 N N . GLY A 1 651 ? -13.655 -0.414 9.939 1.00 94.25 651 GLY A N 1
ATOM 4918 C CA . GLY A 1 651 ? -15.000 0.147 9.763 1.00 94.25 651 GLY A CA 1
ATOM 4919 C C . GLY A 1 651 ? -15.461 0.242 8.303 1.00 94.25 651 GLY A C 1
ATOM 4920 O O . GLY A 1 651 ? -16.623 -0.007 7.991 1.00 94.25 651 GLY A O 1
ATOM 4921 N N . ALA A 1 652 ? -14.532 0.517 7.381 1.00 94.00 652 ALA A N 1
ATOM 4922 C CA . ALA A 1 652 ? -14.814 0.505 5.949 1.00 94.00 652 ALA A CA 1
ATOM 4923 C C . ALA A 1 652 ? -15.147 -0.924 5.466 1.00 94.00 652 ALA A C 1
ATOM 4925 O O . ALA A 1 652 ? -16.147 -1.139 4.780 1.00 94.00 652 ALA A O 1
ATOM 4926 N N . CYS A 1 653 ? -14.357 -1.925 5.869 1.00 96.00 653 CYS A N 1
ATOM 4927 C CA . CYS A 1 653 ? -14.657 -3.321 5.555 1.00 96.00 653 CYS A CA 1
ATOM 4928 C C . CYS A 1 653 ? -15.997 -3.758 6.153 1.00 96.00 653 CYS A C 1
ATOM 4930 O O . CYS A 1 653 ? -16.784 -4.358 5.432 1.00 96.00 653 CYS A O 1
ATOM 4932 N N . LYS A 1 654 ? -16.295 -3.398 7.409 1.00 95.75 654 LYS A N 1
ATOM 4933 C CA . LYS A 1 654 ? -17.588 -3.666 8.060 1.00 95.75 654 LYS A CA 1
ATOM 4934 C C . LYS A 1 654 ? -18.749 -3.174 7.198 1.00 95.75 654 LYS A C 1
ATOM 4936 O O . LYS A 1 654 ? -19.551 -3.989 6.760 1.00 95.75 654 LYS A O 1
ATOM 4941 N N . MET A 1 655 ? -18.757 -1.889 6.843 1.00 94.12 655 MET A N 1
ATOM 4942 C CA . MET A 1 655 ? -19.797 -1.303 5.988 1.00 94.12 655 MET A CA 1
ATOM 4943 C C . MET A 1 655 ? -19.956 -2.046 4.654 1.00 94.12 655 MET A C 1
ATOM 4945 O O . MET A 1 655 ? -21.065 -2.265 4.176 1.00 94.12 655 MET A O 1
ATOM 4949 N N . GLN A 1 656 ? -18.844 -2.415 4.021 1.00 95.50 656 GLN A N 1
ATOM 4950 C CA . GLN A 1 656 ? -18.864 -3.078 2.720 1.00 95.50 656 GLN A CA 1
ATOM 4951 C C . GLN A 1 656 ? -19.346 -4.526 2.793 1.00 95.50 656 GLN A C 1
ATOM 4953 O O . GLN A 1 656 ? -20.075 -4.971 1.913 1.00 95.50 656 GLN A O 1
ATOM 4958 N N . LEU A 1 657 ? -18.945 -5.260 3.828 1.00 95.81 657 LEU A N 1
ATOM 4959 C CA . LEU A 1 657 ? -19.384 -6.632 4.040 1.00 95.81 657 LEU A CA 1
ATOM 4960 C C . LEU A 1 657 ? -20.861 -6.681 4.424 1.00 95.81 657 LEU A C 1
ATOM 4962 O O . LEU A 1 657 ? -21.576 -7.525 3.893 1.00 95.81 657 LEU A O 1
ATOM 4966 N N . GLU A 1 658 ? -21.334 -5.762 5.266 1.00 95.50 658 GLU A N 1
ATOM 4967 C CA . GLU A 1 658 ? -22.756 -5.654 5.616 1.00 95.50 658 GLU A CA 1
ATOM 4968 C C . GLU A 1 658 ? -23.606 -5.390 4.374 1.00 95.50 658 GLU A C 1
ATOM 4970 O O . GLU A 1 658 ? -24.573 -6.108 4.127 1.00 95.50 658 GLU A O 1
ATOM 4975 N N . HIS A 1 659 ? -23.188 -4.437 3.536 1.00 94.69 659 HIS A N 1
ATOM 4976 C CA . HIS A 1 659 ? -23.863 -4.133 2.273 1.00 94.69 659 HIS A CA 1
ATOM 4977 C C . HIS A 1 659 ? -23.839 -5.307 1.285 1.00 94.69 659 HIS A C 1
ATOM 4979 O O . HIS A 1 659 ? -24.870 -5.700 0.749 1.00 94.69 659 HIS A O 1
ATOM 4985 N N . GLY A 1 660 ? -22.659 -5.879 1.033 1.00 94.50 660 GLY A N 1
ATOM 4986 C CA . GLY A 1 660 ? -22.478 -6.886 -0.012 1.00 94.50 660 GLY A CA 1
ATOM 4987 C C . GLY A 1 660 ? -22.982 -8.283 0.354 1.00 94.50 660 GLY A C 1
ATOM 4988 O O . GLY A 1 660 ? -23.393 -9.031 -0.531 1.00 94.50 660 GLY A O 1
ATOM 4989 N N . SER A 1 661 ? -22.948 -8.652 1.638 1.00 94.44 661 SER A N 1
ATOM 4990 C CA . SER A 1 661 ? -23.334 -9.993 2.107 1.00 94.44 661 SER A CA 1
ATOM 4991 C C . SER A 1 661 ? -24.681 -10.043 2.831 1.00 94.44 661 SER A C 1
ATOM 4993 O O . SER A 1 661 ? -25.250 -11.127 2.959 1.00 94.44 661 SER A O 1
ATOM 4995 N N . GLY A 1 662 ? -25.184 -8.905 3.323 1.00 93.38 662 GLY A N 1
ATOM 4996 C CA . GLY A 1 662 ? -26.384 -8.832 4.161 1.00 93.38 662 GLY A CA 1
ATOM 4997 C C . GLY A 1 662 ? -26.193 -9.347 5.594 1.00 93.38 662 GLY A C 1
ATOM 4998 O O . GLY A 1 662 ? -27.165 -9.444 6.339 1.00 93.38 662 GLY A O 1
ATOM 4999 N N . ARG A 1 663 ? -24.966 -9.697 5.998 1.00 94.38 663 ARG A N 1
ATOM 5000 C CA . ARG A 1 663 ? -24.658 -10.184 7.349 1.00 94.38 663 ARG A CA 1
ATOM 5001 C C . ARG A 1 663 ? -24.128 -9.068 8.233 1.00 94.38 663 ARG A C 1
ATOM 5003 O O . ARG A 1 663 ? -23.299 -8.283 7.789 1.00 94.38 663 ARG A O 1
ATOM 5010 N N . ALA A 1 664 ? -24.547 -9.054 9.497 1.00 93.00 664 ALA A N 1
ATOM 5011 C CA . ALA A 1 664 ? -23.974 -8.167 10.503 1.00 93.00 664 ALA A CA 1
ATOM 5012 C C . ALA A 1 664 ? -22.483 -8.472 10.711 1.00 93.00 664 ALA A C 1
ATOM 5014 O O . ALA A 1 664 ? -22.086 -9.639 10.783 1.00 93.00 664 ALA A O 1
ATOM 5015 N N . VAL A 1 665 ? -21.669 -7.421 10.826 1.00 95.69 665 VAL A N 1
ATOM 5016 C CA . VAL A 1 665 ? -20.221 -7.537 11.040 1.00 95.69 665 VAL A CA 1
ATOM 5017 C C . VAL A 1 665 ? -19.825 -6.783 12.306 1.00 95.69 665 VAL A C 1
ATOM 5019 O O . VAL A 1 665 ? -20.268 -5.659 12.516 1.00 95.69 665 VAL A O 1
ATOM 5022 N N . ALA A 1 666 ? -18.982 -7.359 13.157 1.00 95.94 666 ALA A N 1
ATOM 5023 C CA . ALA A 1 666 ? -18.536 -6.730 14.403 1.00 95.94 666 ALA A CA 1
ATOM 5024 C C . ALA A 1 666 ? -17.023 -6.480 14.422 1.00 95.94 666 ALA A C 1
ATOM 5026 O O . ALA A 1 666 ? -16.256 -7.126 13.701 1.00 95.94 666 ALA A O 1
ATOM 5027 N N . HIS A 1 667 ? -16.582 -5.552 15.273 1.00 97.69 667 HIS A N 1
ATOM 5028 C CA . HIS A 1 667 ? -15.159 -5.379 15.530 1.00 97.69 667 HIS A CA 1
ATOM 5029 C C . HIS A 1 667 ? -14.666 -6.432 16.546 1.00 97.69 667 HIS A C 1
ATOM 5031 O O . HIS A 1 667 ? -15.309 -6.622 17.582 1.00 97.69 667 HIS A O 1
ATOM 5037 N N . PRO A 1 668 ? -13.510 -7.089 16.322 1.00 96.94 668 PRO A N 1
ATOM 5038 C CA . PRO A 1 668 ? -12.946 -8.095 17.232 1.00 96.94 668 PRO A CA 1
ATOM 5039 C C . PRO A 1 668 ? -12.819 -7.635 18.691 1.00 96.94 668 PRO A C 1
ATOM 5041 O O . PRO A 1 668 ? -13.137 -8.385 19.611 1.00 96.94 668 PRO A O 1
ATOM 5044 N N . VAL A 1 669 ? -12.411 -6.380 18.909 1.00 96.69 669 VAL A N 1
ATOM 5045 C CA . VAL A 1 669 ? -12.273 -5.806 20.261 1.00 96.69 669 VAL A CA 1
ATOM 5046 C C . VAL A 1 669 ? -13.570 -5.832 21.075 1.00 96.69 669 VAL A C 1
ATOM 5048 O O . VAL A 1 669 ? -13.525 -6.061 22.279 1.00 96.69 669 VAL A O 1
ATOM 5051 N N . GLU A 1 670 ? -14.733 -5.658 20.440 1.00 95.06 670 GLU A N 1
ATOM 5052 C CA . GLU A 1 670 ? -16.024 -5.701 21.136 1.00 95.06 670 GLU A CA 1
ATOM 5053 C C . GLU A 1 670 ? -16.309 -7.107 21.670 1.00 95.06 670 GLU A C 1
ATOM 5055 O O . GLU A 1 670 ? -16.873 -7.271 22.750 1.00 95.06 670 GLU A O 1
ATOM 5060 N N . MET A 1 671 ? -15.893 -8.130 20.921 1.00 92.56 671 MET A N 1
ATOM 5061 C CA . MET A 1 671 ? -16.030 -9.523 21.327 1.00 92.56 671 MET A CA 1
ATOM 5062 C C . MET A 1 671 ? -15.100 -9.865 22.489 1.00 92.56 671 MET A C 1
ATOM 5064 O O . MET A 1 671 ? -15.555 -10.434 23.478 1.00 92.56 671 MET A O 1
ATOM 5068 N N . LEU A 1 672 ? -13.827 -9.472 22.401 1.00 93.25 672 LEU A N 1
ATOM 5069 C CA . LEU A 1 672 ? -12.852 -9.700 23.470 1.00 93.25 672 LEU A CA 1
ATOM 5070 C C . LEU A 1 672 ? -13.222 -8.948 24.751 1.00 93.25 672 LEU A C 1
ATOM 5072 O O . LEU A 1 672 ? -13.125 -9.513 25.834 1.00 93.25 672 LEU A O 1
ATOM 5076 N N . CYS A 1 673 ? -13.712 -7.711 24.634 1.00 92.62 673 CYS A N 1
ATOM 5077 C CA . CYS A 1 673 ? -14.169 -6.930 25.780 1.00 92.62 673 CYS A CA 1
ATOM 5078 C C . CYS A 1 673 ? -15.350 -7.602 26.496 1.00 92.62 673 CYS A C 1
ATOM 5080 O O . CYS A 1 673 ? -15.345 -7.695 27.720 1.00 92.62 673 CYS A O 1
ATOM 5082 N N . ARG A 1 674 ? -16.341 -8.121 25.751 1.00 89.25 674 ARG A N 1
ATOM 5083 C CA . ARG A 1 674 ? -17.457 -8.888 26.340 1.00 89.25 674 ARG A CA 1
ATOM 5084 C C . ARG A 1 674 ? -16.999 -10.184 27.007 1.00 89.25 674 ARG A C 1
ATOM 5086 O O . ARG A 1 674 ? -17.657 -10.653 27.927 1.00 89.25 674 ARG A O 1
ATOM 5093 N N . ALA A 1 675 ? -15.900 -10.760 26.533 1.00 88.94 675 ALA A N 1
ATOM 5094 C CA . ALA A 1 675 ? -15.374 -12.016 27.036 1.00 88.94 675 ALA A CA 1
ATOM 5095 C C . ALA A 1 675 ? -14.436 -11.868 28.245 1.00 88.94 675 ALA A C 1
ATOM 5097 O O . ALA A 1 675 ? -13.969 -12.884 28.748 1.00 88.94 675 ALA A O 1
ATOM 5098 N N . LEU A 1 676 ? -14.140 -10.663 28.738 1.00 86.31 676 LEU A N 1
ATOM 5099 C CA . LEU A 1 676 ? -13.298 -10.500 29.929 1.00 86.31 676 LEU A CA 1
ATOM 5100 C C . LEU A 1 676 ? -13.926 -11.168 31.158 1.00 86.31 676 LEU A C 1
ATOM 5102 O O . LEU A 1 676 ? -15.094 -10.944 31.483 1.00 86.31 676 LEU A O 1
ATOM 5106 N N . ALA A 1 677 ? -13.135 -11.983 31.859 1.00 59.59 677 ALA A N 1
ATOM 5107 C CA . ALA A 1 677 ? -13.581 -12.688 33.054 1.00 59.59 677 ALA A CA 1
ATOM 5108 C C . ALA A 1 677 ? -14.065 -11.687 34.124 1.00 59.59 677 ALA A C 1
ATOM 5110 O O . ALA A 1 677 ? -13.311 -10.822 34.564 1.00 59.59 677 ALA A O 1
ATOM 5111 N N . GLY A 1 678 ? -15.334 -11.801 34.534 1.00 54.97 678 GLY A N 1
ATOM 5112 C CA . GLY A 1 678 ? -15.959 -10.923 35.533 1.00 54.97 678 GLY A CA 1
ATOM 5113 C C . GLY A 1 678 ? -16.875 -9.827 34.972 1.00 54.97 678 GLY A C 1
ATOM 5114 O O . GLY A 1 678 ? -17.576 -9.183 35.752 1.00 54.97 678 GLY A O 1
ATOM 5115 N N . ALA A 1 679 ? -16.955 -9.645 33.649 1.00 45.03 679 ALA A N 1
ATOM 5116 C CA . ALA A 1 679 ? -18.061 -8.909 33.046 1.00 45.03 679 ALA A CA 1
ATOM 5117 C C . ALA A 1 679 ? -19.301 -9.814 33.073 1.00 45.03 679 ALA A C 1
ATOM 5119 O O . ALA A 1 679 ? -19.349 -10.832 32.383 1.00 45.03 679 ALA A O 1
ATOM 5120 N N . ALA A 1 680 ? -20.294 -9.486 33.906 1.00 34.97 680 ALA A N 1
ATOM 5121 C CA . ALA A 1 680 ? -21.601 -10.131 33.826 1.00 34.97 680 ALA A CA 1
ATOM 5122 C C . ALA A 1 680 ? -22.045 -10.109 32.359 1.00 34.97 680 ALA A C 1
ATOM 5124 O O . ALA A 1 680 ? -21.986 -9.049 31.729 1.00 34.97 680 ALA A O 1
ATOM 5125 N N . ALA A 1 681 ? -22.432 -11.273 31.829 1.00 33.97 681 ALA A N 1
ATOM 5126 C CA . ALA A 1 681 ? -22.971 -11.434 30.488 1.00 33.97 681 ALA A CA 1
ATOM 5127 C C . ALA A 1 681 ? -24.220 -10.552 30.341 1.00 33.97 681 ALA A C 1
ATOM 5129 O O . ALA A 1 681 ? -25.351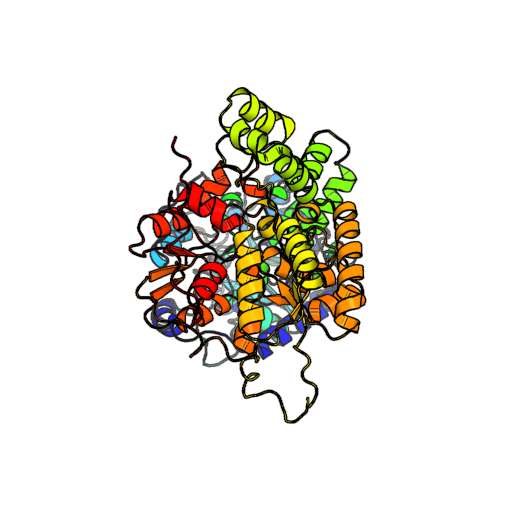 -10.989 30.533 1.00 33.97 681 ALA A O 1
ATOM 5130 N N . SER A 1 682 ? -24.010 -9.271 30.057 1.00 29.69 682 SER A N 1
ATOM 5131 C CA . SER A 1 682 ? -25.050 -8.400 29.559 1.00 29.69 682 SER A CA 1
ATOM 5132 C C . SER A 1 682 ? -25.305 -8.880 28.142 1.00 29.69 682 SER A C 1
ATOM 5134 O O . SER A 1 682 ? -24.379 -9.026 27.339 1.00 29.69 682 SER A O 1
ATOM 5136 N N . ALA A 1 683 ? -26.564 -9.243 27.905 1.00 27.06 683 ALA A N 1
ATOM 5137 C CA . ALA A 1 683 ? -27.082 -9.663 26.617 1.00 27.06 683 ALA A CA 1
ATOM 5138 C C . ALA A 1 683 ? -26.513 -8.782 25.490 1.00 27.06 683 ALA A C 1
ATOM 5140 O O . ALA A 1 683 ? -26.217 -7.605 25.739 1.00 27.06 683 ALA A O 1
ATOM 5141 N N . PRO A 1 684 ? -26.356 -9.319 24.262 1.00 29.16 684 PRO A N 1
ATOM 5142 C CA . PRO A 1 684 ? -25.948 -8.496 23.131 1.00 29.16 684 PRO A CA 1
ATOM 5143 C C . PRO A 1 684 ? -26.791 -7.215 23.130 1.00 29.16 684 PRO A C 1
ATOM 5145 O O . PRO A 1 684 ? -27.994 -7.310 23.402 1.00 29.16 684 PRO A O 1
ATOM 5148 N N . PRO A 1 685 ? -26.215 -6.027 22.850 1.00 31.06 685 PRO A N 1
ATOM 5149 C CA . PRO A 1 685 ? -27.070 -4.915 22.486 1.00 31.06 685 PRO A CA 1
ATOM 5150 C C . PRO A 1 685 ? -27.969 -5.461 21.386 1.00 31.06 685 PRO A C 1
ATOM 5152 O O . PRO A 1 685 ? -27.464 -6.074 20.438 1.00 31.06 685 PRO A O 1
ATOM 5155 N N . GLU A 1 686 ? -29.287 -5.322 21.544 1.00 25.39 686 GLU A N 1
ATOM 5156 C CA . GLU A 1 686 ? -30.167 -5.426 20.395 1.00 25.39 686 GLU A CA 1
ATOM 5157 C C . GLU A 1 686 ? -29.475 -4.607 19.313 1.00 25.39 686 GLU A C 1
ATOM 5159 O O . GLU A 1 686 ? -29.325 -3.385 19.432 1.00 25.39 686 GLU A O 1
ATOM 5164 N N . VAL A 1 687 ? -29.003 -5.287 18.269 1.00 32.31 687 VAL A N 1
ATOM 5165 C CA . VAL A 1 687 ? -28.903 -4.641 16.981 1.00 32.31 687 VAL A CA 1
ATOM 5166 C C . VAL A 1 687 ? -30.344 -4.238 16.756 1.00 32.31 687 VAL A C 1
ATOM 5168 O O . VAL A 1 687 ? -31.166 -5.065 16.366 1.00 32.31 687 VAL A O 1
ATOM 5171 N N . LYS A 1 688 ? -30.685 -2.996 17.119 1.00 30.22 688 LYS A N 1
ATOM 5172 C CA . LYS A 1 688 ? -31.884 -2.354 16.623 1.00 30.22 688 LYS A CA 1
ATOM 5173 C C . LYS A 1 688 ? -31.652 -2.327 15.132 1.00 30.22 688 LYS A C 1
ATOM 5175 O O . LYS A 1 688 ? -31.027 -1.412 14.599 1.00 30.22 688 LYS A O 1
ATOM 5180 N N . GLY A 1 689 ? -32.075 -3.414 14.493 1.00 26.55 689 GLY A N 1
ATOM 5181 C CA . GLY A 1 689 ? -32.256 -3.470 13.074 1.00 26.55 689 GLY A CA 1
ATOM 5182 C C . GLY A 1 689 ? -33.013 -2.206 12.738 1.00 26.55 689 GLY A C 1
ATOM 5183 O O . GLY A 1 689 ? -33.969 -1.830 13.424 1.00 26.55 689 GLY A O 1
ATOM 5184 N N . ALA A 1 690 ? -32.536 -1.518 11.713 1.00 31.06 690 ALA A N 1
ATOM 5185 C CA . ALA A 1 690 ? -33.424 -0.695 10.936 1.00 31.06 690 ALA A CA 1
ATOM 5186 C C . ALA A 1 690 ? -34.583 -1.613 10.514 1.00 31.06 690 ALA A C 1
ATOM 5188 O O . ALA A 1 690 ? -34.476 -2.372 9.555 1.00 31.06 690 ALA A O 1
ATOM 5189 N N . ALA A 1 691 ? -35.646 -1.634 11.316 1.00 25.91 691 ALA A N 1
ATOM 5190 C CA . ALA A 1 691 ? -36.931 -2.131 10.894 1.00 25.91 691 ALA A CA 1
ATOM 5191 C C . ALA A 1 691 ? -37.361 -1.199 9.758 1.00 25.91 691 ALA A C 1
ATOM 5193 O O . ALA A 1 691 ? -37.587 -0.016 10.012 1.00 25.91 691 ALA A O 1
ATOM 5194 N N . ALA A 1 692 ? -37.377 -1.764 8.547 1.00 32.12 692 ALA A N 1
ATOM 5195 C CA . ALA A 1 692 ? -37.859 -1.218 7.274 1.00 32.12 692 ALA A CA 1
ATOM 5196 C C . ALA A 1 692 ? -37.281 0.141 6.803 1.00 32.12 692 ALA A C 1
ATOM 5198 O O . ALA A 1 692 ? -37.433 1.213 7.445 1.00 32.12 692 ALA A O 1
#

Mean predicted aligned error: 11.29 Å

Sequence (692 aa):
MLPIYLSEPSNEPARQRAAASLVRRALAPAPALSALRRDREHAAAHSDELQQRFVAALARSGLTVTRAATAAAAAERIAAVAAGSPIAATRAAVIGELQAALTQRRLSVVPTYGPGNDDFTGRYQRFWQLPPHRDTGGWASRAVAVGEAGRQRRAVVGLFGVNAASAATGALYLLQHSANIGELLGAARQLIFVVALDKLAADDAAALRQVNAAGTYGADSVLLDLARTRPLGNPLERFLPAGDAPAAIEVIVLDNGRRELLRGQYHELFICIGCRACATRCPTYPEFRGPRGWSPKDYLWSHLCGDNPSLELCTLCGNCEVDCPLDIPIPNLIAQRRAQALAQHGRGPAGWRRRLQGEVELLDKAFSATAPLSNYAPKLPLAATVMAQVFGLACERPLPAFRRDTFARWYARREHQSASAPQRRVPAPAPPAGQGEGTSSGVRPRLVYYFGCFANYNNPEVGQALVQLLEALGYEVVVPAWKCCGIPLYAKGEFEAAQRLVEFNVAALAQHVEAGDEIITSCPSCQLALARDYPRLFASPAADRVAAHTHFWSRFLLERGGLAGRLGGCSQSAAYHLPCHLRALGMENDTVELLRQLPGFAVRDIGRGCCGLSGTFGLERAHYRQSMEIGAGVFAAVKDSAFDTVLTDCGACKMQLEHGSGRAVAHPVEMLCRALAGAAASAPPEVKGAAA

pLDDT: mean 78.39, std 20.79, range [25.39, 98.62]

Radius of gyration: 28.66 Å; Cα contacts (8 Å, |Δi|>4): 1157; chains: 1; bounding box: 72×56×91 Å